Protein AF-0000000074841291 (afdb_homodimer)

Structure (mmCIF, N/CA/C/O backbone):
data_AF-0000000074841291-model_v1
#
loop_
_entity.id
_entity.type
_entity.pdbx_description
1 polymer 'D-beta-hydroxybutyrate dehydrogenase, mitochondrial isoform X2'
#
loop_
_atom_site.group_PDB
_atom_site.id
_atom_site.type_symbol
_atom_site.label_atom_id
_atom_site.label_alt_id
_atom_site.label_comp_id
_atom_site.label_asym_id
_atom_site.label_entity_id
_atom_site.label_seq_id
_atom_site.pdbx_PDB_ins_code
_atom_site.Cartn_x
_atom_site.Cartn_y
_atom_site.Cartn_z
_atom_site.occupancy
_atom_site.B_iso_or_equiv
_atom_site.auth_seq_id
_atom_site.auth_comp_id
_atom_site.auth_asym_id
_atom_site.auth_atom_id
_atom_site.pdbx_PDB_model_num
ATOM 1 N N . MET A 1 1 ? -28.484 15.32 7.348 1 47.12 1 MET A N 1
ATOM 2 C CA . MET A 1 1 ? -27.469 14.539 6.652 1 47.12 1 MET A CA 1
ATOM 3 C C . MET A 1 1 ? -27.578 14.719 5.145 1 47.12 1 MET A C 1
ATOM 5 O O . MET A 1 1 ? -28.672 14.57 4.574 1 47.12 1 MET A O 1
ATOM 9 N N . HIS A 1 2 ? -26.812 15.438 4.5 1 58.62 2 HIS A N 1
ATOM 10 C CA . HIS A 1 2 ? -26.812 15.594 3.049 1 58.62 2 HIS A CA 1
ATOM 11 C C . HIS A 1 2 ? -25.984 14.492 2.385 1 58.62 2 HIS A C 1
ATOM 13 O O . HIS A 1 2 ? -24.922 14.125 2.883 1 58.62 2 HIS A O 1
ATOM 19 N N . VAL A 1 3 ? -26.609 13.656 1.536 1 57.28 3 VAL A N 1
ATOM 20 C CA . VAL A 1 3 ? -25.922 12.617 0.767 1 57.28 3 VAL A CA 1
ATOM 21 C C . VAL A 1 3 ? -25.469 13.188 -0.575 1 57.28 3 VAL A C 1
ATOM 23 O O . VAL A 1 3 ? -26.266 13.773 -1.31 1 57.28 3 VAL A O 1
ATOM 26 N N . VAL A 1 4 ? -24.219 13.305 -0.75 1 59.25 4 VAL A N 1
ATOM 27 C CA . VAL A 1 4 ? -23.719 13.773 -2.037 1 59.25 4 VAL A CA 1
ATOM 28 C C . VAL A 1 4 ? -23.062 12.617 -2.787 1 59.25 4 VAL A C 1
ATOM 30 O O . VAL A 1 4 ? -22.25 11.883 -2.219 1 59.25 4 VAL A O 1
ATOM 33 N N . SER A 1 5 ? -23.625 12.32 -3.9 1 61.56 5 SER A N 1
ATOM 34 C CA . SER A 1 5 ? -22.984 11.344 -4.77 1 61.56 5 SER A CA 1
ATOM 35 C C . SER A 1 5 ? -21.609 11.836 -5.227 1 61.56 5 SER A C 1
ATOM 37 O O . SER A 1 5 ? -21.469 12.992 -5.629 1 61.56 5 SER A O 1
ATOM 39 N N . LEU A 1 6 ? -20.625 11.102 -4.879 1 70.06 6 LEU A N 1
ATOM 40 C CA . LEU A 1 6 ? -19.281 11.539 -5.238 1 70.06 6 LEU A CA 1
ATOM 41 C C . LEU A 1 6 ? -18.516 10.414 -5.93 1 70.06 6 LEU A C 1
ATOM 43 O O . LEU A 1 6 ? -18.484 9.281 -5.438 1 70.06 6 LEU A O 1
ATOM 47 N N . ASP A 1 7 ? -18.281 10.719 -7.246 1 72.44 7 ASP A N 1
ATOM 48 C CA . ASP A 1 7 ? -17.234 9.914 -7.883 1 72.44 7 ASP A CA 1
ATOM 49 C C . ASP A 1 7 ? -15.859 10.516 -7.633 1 72.44 7 ASP A C 1
ATOM 51 O O . ASP A 1 7 ? -15.477 11.508 -8.258 1 72.44 7 ASP A O 1
ATOM 55 N N . VAL A 1 8 ? -15.156 9.859 -6.781 1 72.94 8 VAL A N 1
ATOM 56 C CA . VAL A 1 8 ? -13.898 10.406 -6.285 1 72.94 8 VAL A CA 1
ATOM 57 C C . VAL A 1 8 ? -12.883 10.477 -7.43 1 72.94 8 VAL A C 1
ATOM 59 O O . VAL A 1 8 ? -11.852 11.141 -7.309 1 72.94 8 VAL A O 1
ATOM 62 N N . THR A 1 9 ? -13.188 9.828 -8.555 1 73.12 9 THR A N 1
ATOM 63 C CA . THR A 1 9 ? -12.25 9.805 -9.672 1 73.12 9 THR A CA 1
ATOM 64 C C . THR A 1 9 ? -12.609 10.867 -10.703 1 73.12 9 THR A C 1
ATOM 66 O O . THR A 1 9 ? -11.875 11.078 -11.672 1 73.12 9 THR A O 1
ATOM 69 N N . ASP A 1 10 ? -13.734 11.5 -10.43 1 76.06 10 ASP A N 1
ATOM 70 C CA . ASP A 1 10 ? -14.219 12.523 -11.352 1 76.06 10 ASP A CA 1
ATOM 71 C C . ASP A 1 10 ? -14.016 13.922 -10.773 1 76.06 10 ASP A C 1
ATOM 73 O O . ASP A 1 10 ? -14.656 14.281 -9.773 1 76.06 10 ASP A O 1
ATOM 77 N N . GLU A 1 11 ? -13.219 14.609 -11.43 1 78.69 11 GLU A N 1
ATOM 78 C CA . GLU A 1 11 ? -12.859 15.93 -10.93 1 78.69 11 GLU A CA 1
ATOM 79 C C . GLU A 1 11 ? -14.086 16.828 -10.766 1 78.69 11 GLU A C 1
ATOM 81 O O . GLU A 1 11 ? -14.195 17.578 -9.789 1 78.69 11 GLU A O 1
ATOM 86 N N . ASP A 1 12 ? -14.914 16.75 -11.797 1 78 12 ASP A N 1
ATOM 87 C CA . ASP A 1 12 ? -16.109 17.578 -11.734 1 78 12 ASP A CA 1
ATOM 88 C C . ASP A 1 12 ? -16.984 17.172 -10.547 1 78 12 ASP A C 1
ATOM 90 O O . ASP A 1 12 ? -17.547 18.047 -9.867 1 78 12 ASP A O 1
ATOM 94 N N . SER A 1 13 ? -17.078 15.906 -10.375 1 80.12 13 SER A N 1
ATOM 95 C CA . SER A 1 13 ? -17.844 15.398 -9.234 1 80.12 13 SER A CA 1
ATOM 96 C C . SER A 1 13 ? -17.25 15.867 -7.914 1 80.12 13 SER A C 1
ATOM 98 O O . SER A 1 13 ? -17.969 16.297 -7.012 1 80.12 13 SER A O 1
ATOM 100 N N . VAL A 1 14 ? -16.016 15.945 -7.836 1 79.06 14 VAL A N 1
ATOM 101 C CA . VAL A 1 14 ? -15.312 16.359 -6.629 1 79.06 14 VAL A CA 1
ATOM 102 C C . VAL A 1 14 ? -15.508 17.859 -6.414 1 79.06 14 VAL A C 1
ATOM 104 O O . VAL A 1 14 ? -15.758 18.312 -5.293 1 79.06 14 VAL A O 1
ATOM 107 N N . PHE A 1 15 ? -15.398 18.562 -7.469 1 78.19 15 PHE A N 1
ATOM 108 C CA . PHE A 1 15 ? -15.578 20.016 -7.398 1 78.19 15 PHE A CA 1
ATOM 109 C C . PHE A 1 15 ? -16.969 20.359 -6.867 1 78.19 15 PHE A C 1
ATOM 111 O O . PHE A 1 15 ? -17.094 21.219 -5.996 1 78.19 15 PHE A O 1
ATOM 118 N N . GLN A 1 16 ? -17.922 19.734 -7.426 1 78.56 16 GLN A N 1
ATOM 119 C CA . GLN A 1 16 ? -19.297 20 -7.004 1 78.56 16 GLN A CA 1
ATOM 120 C C . GLN A 1 16 ? -19.5 19.641 -5.535 1 78.56 16 GLN A C 1
ATOM 122 O O . GLN A 1 16 ? -20.172 20.375 -4.805 1 78.56 16 GLN A O 1
ATOM 127 N N . CYS A 1 17 ? -18.922 18.547 -5.203 1 78.69 17 CYS A N 1
ATOM 128 C CA . CYS A 1 17 ? -19.016 18.141 -3.809 1 78.69 17 CYS A CA 1
ATOM 129 C C . CYS A 1 17 ? -18.344 19.156 -2.896 1 78.69 17 CYS A C 1
ATOM 131 O O . CYS A 1 17 ? -18.906 19.547 -1.871 1 78.69 17 CYS A O 1
ATOM 133 N N . MET A 1 18 ? -17.25 19.703 -3.303 1 81 18 MET A N 1
ATOM 134 C CA . MET A 1 18 ? -16.5 20.656 -2.484 1 81 18 MET A CA 1
ATOM 135 C C . MET A 1 18 ? -17.25 21.984 -2.389 1 81 18 MET A C 1
ATOM 137 O O . MET A 1 18 ? -17.188 22.656 -1.359 1 81 18 MET A O 1
ATOM 141 N N . ALA A 1 19 ? -17.891 22.328 -3.463 1 80.5 19 ALA A N 1
ATOM 142 C CA . ALA A 1 19 ? -18.688 23.547 -3.441 1 80.5 19 ALA A CA 1
ATOM 143 C C . ALA A 1 19 ? -19.797 23.469 -2.383 1 80.5 19 ALA A C 1
ATOM 145 O O . ALA A 1 19 ? -20.031 24.438 -1.659 1 80.5 19 ALA A O 1
ATOM 146 N N . LYS A 1 20 ? -20.344 22.359 -2.346 1 78 20 LYS A N 1
ATOM 147 C CA . LYS A 1 20 ? -21.391 22.156 -1.354 1 78 20 LYS A CA 1
ATOM 148 C C . LYS A 1 20 ? -20.812 22.156 0.062 1 78 20 LYS A C 1
ATOM 150 O O . LYS A 1 20 ? -21.422 22.703 0.98 1 78 20 LYS A O 1
ATOM 155 N N . VAL A 1 21 ? -19.734 21.531 0.223 1 79.38 21 VAL A N 1
ATOM 156 C CA . VAL A 1 21 ? -19.078 21.484 1.523 1 79.38 21 VAL A CA 1
ATOM 157 C C . VAL A 1 21 ? -18.734 22.906 1.975 1 79.38 21 VAL A C 1
ATOM 159 O O . VAL A 1 21 ? -18.953 23.266 3.135 1 79.38 21 VAL A O 1
ATOM 162 N N . LYS A 1 22 ? -18.234 23.656 1.058 1 79.75 22 LYS A N 1
ATOM 163 C CA . LYS A 1 22 ? -17.875 25.047 1.365 1 79.75 22 LYS A CA 1
ATOM 164 C C . LYS A 1 22 ? -19.109 25.844 1.793 1 79.75 22 LYS A C 1
ATOM 166 O O . LYS A 1 22 ? -19.031 26.672 2.703 1 79.75 22 LYS A O 1
ATOM 171 N N . GLU A 1 23 ? -20.125 25.547 1.099 1 78.44 23 GLU A N 1
ATOM 172 C CA . GLU A 1 23 ? -21.375 26.234 1.398 1 78.44 23 GLU A CA 1
ATOM 173 C C . GLU A 1 23 ? -21.891 25.875 2.787 1 78.44 23 GLU A C 1
ATOM 175 O O . GLU A 1 23 ? -22.344 26.75 3.537 1 78.44 23 GLU A O 1
ATOM 180 N N . PHE A 1 24 ? -21.766 24.609 3.016 1 76.62 24 PHE A N 1
ATOM 181 C CA . PHE A 1 24 ? -22.312 24.125 4.277 1 76.62 24 PHE A CA 1
ATOM 182 C C . PHE A 1 24 ? -21.375 24.469 5.438 1 76.62 24 PHE A C 1
ATOM 184 O O . PHE A 1 24 ? -21.844 24.734 6.551 1 76.62 24 PHE A O 1
ATOM 191 N N . CYS A 1 25 ? -20.109 24.297 5.258 1 74.75 25 CYS A N 1
ATOM 192 C CA . CYS A 1 25 ? -19.125 24.469 6.328 1 74.75 25 CYS A CA 1
ATOM 193 C C . CYS A 1 25 ? -18.953 25.938 6.688 1 74.75 25 CYS A C 1
ATOM 195 O O . CYS A 1 25 ? -18.609 26.266 7.824 1 74.75 25 CYS A O 1
ATOM 197 N N . GLN A 1 26 ? -19.547 26.875 5.906 1 65.75 26 GLN A N 1
ATOM 198 C CA . GLN A 1 26 ? -19.391 28.297 6.211 1 65.75 26 GLN A CA 1
ATOM 199 C C . GLN A 1 26 ? -18.203 28.547 7.145 1 65.75 26 GLN A C 1
ATOM 201 O O . GLN A 1 26 ? -17.125 27.984 6.938 1 65.75 26 GLN A O 1
ATOM 206 N N . ASN A 1 27 ? -18.328 29.188 8.352 1 70.38 27 ASN A N 1
ATOM 207 C CA . ASN A 1 27 ? -17.281 29.562 9.297 1 70.38 27 ASN A CA 1
ATOM 208 C C . ASN A 1 27 ? -16.984 28.453 10.289 1 70.38 27 ASN A C 1
ATOM 210 O O . ASN A 1 27 ? -16.031 28.547 11.062 1 70.38 27 ASN A O 1
ATOM 214 N N . LYS A 1 28 ? -17.688 27.344 10.281 1 79.88 28 LYS A N 1
ATOM 215 C CA . LYS A 1 28 ? -17.562 26.391 11.375 1 79.88 28 LYS A CA 1
ATOM 216 C C . LYS A 1 28 ? -16.625 25.234 10.992 1 79.88 28 LYS A C 1
ATOM 218 O O . LYS A 1 28 ? -16.141 24.5 11.859 1 79.88 28 LYS A O 1
ATOM 223 N N . GLY A 1 29 ? -16.328 25.094 9.758 1 86.5 29 GLY A N 1
ATOM 224 C CA . GLY A 1 29 ? -15.438 24.031 9.328 1 86.5 29 GLY A CA 1
ATOM 225 C C . GLY A 1 29 ? -16.141 22.703 9.125 1 86.5 29 GLY A C 1
ATOM 226 O O . GLY A 1 29 ? -17.359 22.641 9.109 1 86.5 29 GLY A O 1
ATOM 227 N N . LEU A 1 30 ? -15.445 21.609 8.844 1 86.62 30 LEU A N 1
ATOM 228 C CA . LEU A 1 30 ? -15.93 20.25 8.602 1 86.62 30 LEU A CA 1
ATOM 229 C C . LEU A 1 30 ? -15.555 19.312 9.75 1 86.62 30 LEU A C 1
ATOM 231 O O . LEU A 1 30 ? -14.375 19.172 10.07 1 86.62 30 LEU A O 1
ATOM 235 N N . TRP A 1 31 ? -16.547 18.734 10.328 1 86.62 31 TRP A N 1
ATOM 236 C CA . TRP A 1 31 ? -16.344 17.922 11.523 1 86.62 31 TRP A CA 1
ATOM 237 C C . TRP A 1 31 ? -15.688 16.594 11.172 1 86.62 31 TRP A C 1
ATOM 239 O O . TRP A 1 31 ? -14.789 16.125 11.883 1 86.62 31 TRP A O 1
ATOM 249 N N . ALA A 1 32 ? -16.234 16.031 10.078 1 88.69 32 ALA A N 1
ATOM 250 C CA . ALA A 1 32 ? -15.703 14.703 9.758 1 88.69 32 ALA A CA 1
ATOM 251 C C . ALA A 1 32 ? -15.781 14.422 8.258 1 88.69 32 ALA A C 1
ATOM 253 O O . ALA A 1 32 ? -16.719 14.859 7.59 1 88.69 32 ALA A O 1
ATOM 254 N N . ILE A 1 33 ? -14.812 13.758 7.832 1 87.5 33 ILE A N 1
ATOM 255 C CA . ILE A 1 33 ? -14.812 13.164 6.504 1 87.5 33 ILE A CA 1
ATOM 256 C C . ILE A 1 33 ? -14.648 11.648 6.621 1 87.5 33 ILE A C 1
ATOM 258 O O . ILE A 1 33 ? -13.797 11.164 7.371 1 87.5 33 ILE A O 1
ATOM 262 N N . ILE A 1 34 ? -15.562 10.906 5.961 1 86.62 34 ILE A N 1
ATOM 263 C CA . ILE A 1 34 ? -15.484 9.453 5.949 1 86.62 34 ILE A CA 1
ATOM 264 C C . ILE A 1 34 ? -15.18 8.961 4.535 1 86.62 34 ILE A C 1
ATOM 266 O O . ILE A 1 34 ? -16 9.125 3.625 1 86.62 34 ILE A O 1
ATOM 270 N N . ASN A 1 35 ? -14.008 8.516 4.383 1 87.31 35 ASN A N 1
ATOM 271 C CA . ASN A 1 35 ? -13.633 7.855 3.137 1 87.31 35 ASN A CA 1
ATOM 272 C C . ASN A 1 35 ? -14.047 6.383 3.137 1 87.31 35 ASN A C 1
ATOM 274 O O . ASN A 1 35 ? -13.328 5.531 3.664 1 87.31 35 ASN A O 1
ATOM 278 N N . ASN A 1 36 ? -15.102 6.055 2.414 1 79.38 36 ASN A N 1
ATOM 279 C CA . ASN A 1 36 ? -15.648 4.703 2.451 1 79.38 36 ASN A CA 1
ATOM 280 C C . ASN A 1 36 ? -15.703 4.082 1.059 1 79.38 36 ASN A C 1
ATOM 282 O O . ASN A 1 36 ? -15.906 2.875 0.92 1 79.38 36 ASN A O 1
ATOM 286 N N . ALA A 1 37 ? -15.477 4.875 0.043 1 69.94 37 ALA A N 1
ATOM 287 C CA . ALA A 1 37 ? -15.555 4.344 -1.314 1 69.94 37 ALA A CA 1
ATOM 288 C C . ALA A 1 37 ? -14.445 3.334 -1.573 1 69.94 37 ALA A C 1
ATOM 290 O O . ALA A 1 37 ? -13.312 3.52 -1.116 1 69.94 37 ALA A O 1
ATOM 291 N N . GLY A 1 38 ? -14.82 2.199 -2.07 1 76.5 38 GLY A N 1
ATOM 292 C CA . GLY A 1 38 ? -13.844 1.184 -2.412 1 76.5 38 GLY A CA 1
ATOM 293 C C . GLY A 1 38 ? -14.375 0.14 -3.377 1 76.5 38 GLY A C 1
ATOM 294 O O . GLY A 1 38 ? -15.578 -0.13 -3.406 1 76.5 38 GLY A O 1
ATOM 295 N N . ILE A 1 39 ? -13.586 -0.273 -4.215 1 79.56 39 ILE A N 1
ATOM 296 C CA . ILE A 1 39 ? -13.922 -1.367 -5.121 1 79.56 39 ILE A CA 1
ATOM 297 C C . ILE A 1 39 ? -12.945 -2.525 -4.914 1 79.56 39 ILE A C 1
ATOM 299 O O . ILE A 1 39 ? -11.805 -2.316 -4.496 1 79.56 39 ILE A O 1
ATOM 303 N N . ALA A 1 40 ? -13.5 -3.674 -5.102 1 79.19 40 ALA A N 1
ATOM 304 C CA . ALA A 1 40 ? -12.688 -4.879 -4.977 1 79.19 40 ALA A CA 1
ATOM 305 C C . ALA A 1 40 ? -12.484 -5.547 -6.332 1 79.19 40 ALA A C 1
ATOM 307 O O . ALA A 1 40 ? -13.273 -5.336 -7.258 1 79.19 40 ALA A O 1
ATOM 308 N N . SER A 1 41 ? -11.398 -6.156 -6.512 1 81.75 41 SER A N 1
ATOM 309 C CA . SER A 1 41 ? -11.086 -7.008 -7.652 1 81.75 41 SER A CA 1
ATOM 310 C C . SER A 1 41 ? -10.469 -8.328 -7.207 1 81.75 41 SER A C 1
ATOM 312 O O . SER A 1 41 ? -9.75 -8.375 -6.199 1 81.75 41 SER A O 1
ATOM 314 N N . PHE A 1 42 ? -10.828 -9.328 -8.023 1 82.81 42 PHE A N 1
ATOM 315 C CA . PHE A 1 42 ? -10.383 -10.664 -7.652 1 82.81 42 PHE A CA 1
ATOM 316 C C . PHE A 1 42 ? -9.586 -11.305 -8.781 1 82.81 42 PHE A C 1
ATOM 318 O O . PHE A 1 42 ? -9.812 -11 -9.961 1 82.81 42 PHE A O 1
ATOM 325 N N . GLY A 1 43 ? -8.695 -12.195 -8.367 1 86.44 43 GLY A N 1
ATOM 326 C CA . GLY A 1 43 ? -7.855 -12.938 -9.289 1 86.44 43 GLY A CA 1
ATOM 327 C C . GLY A 1 43 ? -6.391 -12.945 -8.891 1 86.44 43 GLY A C 1
ATOM 328 O O . GLY A 1 43 ? -5.898 -11.977 -8.305 1 86.44 43 GLY A O 1
ATOM 329 N N . ASP A 1 44 ? -5.797 -14 -9.297 1 91.62 44 ASP A N 1
ATOM 330 C CA . ASP A 1 44 ? -4.355 -14.062 -9.078 1 91.62 44 ASP A CA 1
ATOM 331 C C . ASP A 1 44 ? -3.637 -12.953 -9.844 1 91.62 44 ASP A C 1
ATOM 333 O O . ASP A 1 44 ? -4.195 -12.375 -10.781 1 91.62 44 ASP A O 1
ATOM 337 N N . ILE A 1 45 ? -2.477 -12.695 -9.43 1 93.5 45 ILE A N 1
ATOM 338 C CA . ILE A 1 45 ? -1.688 -11.594 -9.961 1 93.5 45 ILE A CA 1
ATOM 339 C C . ILE A 1 45 ? -1.491 -11.773 -11.461 1 93.5 45 ILE A C 1
ATOM 341 O O . ILE A 1 45 ? -1.604 -10.812 -12.227 1 93.5 45 ILE A O 1
ATOM 345 N N . GLU A 1 46 ? -1.266 -12.961 -11.914 1 91.75 46 GLU A N 1
ATOM 346 C CA . GLU A 1 46 ? -1.014 -13.195 -13.336 1 91.75 46 GLU A CA 1
ATOM 347 C C . GLU A 1 46 ? -2.281 -13 -14.156 1 91.75 46 GLU A C 1
ATOM 349 O O . GLU A 1 46 ? -2.213 -12.766 -15.367 1 91.75 46 GLU A O 1
ATOM 354 N N . PHE A 1 47 ? -3.416 -13.102 -13.508 1 90.62 47 PHE A N 1
ATOM 355 C CA . PHE A 1 47 ? -4.688 -12.969 -14.211 1 90.62 47 PHE A CA 1
ATOM 356 C C . PHE A 1 47 ? -5.172 -11.523 -14.172 1 90.62 47 PHE A C 1
ATOM 358 O O . PHE A 1 47 ? -5.926 -11.094 -15.047 1 90.62 47 PHE A O 1
ATOM 365 N N . THR A 1 48 ? -4.84 -10.773 -13.211 1 91.06 48 THR A N 1
ATOM 366 C CA . THR A 1 48 ? -5.332 -9.422 -12.992 1 91.06 48 THR A CA 1
ATOM 367 C C . THR A 1 48 ? -4.648 -8.438 -13.945 1 91.06 48 THR A C 1
ATOM 369 O O . THR A 1 48 ? -3.42 -8.398 -14.023 1 91.06 48 THR A O 1
ATOM 372 N N . SER A 1 49 ? -5.41 -7.691 -14.688 1 91.06 49 SER A N 1
ATOM 373 C CA . SER A 1 49 ? -4.848 -6.742 -15.641 1 91.06 49 SER A CA 1
ATOM 374 C C . SER A 1 49 ? -4.258 -5.527 -14.93 1 91.06 49 SER A C 1
ATOM 376 O O . SER A 1 49 ? -4.668 -5.191 -13.82 1 91.06 49 SER A O 1
ATOM 378 N N . MET A 1 50 ? -3.336 -4.875 -15.609 1 92.38 50 MET A N 1
ATOM 379 C CA . MET A 1 50 ? -2.756 -3.66 -15.047 1 92.38 50 MET A CA 1
ATOM 380 C C . MET A 1 50 ? -3.809 -2.566 -14.914 1 92.38 50 MET A C 1
ATOM 382 O O . MET A 1 50 ? -3.758 -1.762 -13.977 1 92.38 50 MET A O 1
ATOM 386 N N . GLU A 1 51 ? -4.695 -2.545 -15.852 1 92 51 GLU A N 1
ATOM 387 C CA . GLU A 1 51 ? -5.785 -1.576 -15.797 1 92 51 GLU A CA 1
ATOM 388 C C . GLU A 1 51 ? -6.598 -1.729 -14.516 1 92 51 GLU A C 1
ATOM 390 O O . GLU A 1 51 ? -7.004 -0.736 -13.906 1 92 51 GLU A O 1
ATOM 395 N N . LYS A 1 52 ? -6.809 -2.91 -14.141 1 91.62 52 LYS A N 1
ATOM 396 C CA . LYS A 1 52 ? -7.559 -3.162 -12.914 1 91.62 52 LYS A CA 1
ATOM 397 C C . LYS A 1 52 ? -6.797 -2.664 -11.688 1 91.62 52 LYS A C 1
ATOM 399 O O . LYS A 1 52 ? -7.383 -2.059 -10.789 1 91.62 52 LYS A O 1
ATOM 404 N N . TYR A 1 53 ? -5.527 -2.945 -11.633 1 94.81 53 TYR A N 1
ATOM 405 C CA . TYR A 1 53 ? -4.707 -2.42 -10.547 1 94.81 53 TYR A CA 1
ATOM 406 C C . TYR A 1 53 ? -4.828 -0.903 -10.461 1 94.81 53 TYR A C 1
ATOM 408 O O . TYR A 1 53 ? -5.023 -0.352 -9.375 1 94.81 53 TYR A O 1
ATOM 416 N N . ARG A 1 54 ? -4.715 -0.283 -11.625 1 94.5 54 ARG A N 1
ATOM 417 C CA . ARG A 1 54 ? -4.793 1.174 -11.672 1 94.5 54 ARG A CA 1
ATOM 418 C C . ARG A 1 54 ? -6.164 1.663 -11.227 1 94.5 54 ARG A C 1
ATOM 420 O O . ARG A 1 54 ? -6.27 2.635 -10.477 1 94.5 54 ARG A O 1
ATOM 427 N N . GLN A 1 55 ? -7.133 0.994 -11.664 1 91.81 55 GLN A N 1
ATOM 428 C CA . GLN A 1 55 ? -8.492 1.384 -11.32 1 91.81 55 GLN A CA 1
ATOM 429 C C . GLN A 1 55 ? -8.727 1.29 -9.812 1 91.81 55 GLN A C 1
ATOM 431 O O . GLN A 1 55 ? -9.281 2.209 -9.203 1 91.81 55 GLN A O 1
ATOM 436 N N . VAL A 1 56 ? -8.367 0.182 -9.234 1 92.62 56 VAL A N 1
ATOM 437 C CA . VAL A 1 56 ? -8.57 -0.039 -7.809 1 92.62 56 VAL A CA 1
ATOM 438 C C . VAL A 1 56 ? -7.777 0.995 -7.008 1 92.62 56 VAL A C 1
ATOM 440 O O . VAL A 1 56 ? -8.297 1.585 -6.059 1 92.62 56 VAL A O 1
ATOM 443 N N . LEU A 1 57 ? -6.562 1.255 -7.414 1 95.5 57 LEU A N 1
ATOM 444 C CA . LEU A 1 57 ? -5.738 2.246 -6.734 1 95.5 57 LEU A CA 1
ATOM 445 C C . LEU A 1 57 ? -6.34 3.641 -6.867 1 95.5 57 LEU A C 1
ATOM 447 O O . LEU A 1 57 ? -6.309 4.43 -5.918 1 95.5 57 LEU A O 1
ATOM 451 N N . GLU A 1 58 ? -6.82 3.91 -8.047 1 93.94 58 GLU A N 1
ATOM 452 C CA . GLU A 1 58 ? -7.395 5.23 -8.305 1 93.94 58 GLU A CA 1
ATOM 453 C C . GLU A 1 58 ? -8.594 5.492 -7.402 1 93.94 58 GLU A C 1
ATOM 455 O O . GLU A 1 58 ? -8.734 6.582 -6.84 1 93.94 58 GLU A O 1
ATOM 460 N N . VAL A 1 59 ? -9.422 4.566 -7.242 1 90.06 59 VAL A N 1
ATOM 461 C CA . VAL A 1 59 ? -10.664 4.723 -6.484 1 90.06 59 VAL A CA 1
ATOM 462 C C . VAL A 1 59 ? -10.367 4.613 -4.988 1 90.06 59 VAL A C 1
ATOM 464 O O . VAL A 1 59 ? -10.656 5.535 -4.223 1 90.06 59 VAL A O 1
ATOM 467 N N . ASN A 1 60 ? -9.742 3.512 -4.562 1 91 60 ASN A N 1
ATOM 468 C CA . ASN A 1 60 ? -9.617 3.176 -3.146 1 91 60 ASN A CA 1
ATOM 469 C C . ASN A 1 60 ? -8.602 4.062 -2.445 1 91 60 ASN A C 1
ATOM 471 O O . ASN A 1 60 ? -8.742 4.367 -1.259 1 91 60 ASN A O 1
ATOM 475 N N . LEU A 1 61 ? -7.543 4.414 -3.176 1 94.81 61 LEU A N 1
ATOM 476 C CA . LEU A 1 61 ? -6.441 5.125 -2.533 1 94.81 61 LEU A CA 1
ATOM 477 C C . LEU A 1 61 ? -6.387 6.574 -2.996 1 94.81 61 LEU A C 1
ATOM 479 O O . LEU A 1 61 ? -6.562 7.496 -2.193 1 94.81 61 LEU A O 1
ATOM 483 N N . LEU A 1 62 ? -6.211 6.789 -4.285 1 95.19 62 LEU A N 1
ATOM 484 C CA . LEU A 1 62 ? -5.977 8.141 -4.789 1 95.19 62 LEU A CA 1
ATOM 485 C C . LEU A 1 62 ? -7.223 9 -4.637 1 95.19 62 LEU A C 1
ATOM 487 O O . LEU A 1 62 ? -7.125 10.203 -4.363 1 95.19 62 LEU A O 1
ATOM 491 N N . GLY A 1 63 ? -8.375 8.422 -4.875 1 90.75 63 GLY A N 1
ATOM 492 C CA . GLY A 1 63 ? -9.617 9.133 -4.598 1 90.75 63 GLY A CA 1
ATOM 493 C C . GLY A 1 63 ? -9.727 9.594 -3.158 1 90.75 63 GLY A C 1
ATOM 494 O O . GLY A 1 63 ? -10.117 10.734 -2.893 1 90.75 63 GLY A O 1
ATOM 495 N N . SER A 1 64 ? -9.391 8.734 -2.23 1 91.06 64 SER A N 1
ATOM 496 C CA . SER A 1 64 ? -9.422 9.055 -0.809 1 91.06 64 SER A CA 1
ATOM 497 C C . SER A 1 64 ? -8.43 10.164 -0.469 1 91.06 64 SER A C 1
ATOM 499 O O . SER A 1 64 ? -8.75 11.078 0.296 1 91.06 64 SER A O 1
ATOM 501 N N . ILE A 1 65 ? -7.215 10.07 -1.01 1 94.12 65 ILE A N 1
ATOM 502 C CA . ILE A 1 65 ? -6.195 11.086 -0.767 1 94.12 65 ILE A CA 1
ATOM 503 C C . ILE A 1 65 ? -6.672 12.438 -1.29 1 94.12 65 ILE A C 1
ATOM 505 O O . ILE A 1 65 ? -6.578 13.453 -0.59 1 94.12 65 ILE A O 1
ATOM 509 N N . GLN A 1 66 ? -7.172 12.414 -2.477 1 91.38 66 GLN A N 1
ATOM 510 C CA . GLN A 1 66 ? -7.617 13.648 -3.113 1 91.38 66 GLN A CA 1
ATOM 511 C C . GLN A 1 66 ? -8.734 14.312 -2.312 1 91.38 66 GLN A C 1
ATOM 513 O O . GLN A 1 66 ? -8.688 15.516 -2.043 1 91.38 66 GLN A O 1
ATOM 518 N N . LEU A 1 67 ? -9.703 13.555 -1.966 1 89.19 67 LEU A N 1
ATOM 519 C CA . LEU A 1 67 ? -10.82 14.094 -1.193 1 89.19 67 LEU A CA 1
ATOM 520 C C . LEU A 1 67 ? -10.344 14.617 0.157 1 89.19 67 LEU A C 1
ATOM 522 O O . LEU A 1 67 ? -10.773 15.68 0.603 1 89.19 67 LEU A O 1
ATOM 526 N N . THR A 1 68 ? -9.531 13.875 0.787 1 92.12 68 THR A N 1
ATOM 527 C CA . THR A 1 68 ? -8.992 14.289 2.076 1 92.12 68 THR A CA 1
ATOM 528 C C . THR A 1 68 ? -8.258 15.617 1.948 1 92.12 68 THR A C 1
ATOM 530 O O . THR A 1 68 ? -8.477 16.547 2.738 1 92.12 68 THR A O 1
ATOM 533 N N . LYS A 1 69 ? -7.395 15.703 0.962 1 91.38 69 LYS A N 1
ATOM 534 C CA . LYS A 1 69 ? -6.621 16.922 0.738 1 91.38 69 LYS A CA 1
ATOM 535 C C . LYS A 1 69 ? -7.539 18.125 0.548 1 91.38 69 LYS A C 1
ATOM 537 O O . LYS A 1 69 ? -7.277 19.203 1.086 1 91.38 69 LYS A O 1
ATOM 542 N N . LEU A 1 70 ? -8.562 17.969 -0.185 1 87.19 70 LEU A N 1
ATOM 543 C CA . LEU A 1 70 ? -9.492 19.047 -0.484 1 87.19 70 LEU A CA 1
ATOM 544 C C . LEU A 1 70 ? -10.258 19.469 0.768 1 87.19 70 LEU A C 1
ATOM 546 O O . LEU A 1 70 ? -10.602 20.641 0.923 1 87.19 70 LEU A O 1
ATOM 550 N N . CYS A 1 71 ? -10.477 18.562 1.675 1 89.31 71 CYS A N 1
ATOM 551 C CA . CYS A 1 71 ? -11.336 18.828 2.83 1 89.31 71 CYS A CA 1
ATOM 552 C C . CYS A 1 71 ? -10.5 19.25 4.035 1 89.31 71 CYS A C 1
ATOM 554 O O . CYS A 1 71 ? -11.031 19.828 4.984 1 89.31 71 CYS A O 1
ATOM 556 N N . LEU A 1 72 ? -9.219 19 4.051 1 91.69 72 LEU A N 1
ATOM 557 C CA . LEU A 1 72 ? -8.375 19.141 5.23 1 91.69 72 LEU A CA 1
ATOM 558 C C . LEU A 1 72 ? -8.398 20.562 5.75 1 91.69 72 LEU A C 1
ATOM 560 O O . LEU A 1 72 ? -8.453 20.797 6.961 1 91.69 72 LEU A O 1
ATOM 564 N N . PRO A 1 73 ? -8.359 21.609 4.848 1 88.69 73 PRO A N 1
ATOM 565 C CA . PRO A 1 73 ? -8.414 22.969 5.379 1 88.69 73 PRO A CA 1
ATOM 566 C C . PRO A 1 73 ? -9.664 23.219 6.223 1 88.69 73 PRO A C 1
ATOM 568 O O . PRO A 1 73 ? -9.602 23.938 7.223 1 88.69 73 PRO A O 1
ATOM 571 N N . TYR A 1 74 ? -10.727 22.594 5.875 1 87.19 74 TYR A N 1
ATOM 572 C CA . TYR A 1 74 ? -11.977 22.766 6.613 1 87.19 74 TYR A CA 1
ATOM 573 C C . TYR A 1 74 ? -11.992 21.875 7.855 1 87.19 74 TYR A C 1
ATOM 575 O O . TYR A 1 74 ? -12.578 22.25 8.875 1 87.19 74 TYR A O 1
ATOM 583 N N . VAL A 1 75 ? -11.398 20.781 7.762 1 90.06 75 VAL A N 1
ATOM 584 C CA . VAL A 1 75 ? -11.336 19.859 8.891 1 90.06 75 VAL A CA 1
ATOM 585 C C . VAL A 1 75 ? -10.445 20.453 9.984 1 90.06 75 VAL A C 1
ATOM 587 O O . VAL A 1 75 ? -10.758 20.344 11.172 1 90.06 75 VAL A O 1
ATOM 590 N N . ARG A 1 76 ? -9.336 21.078 9.562 1 89.94 76 ARG A N 1
ATOM 591 C CA . ARG A 1 76 ? -8.438 21.703 10.523 1 89.94 76 ARG A CA 1
ATOM 592 C C . ARG A 1 76 ? -9.133 22.812 11.297 1 89.94 76 ARG A C 1
ATOM 594 O O . ARG A 1 76 ? -8.938 22.969 12.5 1 89.94 76 ARG A O 1
ATOM 601 N N . LYS A 1 77 ? -9.953 23.547 10.594 1 87.5 77 LYS A N 1
ATOM 602 C CA . LYS A 1 77 ? -10.672 24.641 11.227 1 87.5 77 LYS A CA 1
ATOM 603 C C . LYS A 1 77 ? -11.586 24.141 12.344 1 87.5 77 LYS A C 1
ATOM 605 O O . LYS A 1 77 ? -11.711 24.797 13.383 1 87.5 77 LYS A O 1
ATOM 610 N N . ALA A 1 78 ? -12.125 23.031 12.141 1 88.56 78 ALA A N 1
ATOM 611 C CA . ALA A 1 78 ? -13.07 22.469 13.102 1 88.56 78 ALA A CA 1
ATOM 612 C C . ALA A 1 78 ? -12.375 21.531 14.086 1 88.56 78 ALA A C 1
ATOM 614 O O . ALA A 1 78 ? -13 21 15 1 88.56 78 ALA A O 1
ATOM 615 N N . LYS A 1 79 ? -11.07 21.359 13.883 1 91.38 79 LYS A N 1
ATOM 616 C CA . LYS A 1 79 ? -10.375 20.312 14.641 1 91.38 79 LYS A CA 1
ATOM 617 C C . LYS A 1 79 ? -11.156 19 14.609 1 91.38 79 LYS A C 1
ATOM 619 O O . LYS A 1 79 ? -11.398 18.391 15.656 1 91.38 79 LYS A O 1
ATOM 624 N N . GLY A 1 80 ? -11.531 18.688 13.398 1 91.44 80 GLY A N 1
ATOM 625 C CA . GLY A 1 80 ? -12.391 17.531 13.172 1 91.44 80 GLY A CA 1
ATOM 626 C C . GLY A 1 80 ? -11.633 16.234 13.047 1 91.44 80 GLY A C 1
ATOM 627 O O . GLY A 1 80 ? -10.68 15.984 13.797 1 91.44 80 GLY A O 1
ATOM 628 N N . ARG A 1 81 ? -12.203 15.352 12.125 1 91.19 81 ARG A N 1
ATOM 629 C CA . ARG A 1 81 ? -11.57 14.039 12.031 1 91.19 81 ARG A CA 1
ATOM 630 C C . ARG A 1 81 ? -11.703 13.469 10.625 1 91.19 81 ARG A C 1
ATOM 632 O O . ARG A 1 81 ? -12.633 13.82 9.891 1 91.19 81 ARG A O 1
ATOM 639 N N . VAL A 1 82 ? -10.781 12.758 10.305 1 91.31 82 VAL A N 1
ATOM 640 C CA . VAL A 1 82 ? -10.758 11.992 9.062 1 91.31 82 VAL A CA 1
ATOM 641 C C . VAL A 1 82 ? -10.867 10.5 9.375 1 91.31 82 VAL A C 1
ATOM 643 O O . VAL A 1 82 ? -10.078 9.961 10.156 1 91.31 82 VAL A O 1
ATOM 646 N N . ILE A 1 83 ? -11.891 9.844 8.82 1 88.94 83 ILE A N 1
ATOM 647 C CA . ILE A 1 83 ? -12.109 8.414 9.016 1 88.94 83 ILE A CA 1
ATOM 648 C C . ILE A 1 83 ? -11.875 7.672 7.707 1 88.94 83 ILE A C 1
ATOM 650 O O . ILE A 1 83 ? -12.516 7.965 6.695 1 88.94 83 ILE A O 1
ATOM 654 N N . ASN A 1 84 ? -10.914 6.805 7.703 1 89.75 84 ASN A N 1
ATOM 655 C CA . ASN A 1 84 ? -10.586 5.984 6.539 1 89.75 84 ASN A CA 1
ATOM 656 C C . ASN A 1 84 ? -10.969 4.523 6.762 1 89.75 84 ASN A C 1
ATOM 658 O O . ASN A 1 84 ? -10.719 3.965 7.828 1 89.75 84 ASN A O 1
ATOM 662 N N . MET A 1 85 ? -11.516 3.979 5.703 1 85.44 85 MET A N 1
ATOM 663 C CA . MET A 1 85 ? -11.867 2.562 5.746 1 85.44 85 MET A CA 1
ATOM 664 C C . MET A 1 85 ? -10.789 1.711 5.078 1 85.44 85 MET A C 1
ATOM 666 O O . MET A 1 85 ? -10.406 1.975 3.938 1 85.44 85 MET A O 1
ATOM 670 N N . SER A 1 86 ? -10.195 0.862 5.746 1 85 86 SER A N 1
ATOM 671 C CA . SER A 1 86 ? -9.266 -0.122 5.203 1 85 86 SER A CA 1
ATOM 672 C C . SER A 1 86 ? -9.836 -1.532 5.293 1 85 86 SER A C 1
ATOM 674 O O . SER A 1 86 ? -10.844 -1.839 4.656 1 85 86 SER A O 1
ATOM 676 N N . GLY A 1 87 ? -9.438 -2.393 6.152 1 75.19 87 GLY A N 1
ATOM 677 C CA . GLY A 1 87 ? -9.891 -3.754 6.391 1 75.19 87 GLY A CA 1
ATOM 678 C C . GLY A 1 87 ? -8.781 -4.68 6.848 1 75.19 87 GLY A C 1
ATOM 679 O O . GLY A 1 87 ? -7.629 -4.262 6.969 1 75.19 87 GLY A O 1
ATOM 680 N N . ALA A 1 88 ? -9.203 -5.891 7.078 1 73.94 88 ALA A N 1
ATOM 681 C CA . ALA A 1 88 ? -8.203 -6.906 7.398 1 73.94 88 ALA A CA 1
ATOM 682 C C . ALA A 1 88 ? -7.199 -7.066 6.262 1 73.94 88 ALA A C 1
ATOM 684 O O . ALA A 1 88 ? -6.027 -7.375 6.496 1 73.94 88 ALA A O 1
ATOM 685 N N . SER A 1 89 ? -7.66 -6.727 5.117 1 76.38 89 SER A N 1
ATOM 686 C CA . SER A 1 89 ? -6.836 -6.828 3.914 1 76.38 89 SER A CA 1
ATOM 687 C C . SER A 1 89 ? -5.754 -5.758 3.896 1 76.38 89 SER A C 1
ATOM 689 O O . SER A 1 89 ? -4.812 -5.832 3.104 1 76.38 89 SER A O 1
ATOM 691 N N . GLY A 1 90 ? -5.852 -4.832 4.738 1 83.31 90 GLY A N 1
ATOM 692 C CA . GLY A 1 90 ? -4.809 -3.824 4.867 1 83.31 90 GLY A CA 1
ATOM 693 C C . GLY A 1 90 ? -3.635 -4.285 5.707 1 83.31 90 GLY A C 1
ATOM 694 O O . GLY A 1 90 ? -2.578 -3.648 5.707 1 83.31 90 GLY A O 1
ATOM 695 N N . LEU A 1 91 ? -3.842 -5.387 6.336 1 79.5 91 LEU A N 1
ATOM 696 C CA . LEU A 1 91 ? -2.801 -5.891 7.227 1 79.5 91 LEU A CA 1
ATOM 697 C C . LEU A 1 91 ? -2.414 -7.316 6.852 1 79.5 91 LEU A C 1
ATOM 699 O O . LEU A 1 91 ? -1.41 -7.84 7.34 1 79.5 91 LEU A O 1
ATOM 703 N N . LEU A 1 92 ? -3.234 -7.852 5.949 1 82.44 92 LEU A N 1
ATOM 704 C CA . LEU A 1 92 ? -3.006 -9.219 5.488 1 82.44 92 LEU A CA 1
ATOM 705 C C . LEU A 1 92 ? -3.342 -9.352 4.008 1 82.44 92 LEU A C 1
ATOM 707 O O . LEU A 1 92 ? -4.504 -9.242 3.615 1 82.44 92 LEU A O 1
ATOM 711 N N . SER A 1 93 ? -2.371 -9.664 3.287 1 87.69 93 SER A N 1
ATOM 712 C CA . SER A 1 93 ? -2.596 -9.828 1.854 1 87.69 93 SER A CA 1
ATOM 713 C C . SER A 1 93 ? -3.018 -11.258 1.523 1 87.69 93 SER A C 1
ATOM 715 O O . SER A 1 93 ? -2.354 -12.219 1.923 1 87.69 93 SER A O 1
ATOM 717 N N . ALA A 1 94 ? -4.105 -11.383 0.821 1 84.31 94 ALA A N 1
ATOM 718 C CA . ALA A 1 94 ? -4.652 -12.688 0.457 1 84.31 94 ALA A CA 1
ATOM 719 C C . ALA A 1 94 ? -4.398 -13 -1.016 1 84.31 94 ALA A C 1
ATOM 721 O O . ALA A 1 94 ? -4.496 -12.109 -1.868 1 84.31 94 ALA A O 1
ATOM 722 N N . PRO A 1 95 ? -4.078 -14.297 -1.256 1 88.31 95 PRO A N 1
ATOM 723 C CA . PRO A 1 95 ? -4.004 -14.68 -2.668 1 88.31 95 PRO A CA 1
ATOM 724 C C . PRO A 1 95 ? -5.332 -14.5 -3.4 1 88.31 95 PRO A C 1
ATOM 726 O O . PRO A 1 95 ? -6.398 -14.742 -2.826 1 88.31 95 PRO A O 1
ATOM 729 N N . GLY A 1 96 ? -5.227 -14.07 -4.621 1 88.06 96 GLY A N 1
ATOM 730 C CA . GLY A 1 96 ? -6.426 -13.875 -5.422 1 88.06 96 GLY A CA 1
ATOM 731 C C . GLY A 1 96 ? -7.09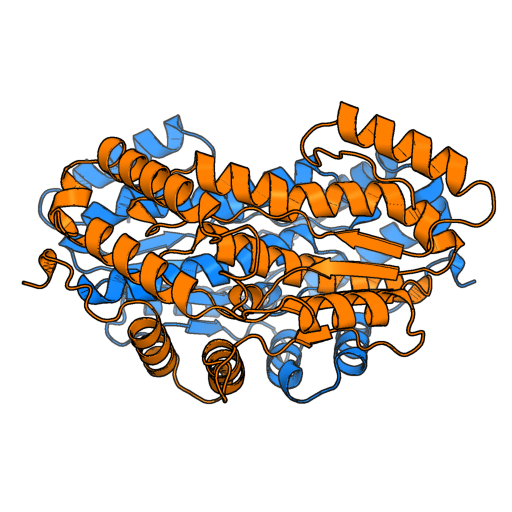8 -12.539 -5.172 1 88.06 96 GLY A C 1
ATOM 732 O O . GLY A 1 96 ? -8.141 -12.242 -5.754 1 88.06 96 GLY A O 1
ATOM 733 N N . GLN A 1 97 ? -6.535 -11.742 -4.324 1 88.38 97 GLN A N 1
ATOM 734 C CA . GLN A 1 97 ? -7.086 -10.43 -4 1 88.38 97 GLN A CA 1
ATOM 735 C C . GLN A 1 97 ? -5.992 -9.375 -3.936 1 88.38 97 GLN A C 1
ATOM 737 O O . GLN A 1 97 ? -6.047 -8.469 -3.102 1 88.38 97 GLN A O 1
ATOM 742 N N . SER A 1 98 ? -5.035 -9.531 -4.754 1 92.81 98 SER A N 1
ATOM 743 C CA . SER A 1 98 ? -3.836 -8.711 -4.641 1 92.81 98 SER A CA 1
ATOM 744 C C . SER A 1 98 ? -4.156 -7.234 -4.852 1 92.81 98 SER A C 1
ATOM 746 O O . SER A 1 98 ? -3.686 -6.379 -4.102 1 92.81 98 SER A O 1
ATOM 748 N N . ALA A 1 99 ? -4.977 -6.918 -5.887 1 93.44 99 ALA A N 1
ATOM 749 C CA . ALA A 1 99 ? -5.273 -5.52 -6.191 1 93.44 99 ALA A CA 1
ATOM 750 C C . ALA A 1 99 ? -5.961 -4.84 -5.012 1 93.44 99 ALA A C 1
ATOM 752 O O . ALA A 1 99 ? -5.617 -3.711 -4.648 1 93.44 99 ALA A O 1
ATOM 753 N N . PHE A 1 100 ? -6.836 -5.527 -4.477 1 90.25 100 PHE A N 1
ATOM 754 C CA . PHE A 1 100 ? -7.57 -4.988 -3.34 1 90.25 100 PHE A CA 1
ATOM 755 C C . PHE A 1 100 ? -6.664 -4.848 -2.125 1 90.25 100 PHE A C 1
ATOM 757 O O . PHE A 1 100 ? -6.629 -3.795 -1.485 1 90.25 100 PHE A O 1
ATOM 764 N N . CYS A 1 101 ? -5.961 -5.891 -1.795 1 92.06 101 CYS A N 1
ATOM 765 C CA . CYS A 1 101 ? -5.062 -5.867 -0.647 1 92.06 101 CYS A CA 1
ATOM 766 C C . CYS A 1 101 ? -4.027 -4.754 -0.787 1 92.06 101 CYS A C 1
ATOM 768 O O . CYS A 1 101 ? -3.744 -4.043 0.177 1 92.06 101 CYS A O 1
ATOM 770 N N . ILE A 1 102 ? -3.502 -4.625 -1.941 1 95.44 102 ILE A N 1
ATOM 771 C CA . ILE A 1 102 ? -2.533 -3.578 -2.238 1 95.44 102 ILE A CA 1
ATOM 772 C C . ILE A 1 102 ? -3.127 -2.213 -1.898 1 95.44 102 ILE A C 1
ATOM 774 O O . ILE A 1 102 ? -2.486 -1.4 -1.228 1 95.44 102 ILE A O 1
ATOM 778 N N . SER A 1 103 ? -4.32 -1.958 -2.307 1 94.69 103 SER A N 1
ATOM 779 C CA . SER A 1 103 ? -4.973 -0.678 -2.045 1 94.69 103 SER A CA 1
ATOM 780 C C . SER A 1 103 ? -5.203 -0.469 -0.551 1 94.69 103 SER A C 1
ATOM 782 O O . SER A 1 103 ? -5.043 0.643 -0.043 1 94.69 103 SER A O 1
ATOM 784 N N . CYS A 1 104 ? -5.566 -1.521 0.11 1 91.81 104 CYS A N 1
ATOM 785 C CA . CYS A 1 104 ? -5.832 -1.422 1.54 1 91.81 104 CYS A CA 1
ATOM 786 C C . CYS A 1 104 ? -4.547 -1.159 2.316 1 91.81 104 CYS A C 1
ATOM 788 O O . CYS A 1 104 ? -4.535 -0.358 3.254 1 91.81 104 CYS A O 1
ATOM 790 N N . PHE A 1 105 ? -3.498 -1.84 1.949 1 93.38 105 PHE A N 1
ATOM 791 C CA . PHE A 1 105 ? -2.199 -1.571 2.555 1 93.38 105 PHE A CA 1
ATOM 792 C C . PHE A 1 105 ? -1.795 -0.116 2.346 1 93.38 105 PHE A C 1
ATOM 794 O O . PHE A 1 105 ? -1.282 0.529 3.262 1 93.38 105 PHE A O 1
ATOM 801 N N . ALA A 1 106 ? -2.018 0.305 1.177 1 95.56 106 ALA A N 1
ATOM 802 C CA . ALA A 1 106 ? -1.688 1.686 0.832 1 95.56 106 ALA A CA 1
ATOM 803 C C . ALA A 1 106 ? -2.49 2.67 1.679 1 95.56 106 ALA A C 1
ATOM 805 O O . ALA A 1 106 ? -1.96 3.688 2.129 1 95.56 106 ALA A O 1
ATOM 806 N N . VAL A 1 107 ? -3.73 2.402 1.915 1 93.94 107 VAL A N 1
ATOM 807 C CA . VAL A 1 107 ? -4.594 3.252 2.729 1 93.94 107 VAL A CA 1
ATOM 808 C C . VAL A 1 107 ? -4.078 3.289 4.164 1 93.94 107 VAL A C 1
ATOM 810 O O . VAL A 1 107 ? -4.137 4.328 4.828 1 93.94 107 VAL A O 1
ATOM 813 N N . GLU A 1 108 ? -3.621 2.143 4.637 1 91.88 108 GLU A N 1
ATOM 814 C CA . GLU A 1 108 ? -3.033 2.104 5.973 1 91.88 108 GLU A CA 1
ATOM 815 C C . GLU A 1 108 ? -1.857 3.072 6.086 1 91.88 108 GLU A C 1
ATOM 817 O O . GLU A 1 108 ? -1.772 3.844 7.043 1 91.88 108 GLU A O 1
ATOM 822 N N . ALA A 1 109 ? -0.968 3.014 5.133 1 94 109 ALA A N 1
ATOM 823 C CA . ALA A 1 109 ? 0.197 3.896 5.129 1 94 109 ALA A CA 1
ATOM 824 C C . ALA A 1 109 ? -0.226 5.359 5.074 1 94 109 ALA A C 1
ATOM 826 O O . ALA A 1 109 ? 0.318 6.199 5.801 1 94 109 ALA A O 1
ATOM 827 N N . PHE A 1 110 ? -1.182 5.641 4.219 1 95.5 110 PHE A N 1
ATOM 828 C CA . PHE A 1 110 ? -1.738 6.984 4.09 1 95.5 110 PHE A CA 1
ATOM 829 C C . PHE A 1 110 ? -2.307 7.469 5.418 1 95.5 110 PHE A C 1
ATOM 831 O O . PHE A 1 110 ? -2.008 8.578 5.859 1 95.5 110 PHE A O 1
ATOM 838 N N . SER A 1 111 ? -3.07 6.656 6.039 1 93.31 111 SER A N 1
ATOM 839 C CA . SER A 1 111 ? -3.736 6.996 7.293 1 93.31 111 SER A CA 1
ATOM 840 C C . SER A 1 111 ? -2.725 7.246 8.406 1 93.31 111 SER A C 1
ATOM 842 O O . SER A 1 111 ? -2.857 8.203 9.172 1 93.31 111 SER A O 1
ATOM 844 N N . ASP A 1 112 ? -1.748 6.379 8.492 1 91.5 112 ASP A N 1
ATOM 845 C CA . ASP A 1 112 ? -0.729 6.504 9.531 1 91.5 112 ASP A CA 1
ATOM 846 C C . ASP A 1 112 ? 0.054 7.805 9.375 1 91.5 112 ASP A C 1
ATOM 848 O O . ASP A 1 112 ? 0.271 8.523 10.352 1 91.5 112 ASP A O 1
ATOM 852 N N . ALA A 1 113 ? 0.476 8.094 8.195 1 92.88 113 ALA A N 1
ATOM 853 C CA . ALA A 1 113 ? 1.22 9.328 7.941 1 92.88 113 ALA A CA 1
ATOM 854 C C . ALA A 1 113 ? 0.367 10.555 8.242 1 92.88 113 ALA A C 1
ATOM 856 O O . ALA A 1 113 ? 0.831 11.492 8.898 1 92.88 113 ALA A O 1
ATOM 857 N N . LEU A 1 114 ? -0.852 10.523 7.777 1 94.44 114 LEU A N 1
ATOM 858 C CA . LEU A 1 114 ? -1.759 11.648 7.988 1 94.44 114 LEU A CA 1
ATOM 859 C C . LEU A 1 114 ? -2.006 11.875 9.477 1 94.44 114 LEU A C 1
ATOM 861 O O . LEU A 1 114 ? -2.09 13.023 9.922 1 94.44 114 LEU A O 1
ATOM 865 N N . ARG A 1 115 ? -2.182 10.812 10.172 1 92.31 115 ARG A N 1
ATOM 866 C CA . ARG A 1 115 ? -2.459 10.906 11.602 1 92.31 115 ARG A CA 1
ATOM 867 C C . ARG A 1 115 ? -1.365 11.688 12.32 1 92.31 115 ARG A C 1
ATOM 869 O O . ARG A 1 115 ? -1.655 12.578 13.125 1 92.31 115 ARG A O 1
ATOM 876 N N . ILE A 1 116 ? -0.166 11.414 12.016 1 89.56 116 ILE A N 1
ATOM 877 C CA . ILE A 1 116 ? 0.964 12.078 12.648 1 89.56 116 ILE A CA 1
ATOM 878 C C . ILE A 1 116 ? 1.038 13.531 12.18 1 89.56 116 ILE A C 1
ATOM 880 O O . ILE A 1 116 ? 1.24 14.445 12.984 1 89.56 116 ILE A O 1
ATOM 884 N N . GLU A 1 117 ? 0.833 13.781 10.945 1 91.25 117 GLU A N 1
ATOM 885 C CA . GLU A 1 117 ? 0.938 15.117 10.359 1 91.25 117 GLU A CA 1
ATOM 886 C C . GLU A 1 117 ? -0.153 16.047 10.891 1 91.25 117 GLU A C 1
ATOM 888 O O . GLU A 1 117 ? 0.044 17.25 10.984 1 91.25 117 GLU A O 1
ATOM 893 N N . MET A 1 118 ? -1.278 15.461 11.312 1 92.44 118 MET A N 1
ATOM 894 C CA . MET A 1 118 ? -2.434 16.266 11.688 1 92.44 118 MET A CA 1
ATOM 895 C C . MET A 1 118 ? -2.482 16.484 13.195 1 92.44 118 MET A C 1
ATOM 897 O O . MET A 1 118 ? -3.287 17.281 13.688 1 92.44 118 MET A O 1
ATOM 901 N N . GLN A 1 119 ? -1.618 15.859 13.891 1 88.81 119 GLN A N 1
ATOM 902 C CA . GLN A 1 119 ? -1.601 15.961 15.344 1 88.81 119 GLN A CA 1
ATOM 903 C C . GLN A 1 119 ? -1.477 17.406 15.797 1 88.81 119 GLN A C 1
ATOM 905 O O . GLN A 1 119 ? -2.24 17.875 16.641 1 88.81 119 GLN A O 1
ATOM 910 N N . PRO A 1 120 ? -0.585 18.156 15.172 1 86.81 120 PRO A N 1
ATOM 911 C CA . PRO A 1 120 ? -0.436 19.547 15.625 1 86.81 120 PRO A CA 1
ATOM 912 C C . PRO A 1 120 ? -1.696 20.375 15.406 1 86.81 120 PRO A C 1
ATOM 914 O O . PRO A 1 120 ? -1.881 21.406 16.047 1 86.81 120 PRO A O 1
ATOM 917 N N . PHE A 1 121 ? -2.578 19.938 14.578 1 90.88 121 PHE A N 1
ATOM 918 C CA . PHE A 1 121 ? -3.773 20.703 14.234 1 90.88 121 PHE A CA 1
ATOM 919 C C . PHE A 1 121 ? -4.965 20.25 15.062 1 90.88 121 PHE A C 1
ATOM 921 O O . PHE A 1 121 ? -6.062 20.797 14.938 1 90.88 121 PHE A O 1
ATOM 928 N N . GLY A 1 122 ? -4.742 19.156 15.828 1 90.5 122 GLY A N 1
ATOM 929 C CA . GLY A 1 122 ? -5.828 18.641 16.641 1 90.5 122 GLY A CA 1
ATOM 930 C C . GLY A 1 122 ? -6.824 17.812 15.836 1 90.5 122 GLY A C 1
ATOM 931 O O . GLY A 1 122 ? -7.961 17.609 16.266 1 90.5 122 GLY A O 1
ATOM 932 N N . VAL A 1 123 ? -6.465 17.5 14.641 1 91.31 123 VAL A N 1
ATOM 933 C CA . VAL A 1 123 ? -7.316 16.688 13.781 1 91.31 123 VAL A CA 1
ATOM 934 C C . VAL A 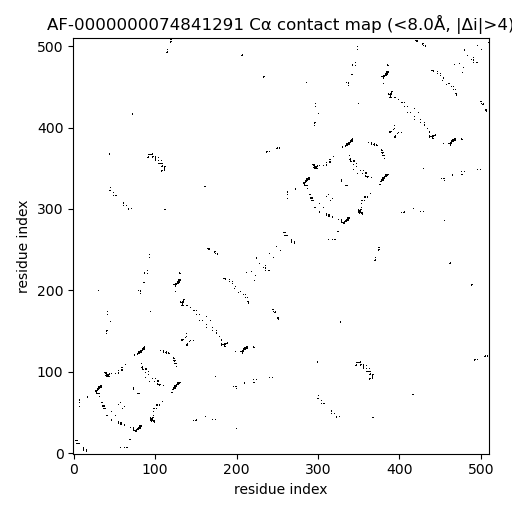1 123 ? -7.098 15.211 14.078 1 91.31 123 VAL A C 1
ATOM 936 O O . VAL A 1 123 ? -5.957 14.75 14.156 1 91.31 123 VAL A O 1
ATOM 939 N N . LYS A 1 124 ? -8.172 14.477 14.266 1 91.25 124 LYS A N 1
ATOM 940 C CA . LYS A 1 124 ? -8.094 13.039 14.5 1 91.25 124 LYS A CA 1
ATOM 941 C C . LYS A 1 124 ? -8.156 12.266 13.18 1 91.25 124 LYS A C 1
ATOM 943 O O . LYS A 1 124 ? -8.922 12.625 12.281 1 91.25 124 LYS A O 1
ATOM 948 N N . VAL A 1 125 ? -7.324 11.289 13.078 1 92.25 125 VAL A N 1
ATOM 949 C CA . VAL A 1 125 ? -7.363 10.375 11.938 1 92.25 125 VAL A CA 1
ATOM 950 C C . VAL A 1 125 ? -7.621 8.953 12.43 1 92.25 125 VAL A C 1
ATOM 952 O O . VAL A 1 125 ? -6.82 8.391 13.188 1 92.25 125 VAL A O 1
ATOM 955 N N . ILE A 1 126 ? -8.711 8.422 11.984 1 88.12 126 ILE A N 1
ATOM 956 C CA . ILE A 1 126 ? -9.164 7.129 12.484 1 88.12 126 ILE A CA 1
ATOM 957 C C . ILE A 1 126 ? -9.25 6.137 11.32 1 88.12 126 ILE A C 1
ATOM 959 O O . ILE A 1 126 ? -9.75 6.469 10.242 1 88.12 126 ILE A O 1
ATOM 963 N N . THR A 1 127 ? -8.672 5.031 11.531 1 88.25 127 THR A N 1
ATOM 964 C CA . THR A 1 127 ? -8.781 3.951 10.562 1 88.25 127 THR A CA 1
ATOM 965 C C . THR A 1 127 ? -9.711 2.855 11.07 1 88.25 127 THR A C 1
ATOM 967 O O . THR A 1 127 ? -9.539 2.348 12.18 1 88.25 127 THR A O 1
ATOM 970 N N . ILE A 1 128 ? -10.695 2.568 10.281 1 82.31 128 ILE A N 1
ATOM 971 C CA . ILE A 1 128 ? -11.594 1.467 10.594 1 82.31 128 ILE A CA 1
ATOM 972 C C . ILE A 1 128 ? -11.25 0.255 9.734 1 82.31 128 ILE A C 1
ATOM 974 O O . ILE A 1 128 ? -11.141 0.367 8.508 1 82.31 128 ILE A O 1
ATOM 978 N N . ARG A 1 129 ? -11.07 -0.839 10.336 1 82.06 129 ARG A N 1
ATOM 979 C CA . ARG A 1 129 ? -10.711 -2.086 9.664 1 82.06 129 ARG A CA 1
ATOM 980 C C . ARG A 1 129 ? -11.812 -3.129 9.836 1 82.06 129 ARG A C 1
ATOM 982 O O . ARG A 1 129 ? -11.773 -3.936 10.766 1 82.06 129 ARG A O 1
ATOM 989 N N . PRO A 1 130 ? -12.656 -3.018 8.891 1 72.38 130 PRO A N 1
ATOM 990 C CA . PRO A 1 130 ? -13.672 -4.07 8.977 1 72.38 130 PRO A CA 1
ATOM 991 C C . PRO A 1 130 ? -13.125 -5.453 8.633 1 72.38 130 PRO A C 1
ATOM 993 O O . PRO A 1 130 ? -12.281 -5.582 7.742 1 72.38 130 PRO A O 1
ATOM 996 N N . GLY A 1 131 ? -13.344 -6.438 9.406 1 62.41 131 GLY A N 1
ATOM 997 C CA . GLY A 1 131 ? -12.977 -7.809 9.094 1 62.41 131 GLY A CA 1
ATOM 998 C C . GLY A 1 131 ? -13.711 -8.359 7.883 1 62.41 131 GLY A C 1
ATOM 999 O O . GLY A 1 131 ? -13.797 -7.688 6.852 1 62.41 131 GLY A O 1
ATOM 1000 N N . ASN A 1 132 ? -14.102 -9.641 7.938 1 56.22 132 ASN A N 1
ATOM 1001 C CA . ASN A 1 132 ? -14.734 -10.352 6.828 1 56.22 132 ASN A CA 1
ATOM 1002 C C . ASN A 1 132 ? -16.156 -9.859 6.59 1 56.22 132 ASN A C 1
ATOM 1004 O O . ASN A 1 132 ? -17.125 -10.508 7 1 56.22 132 ASN A O 1
ATOM 1008 N N . TYR A 1 133 ? -16.234 -8.719 6.098 1 54.53 133 TYR A N 1
ATOM 1009 C CA . TYR A 1 133 ? -17.547 -8.195 5.77 1 54.53 133 TYR A CA 1
ATOM 1010 C C . TYR A 1 133 ? -17.766 -8.164 4.258 1 54.53 133 TYR A C 1
ATOM 1012 O O . TYR A 1 133 ? -18.547 -7.363 3.756 1 54.53 133 TYR A O 1
ATOM 1020 N N . LEU A 1 134 ? -16.875 -8.922 3.623 1 52.47 134 LEU A N 1
ATOM 1021 C CA . LEU A 1 134 ? -16.922 -8.922 2.166 1 52.47 134 LEU A CA 1
ATOM 1022 C C . LEU A 1 134 ? -18.344 -9.164 1.67 1 52.47 134 LEU A C 1
ATOM 1024 O O . LEU A 1 134 ? -18.781 -8.562 0.689 1 52.47 134 LEU A O 1
ATOM 1028 N N . GLY A 1 135 ? -18.969 -10.023 2.311 1 47.75 135 GLY A N 1
ATOM 1029 C CA . GLY A 1 135 ? -20.328 -10.336 1.896 1 47.75 135 GLY A CA 1
ATOM 1030 C C . GLY A 1 135 ? -21.328 -9.281 2.311 1 47.75 135 GLY A C 1
ATOM 1031 O O . GLY A 1 135 ? -22.297 -9.016 1.592 1 47.75 135 GLY A O 1
ATOM 1032 N N . ALA A 1 136 ? -21.016 -8.891 3.406 1 47.22 136 ALA A N 1
ATOM 1033 C CA . ALA A 1 136 ? -22 -7.938 3.91 1 47.22 136 ALA A CA 1
ATOM 1034 C C . ALA A 1 136 ? -21.828 -6.566 3.268 1 47.22 136 ALA A C 1
ATOM 1036 O O . ALA A 1 136 ? -22.766 -5.762 3.227 1 47.22 136 ALA A O 1
ATOM 1037 N N . THR A 1 137 ? -20.609 -6.457 2.777 1 52.03 137 THR A N 1
ATOM 1038 C CA . THR A 1 137 ? -20.422 -5.219 2.027 1 52.03 137 THR A CA 1
ATOM 1039 C C . THR A 1 137 ? -20.812 -5.41 0.563 1 52.03 137 THR A C 1
ATOM 1041 O O . THR A 1 137 ? -20.906 -6.543 0.082 1 52.03 137 THR A O 1
ATOM 1044 N N . GLY A 1 138 ? -21.516 -4.449 -0.022 1 51.66 138 GLY A N 1
ATOM 1045 C CA . GLY A 1 138 ? -21.906 -4.48 -1.419 1 51.66 138 GLY A CA 1
ATOM 1046 C C . GLY A 1 138 ? -20.828 -4.984 -2.346 1 51.66 138 GLY A C 1
ATOM 1047 O O . GLY A 1 138 ? -21.031 -5.082 -3.557 1 51.66 138 GLY A O 1
ATOM 1048 N N . ILE A 1 139 ? -19.688 -5.445 -1.74 1 50.53 139 ILE A N 1
ATOM 1049 C CA . ILE A 1 139 ? -18.609 -5.871 -2.615 1 50.53 139 ILE A CA 1
ATOM 1050 C C . ILE A 1 139 ? -18.859 -7.293 -3.105 1 50.53 139 ILE A C 1
ATOM 1052 O O . ILE A 1 139 ? -18.609 -7.609 -4.273 1 50.53 139 ILE A O 1
ATOM 1056 N N . LEU A 1 140 ? -19.422 -8.242 -2.168 1 53.22 140 LEU A N 1
ATOM 1057 C CA . LEU A 1 140 ? -19.781 -9.602 -2.568 1 53.22 140 LEU A CA 1
ATOM 1058 C C . LEU A 1 140 ? -21.25 -9.883 -2.287 1 53.22 140 LEU A C 1
ATOM 1060 O O . LEU A 1 140 ? -21.609 -11.008 -1.925 1 53.22 140 LEU A O 1
ATOM 1064 N N . ASN A 1 141 ? -22.016 -8.93 -2.365 1 52 141 ASN A N 1
ATOM 1065 C CA . ASN A 1 141 ? -23.438 -9.234 -2.203 1 52 141 ASN A CA 1
ATOM 1066 C C . ASN A 1 141 ? -23.984 -9.984 -3.414 1 52 141 ASN A C 1
ATOM 1068 O O . ASN A 1 141 ? -23.266 -10.195 -4.398 1 52 141 ASN A O 1
ATOM 1072 N N . LYS A 1 142 ? -25.234 -10.609 -3.211 1 53.22 142 LYS A N 1
ATOM 1073 C CA . LYS A 1 142 ? -25.875 -11.398 -4.262 1 53.22 142 LYS A CA 1
ATOM 1074 C C . LYS A 1 142 ? -25.734 -10.719 -5.621 1 53.22 142 LYS A C 1
ATOM 1076 O O . LYS A 1 142 ? -25.484 -11.391 -6.629 1 53.22 142 LYS A O 1
ATOM 1081 N N . SER A 1 143 ? -26 -9.438 -5.668 1 54.31 143 SER A N 1
ATOM 1082 C CA . SER A 1 143 ? -25.844 -8.688 -6.91 1 54.31 143 SER A CA 1
ATOM 1083 C C . SER A 1 143 ? -24.375 -8.633 -7.348 1 54.31 143 SER A C 1
ATOM 1085 O O . SER A 1 143 ? -24.078 -8.578 -8.539 1 54.31 143 SER A O 1
ATOM 1087 N N . ALA A 1 144 ? -23.562 -8.773 -6.312 1 58.97 144 ALA A N 1
ATOM 1088 C CA . ALA A 1 144 ? -22.125 -8.711 -6.598 1 58.97 144 ALA A CA 1
ATOM 1089 C C . ALA A 1 144 ? -21.625 -10.031 -7.16 1 58.97 144 ALA A C 1
ATOM 1091 O O . ALA A 1 144 ? -20.641 -10.062 -7.906 1 58.97 144 ALA A O 1
ATOM 1092 N N . CYS A 1 145 ? -22.359 -11.055 -6.902 1 62.62 145 CYS A N 1
ATOM 1093 C CA . CYS A 1 145 ? -21.969 -12.375 -7.395 1 62.62 145 CYS A CA 1
ATOM 1094 C C . CYS A 1 145 ? -21.984 -12.414 -8.914 1 62.62 145 CYS A C 1
ATOM 1096 O O . CYS A 1 145 ? -21.094 -13.008 -9.531 1 62.62 145 CYS A O 1
ATOM 1098 N N . GLY A 1 146 ? -23.062 -11.805 -9.508 1 65.88 146 GLY A N 1
ATOM 1099 C CA . GLY A 1 146 ? -23.078 -11.734 -10.961 1 65.88 146 GLY A CA 1
ATOM 1100 C C . GLY A 1 146 ? -21.906 -10.969 -11.531 1 65.88 146 GLY A C 1
ATOM 1101 O O . GLY A 1 146 ? -21.312 -11.383 -12.531 1 65.88 146 GLY A O 1
ATOM 1102 N N . LYS A 1 147 ? -21.594 -9.969 -10.852 1 74.38 147 LYS A N 1
ATOM 1103 C CA . LYS A 1 147 ? -20.484 -9.141 -11.312 1 74.38 147 LYS A CA 1
ATOM 1104 C C . LYS A 1 147 ? -19.156 -9.867 -11.164 1 74.38 147 LYS A C 1
ATOM 1106 O O . LYS A 1 147 ? -18.281 -9.75 -12.023 1 74.38 147 LYS A O 1
ATOM 1111 N N . VAL A 1 148 ? -19.078 -10.633 -10.172 1 76.94 148 VAL A N 1
ATOM 1112 C CA . VAL A 1 148 ? -17.844 -11.383 -9.922 1 76.94 148 VAL A CA 1
ATOM 1113 C C . VAL A 1 148 ? -17.672 -12.445 -11.008 1 76.94 148 VAL A C 1
ATOM 1115 O O . VAL A 1 148 ? -16.562 -12.625 -11.531 1 76.94 148 VAL A O 1
ATOM 1118 N N . LYS A 1 149 ? -18.766 -13.102 -11.344 1 80.06 149 LYS A N 1
ATOM 1119 C CA . LYS A 1 149 ? -18.703 -14.109 -12.398 1 80.06 149 LYS A CA 1
ATOM 1120 C C . LYS A 1 149 ? -18.281 -13.492 -13.727 1 80.06 149 LYS A C 1
ATOM 1122 O O . LYS A 1 149 ? -17.469 -14.055 -14.445 1 80.06 149 LYS A O 1
ATOM 1127 N N . THR A 1 150 ? -18.891 -12.32 -13.961 1 81.88 150 THR A N 1
ATOM 1128 C CA . THR A 1 150 ? -18.547 -11.617 -15.195 1 81.88 150 THR A CA 1
ATOM 1129 C C . THR A 1 150 ? -17.078 -11.227 -15.211 1 81.88 150 THR A C 1
ATOM 1131 O O . THR A 1 150 ? -16.406 -11.312 -16.25 1 81.88 150 THR A O 1
ATOM 1134 N N . GLU A 1 151 ? -16.562 -10.867 -14.125 1 81.25 151 GLU A N 1
ATOM 1135 C CA . GLU A 1 151 ? -15.148 -10.492 -14.008 1 81.25 151 GLU A CA 1
ATOM 1136 C C . GLU A 1 151 ? -14.234 -11.695 -14.25 1 81.25 151 GLU A C 1
ATOM 1138 O O . GLU A 1 151 ? -13.227 -11.578 -14.938 1 81.25 151 GLU A O 1
ATOM 1143 N N . PHE A 1 152 ? -14.617 -12.75 -13.711 1 84.06 152 PHE A N 1
ATOM 1144 C CA . PHE A 1 152 ? -13.812 -13.953 -13.883 1 84.06 152 PHE A CA 1
ATOM 1145 C C . PHE A 1 152 ? -13.844 -14.422 -15.336 1 84.06 152 PHE A C 1
ATOM 1147 O O . PHE A 1 152 ? -12.836 -14.906 -15.859 1 84.06 152 PHE A O 1
ATOM 1154 N N . ASP A 1 153 ? -15 -14.242 -15.906 1 83.19 153 ASP A N 1
ATOM 1155 C CA . ASP A 1 153 ? -15.102 -14.578 -17.328 1 83.19 153 ASP A CA 1
ATOM 1156 C C . ASP A 1 153 ? -14.195 -13.688 -18.156 1 83.19 153 ASP A C 1
ATOM 1158 O O . ASP A 1 153 ? -13.539 -14.156 -19.094 1 83.19 153 ASP A O 1
ATOM 1162 N N . GLN A 1 154 ? -14.203 -12.508 -17.797 1 83.25 154 GLN A N 1
ATOM 1163 C CA . GLN A 1 154 ? -13.344 -11.555 -18.5 1 83.25 154 GLN A CA 1
ATOM 1164 C C . GLN A 1 154 ? -11.875 -11.898 -18.297 1 83.25 154 GLN A C 1
ATOM 1166 O O . GLN A 1 154 ? -11.07 -11.781 -19.219 1 83.25 154 GLN A O 1
ATOM 1171 N N . LEU A 1 155 ? -11.586 -12.273 -17.125 1 83.5 155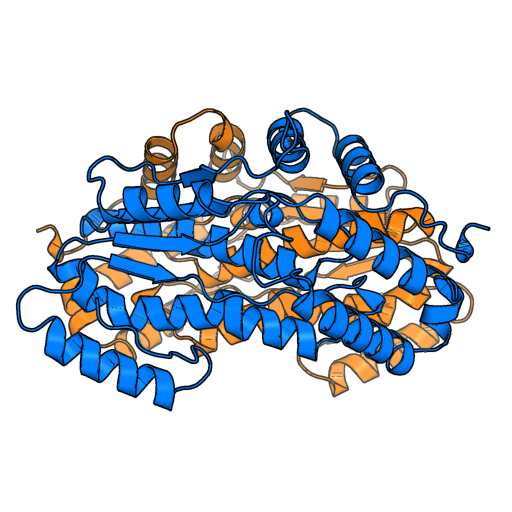 LEU A N 1
ATOM 1172 C CA . LEU A 1 155 ? -10.211 -12.672 -16.828 1 83.5 155 LEU A CA 1
ATOM 1173 C C . LEU A 1 155 ? -9.805 -13.875 -17.672 1 83.5 155 LEU A C 1
ATOM 1175 O O . LEU A 1 155 ? -8.703 -13.898 -18.234 1 83.5 155 LEU A O 1
ATOM 1179 N N . LYS A 1 156 ? -10.648 -14.836 -17.75 1 82.31 156 LYS A N 1
ATOM 1180 C CA . LYS A 1 156 ? -10.375 -16.031 -18.516 1 82.31 156 LYS A CA 1
ATOM 1181 C C . LYS A 1 156 ? -10.133 -15.703 -19.984 1 82.31 156 LYS A C 1
ATOM 1183 O O . LYS A 1 156 ? -9.211 -16.234 -20.609 1 82.31 156 LYS A O 1
ATOM 1188 N N . ASN A 1 157 ? -10.883 -14.742 -20.453 1 84 157 ASN A N 1
ATOM 1189 C CA . ASN A 1 157 ? -10.828 -14.406 -21.875 1 84 157 ASN A CA 1
ATOM 1190 C C . ASN A 1 157 ? -9.633 -13.523 -22.188 1 84 157 ASN A C 1
ATOM 1192 O O . ASN A 1 157 ? -9.133 -13.531 -23.312 1 84 157 ASN A O 1
ATOM 1196 N N . SER A 1 158 ? -9.156 -12.812 -21.203 1 82.19 158 SER A N 1
ATOM 1197 C CA . SER A 1 158 ? -8.109 -11.828 -21.469 1 82.19 158 SER A CA 1
ATOM 1198 C C . SER A 1 158 ? -6.734 -12.383 -21.109 1 82.19 158 SER A C 1
ATOM 1200 O O . SER A 1 158 ? -5.711 -11.773 -21.438 1 82.19 158 SER A O 1
ATOM 1202 N N . THR A 1 159 ? -6.719 -13.453 -20.5 1 84.31 159 THR A N 1
ATOM 1203 C CA . THR A 1 159 ? -5.457 -14.023 -20.047 1 84.31 159 THR A CA 1
ATOM 1204 C C . THR A 1 159 ? -4.812 -14.867 -21.141 1 84.31 159 THR A C 1
ATOM 1206 O O . THR A 1 159 ? -5.512 -15.547 -21.891 1 84.31 159 THR A O 1
ATOM 1209 N N . ASP A 1 160 ? -3.467 -14.742 -21.172 1 82.75 160 ASP A N 1
ATOM 1210 C CA . ASP A 1 160 ? -2.699 -15.547 -22.125 1 82.75 160 ASP A CA 1
ATOM 1211 C C . ASP A 1 160 ? -2.92 -17.031 -21.875 1 82.75 160 ASP A C 1
ATOM 1213 O O . ASP A 1 160 ? -2.979 -17.484 -20.734 1 82.75 160 ASP A O 1
ATOM 1217 N N . GLN A 1 161 ? -3.012 -17.766 -22.953 1 83.06 161 GLN A N 1
ATOM 1218 C CA . GLN A 1 161 ? -3.268 -19.203 -22.891 1 83.06 161 GLN A CA 1
ATOM 1219 C C . GLN A 1 161 ? -2.186 -19.922 -22.094 1 83.06 161 GLN A C 1
ATOM 1221 O O . GLN A 1 161 ? -2.471 -20.891 -21.375 1 83.06 161 GLN A O 1
ATOM 1226 N N . GLU A 1 162 ? -1.021 -19.438 -22.188 1 82.25 162 GLU A N 1
ATOM 1227 C CA . GLU A 1 162 ? 0.079 -20.062 -21.453 1 82.25 162 GLU A CA 1
ATOM 1228 C C . GLU A 1 162 ? -0.144 -20 -19.953 1 82.25 162 GLU A C 1
ATOM 1230 O O . GLU A 1 162 ? 0.126 -20.953 -19.234 1 82.25 162 GLU A O 1
ATOM 1235 N N . VAL A 1 163 ? -0.631 -18.953 -19.562 1 85.25 163 VAL A N 1
ATOM 1236 C CA . VAL A 1 163 ? -0.899 -18.766 -18.141 1 85.25 163 VAL A CA 1
ATOM 1237 C C . VAL A 1 163 ? -2.074 -19.641 -17.719 1 85.25 163 VAL A C 1
ATOM 1239 O O . VAL A 1 163 ? -2.018 -20.312 -16.672 1 85.25 163 VAL A O 1
ATOM 1242 N N . LEU A 1 164 ? -3.072 -19.656 -18.547 1 85.19 164 LEU A N 1
ATOM 1243 C CA . LEU A 1 164 ? -4.238 -20.484 -18.25 1 85.19 164 LEU A CA 1
ATOM 1244 C C . LEU A 1 164 ? -3.848 -21.953 -18.125 1 85.19 164 LEU A C 1
ATOM 1246 O O . LEU A 1 164 ? -4.309 -22.641 -17.219 1 85.19 164 LEU A O 1
ATOM 1250 N N . ASN A 1 165 ? -2.988 -22.359 -19 1 85.81 165 ASN A N 1
ATOM 1251 C CA . ASN A 1 165 ? -2.543 -23.75 -19 1 85.81 165 ASN A CA 1
ATOM 1252 C C . ASN A 1 165 ? -1.696 -24.062 -17.766 1 85.81 165 ASN A C 1
ATOM 1254 O O . ASN A 1 165 ? -1.788 -25.156 -17.203 1 85.81 165 ASN A O 1
ATOM 1258 N N . ALA A 1 166 ? -0.968 -23.094 -17.438 1 86 166 ALA A N 1
ATOM 1259 C CA . ALA A 1 166 ? -0.099 -23.312 -16.281 1 86 166 ALA A CA 1
ATOM 1260 C C . ALA A 1 166 ? -0.917 -23.484 -15 1 86 166 ALA A C 1
ATOM 1262 O O . ALA A 1 166 ? -0.57 -24.297 -14.141 1 86 166 ALA A O 1
ATOM 1263 N N . TYR A 1 167 ? -1.973 -22.734 -14.891 1 87.56 167 TYR A N 1
ATOM 1264 C CA . TYR A 1 167 ? -2.799 -22.781 -13.695 1 87.56 167 TYR A CA 1
ATOM 1265 C C . TYR A 1 167 ? -3.836 -23.891 -13.789 1 87.56 167 TYR A C 1
ATOM 1267 O O . TYR A 1 167 ? -4.262 -24.438 -12.766 1 87.56 167 TYR A O 1
ATOM 1275 N N . GLY A 1 168 ? -4.215 -24.203 -14.984 1 83.62 168 GLY A N 1
ATOM 1276 C CA . GLY A 1 168 ? -5.297 -25.156 -15.195 1 83.62 168 GLY A CA 1
ATOM 1277 C C . GLY A 1 168 ? -6.637 -24.484 -15.438 1 83.62 168 GLY A C 1
ATOM 1278 O O . GLY A 1 168 ? -6.926 -23.438 -14.852 1 83.62 168 GLY A O 1
ATOM 1279 N N . THR A 1 169 ? -7.457 -25.109 -16.188 1 73.19 169 THR A N 1
ATOM 1280 C CA . THR A 1 169 ? -8.719 -24.531 -16.641 1 73.19 169 THR A CA 1
ATOM 1281 C C . THR A 1 169 ? -9.703 -24.391 -15.484 1 73.19 169 THR A C 1
ATOM 1283 O O . THR A 1 169 ? -10.586 -23.531 -15.523 1 73.19 169 THR A O 1
ATOM 1286 N N . LYS A 1 170 ? -9.391 -25.156 -14.461 1 80.81 170 LYS A N 1
ATOM 1287 C CA . LYS A 1 170 ? -10.375 -25.172 -13.383 1 80.81 170 LYS A CA 1
ATOM 1288 C C . LYS A 1 170 ? -9.984 -24.188 -12.266 1 80.81 170 LYS A C 1
ATOM 1290 O O . LYS A 1 170 ? -10.75 -23.984 -11.328 1 80.81 170 LYS A O 1
ATOM 1295 N N . HIS A 1 171 ? -8.859 -23.641 -12.391 1 84.44 171 HIS A N 1
ATOM 1296 C CA . HIS A 1 171 ? -8.352 -22.797 -11.312 1 84.44 171 HIS A CA 1
ATOM 1297 C C . HIS A 1 171 ? -9.258 -21.594 -11.07 1 84.44 171 HIS A C 1
ATOM 1299 O O . HIS A 1 171 ? -9.648 -21.328 -9.93 1 84.44 171 HIS A O 1
ATOM 1305 N N . LEU A 1 172 ? -9.625 -20.953 -12.086 1 83.12 172 LEU A N 1
ATOM 1306 C CA . LEU A 1 172 ? -10.461 -19.766 -11.969 1 83.12 172 LEU A CA 1
ATOM 1307 C C . LEU A 1 172 ? -11.859 -20.141 -11.484 1 83.12 172 LEU A C 1
ATOM 1309 O O . LEU A 1 172 ? -12.469 -19.406 -10.711 1 83.12 172 LEU A O 1
ATOM 1313 N N . ASP A 1 173 ? -12.266 -21.281 -11.992 1 81.12 173 ASP A N 1
ATOM 1314 C CA . ASP A 1 173 ? -13.57 -21.75 -11.547 1 81.12 173 ASP A CA 1
ATOM 1315 C C . ASP A 1 173 ? -13.57 -22.062 -10.055 1 81.12 173 ASP A C 1
ATOM 1317 O O . ASP A 1 173 ? -14.531 -21.75 -9.352 1 81.12 173 ASP A O 1
ATOM 1321 N N . THR A 1 174 ? -12.539 -22.641 -9.648 1 81.38 174 THR A N 1
ATOM 1322 C CA . THR A 1 174 ? -12.398 -22.969 -8.234 1 81.38 174 THR A CA 1
ATOM 1323 C C . THR A 1 174 ? -12.344 -21.688 -7.391 1 81.38 174 THR A C 1
ATOM 1325 O O . THR A 1 174 ? -12.938 -21.625 -6.316 1 81.38 174 THR A O 1
ATOM 1328 N N . GLN A 1 175 ? -11.633 -20.766 -7.879 1 80.94 175 GLN A N 1
ATOM 1329 C CA . GLN A 1 175 ? -11.531 -19.5 -7.168 1 80.94 175 GLN A CA 1
ATOM 1330 C C . GLN A 1 175 ? -12.891 -18.812 -7.059 1 80.94 175 GLN A C 1
ATOM 1332 O O . GLN A 1 175 ? -13.234 -18.266 -6.012 1 80.94 175 GLN A O 1
ATOM 1337 N N . LEU A 1 176 ? -13.594 -18.844 -8.133 1 79.12 176 LEU A N 1
ATOM 1338 C CA . LEU A 1 176 ? -14.938 -18.266 -8.141 1 79.12 176 LEU A CA 1
ATOM 1339 C C . LEU A 1 176 ? -15.828 -18.969 -7.117 1 79.12 176 LEU A C 1
ATOM 1341 O O . LEU A 1 176 ? -16.594 -18.297 -6.406 1 79.12 176 LEU A O 1
ATOM 1345 N N . GLU A 1 177 ? -15.68 -20.25 -7.105 1 78.06 177 GLU A N 1
ATOM 1346 C CA . GLU A 1 177 ? -16.484 -21.016 -6.16 1 78.06 177 GLU A CA 1
ATOM 1347 C C . GLU A 1 177 ? -16.125 -20.672 -4.719 1 78.06 177 GLU A C 1
ATOM 1349 O O . GLU A 1 177 ? -17 -20.578 -3.859 1 78.06 177 GLU A O 1
ATOM 1354 N N . GLN A 1 178 ? -14.914 -20.531 -4.512 1 75.12 178 GLN A N 1
ATOM 1355 C CA . GLN A 1 178 ? -14.461 -20.188 -3.17 1 75.12 178 GLN A CA 1
ATOM 1356 C C . GLN A 1 178 ? -14.984 -18.828 -2.74 1 75.12 178 GLN A C 1
ATOM 1358 O O . GLN A 1 178 ? -15.383 -18.641 -1.588 1 75.12 178 GLN A O 1
ATOM 1363 N N . LEU A 1 179 ? -14.922 -17.969 -3.625 1 74.25 179 LEU A N 1
ATOM 1364 C CA . LEU A 1 179 ? -15.43 -16.625 -3.334 1 74.25 179 LEU A CA 1
ATOM 1365 C C . LEU A 1 179 ? -16.922 -16.672 -3.062 1 74.25 179 LEU A C 1
ATOM 1367 O O . LEU A 1 179 ? -17.422 -15.953 -2.186 1 74.25 179 LEU A O 1
ATOM 1371 N N . SER A 1 180 ? -17.594 -17.453 -3.873 1 71.81 180 SER A N 1
ATOM 1372 C CA . SER A 1 180 ? -19.031 -17.625 -3.678 1 71.81 180 SER A CA 1
ATOM 1373 C C . SER A 1 180 ? -19.328 -18.188 -2.295 1 71.81 180 SER A C 1
ATOM 1375 O O . SER A 1 180 ? -20.281 -17.75 -1.633 1 71.81 180 SER A O 1
ATOM 1377 N N . ASP A 1 181 ? -18.5 -19.094 -1.892 1 70.38 181 ASP A N 1
ATOM 1378 C CA . ASP A 1 181 ? -18.688 -19.703 -0.577 1 70.38 181 ASP A CA 1
ATOM 1379 C C . ASP A 1 181 ? -18.406 -18.703 0.537 1 70.38 181 ASP A C 1
ATOM 1381 O O . ASP A 1 181 ? -19.125 -18.672 1.543 1 70.38 181 ASP A O 1
ATOM 1385 N N . LEU A 1 182 ? -17.469 -17.922 0.313 1 65.06 182 LEU A N 1
ATOM 1386 C CA . LEU A 1 182 ? -17.125 -16.891 1.288 1 65.06 182 LEU A CA 1
ATOM 1387 C C . LEU A 1 182 ? -18.25 -15.852 1.398 1 65.06 182 LEU A C 1
ATOM 1389 O O . LEU A 1 182 ? -18.531 -15.359 2.492 1 65.06 182 LEU A O 1
ATOM 1393 N N . SER A 1 183 ? -18.781 -15.523 0.356 1 62.84 183 SER A N 1
ATOM 1394 C CA . SER A 1 183 ? -19.859 -14.539 0.342 1 62.84 183 SER A CA 1
ATOM 1395 C C . SER A 1 183 ? -21.062 -15.031 1.137 1 62.84 183 SER A C 1
ATOM 1397 O O . SER A 1 183 ? -21.828 -14.227 1.684 1 62.84 183 SER A O 1
ATOM 1399 N N . LYS A 1 184 ? -21.203 -16.328 1.137 1 62.03 184 LYS A N 1
ATOM 1400 C CA . LYS A 1 184 ? -22.312 -16.906 1.887 1 62.03 184 LYS A CA 1
ATOM 1401 C C . LYS A 1 184 ? -22.047 -16.859 3.389 1 62.03 184 LYS A C 1
ATOM 1403 O O . LYS A 1 184 ? -22.984 -16.891 4.191 1 62.03 184 LYS A O 1
ATOM 1408 N N . SER A 1 185 ? -20.75 -16.75 3.756 1 57.38 185 SER A N 1
ATOM 1409 C CA . SER A 1 185 ? -20.375 -16.812 5.168 1 57.38 185 SER A CA 1
ATOM 1410 C C . SER A 1 185 ? -20.188 -15.406 5.742 1 57.38 185 SER A C 1
ATOM 1412 O O . SER A 1 185 ? -19.781 -15.258 6.898 1 57.38 185 SER A O 1
ATOM 1414 N N . THR A 1 186 ? -20.297 -14.453 5.043 1 55.19 186 THR A N 1
ATOM 1415 C CA . THR A 1 186 ? -20.031 -13.086 5.488 1 55.19 186 THR A CA 1
ATOM 1416 C C . THR A 1 186 ? -21.078 -12.633 6.492 1 55.19 186 THR A C 1
ATOM 1418 O O . THR A 1 186 ? -22.141 -13.25 6.609 1 55.19 186 THR A O 1
ATOM 1421 N N . ALA A 1 187 ? -20.609 -11.68 7.387 1 54.78 187 ALA A N 1
ATOM 1422 C CA . ALA A 1 187 ? -21.5 -11.148 8.414 1 54.78 187 ALA A CA 1
ATOM 1423 C C . ALA A 1 187 ? -22.828 -10.68 7.809 1 54.78 187 ALA A C 1
ATOM 1425 O O . ALA A 1 187 ? -22.844 -10.141 6.699 1 54.78 187 ALA A O 1
ATOM 1426 N N . SER A 1 188 ? -23.875 -11.125 8.438 1 51.91 188 SER A N 1
ATOM 1427 C CA . SER A 1 188 ? -25.234 -10.82 8.023 1 51.91 188 SER A CA 1
ATOM 1428 C C . SER A 1 188 ? -25.578 -9.359 8.281 1 51.91 188 SER A C 1
ATOM 1430 O O . SER A 1 188 ? -26.5 -8.82 7.68 1 51.91 188 SER A O 1
ATOM 1432 N N . SER A 1 189 ? -24.75 -8.797 9.148 1 57.38 189 SER A N 1
ATOM 1433 C CA . SER A 1 189 ? -25.156 -7.438 9.508 1 57.38 189 SER A CA 1
ATOM 1434 C C . SER A 1 189 ? -23.969 -6.484 9.5 1 57.38 189 SER A C 1
ATOM 1436 O O . SER A 1 189 ? -22.844 -6.879 9.852 1 57.38 189 SER A O 1
ATOM 1438 N N . LEU A 1 190 ? -24.156 -5.332 8.906 1 64.25 190 LEU A N 1
ATOM 1439 C CA . LEU A 1 190 ? -23.156 -4.27 8.875 1 64.25 190 LEU A CA 1
ATOM 1440 C C . LEU A 1 190 ? -23.219 -3.43 10.148 1 64.25 190 LEU A C 1
ATOM 1442 O O . LEU A 1 190 ? -22.547 -2.396 10.242 1 64.25 190 LEU A O 1
ATOM 1446 N N . VAL A 1 191 ? -23.969 -3.883 11.078 1 63.41 191 VAL A N 1
ATOM 1447 C CA . VAL A 1 191 ? -24.281 -3.066 12.25 1 63.41 191 VAL A CA 1
ATOM 1448 C C . VAL A 1 191 ? -22.984 -2.719 12.984 1 63.41 191 VAL A C 1
ATOM 1450 O O . VAL A 1 191 ? -22.797 -1.58 13.422 1 63.41 191 VAL A O 1
ATOM 1453 N N . ASN A 1 192 ? -22.109 -3.682 12.992 1 68.81 192 ASN A N 1
ATOM 1454 C CA . ASN A 1 192 ? -20.891 -3.439 13.75 1 68.81 192 ASN A CA 1
ATOM 1455 C C . ASN A 1 192 ? -19.984 -2.41 13.062 1 68.81 192 ASN A C 1
ATOM 1457 O O . ASN A 1 192 ? -19.359 -1.587 13.734 1 68.81 192 ASN A O 1
ATOM 1461 N N . VAL A 1 193 ? -19.953 -2.486 11.828 1 71.06 193 VAL A N 1
ATOM 1462 C CA . VAL A 1 193 ? -19.141 -1.526 11.078 1 71.06 193 VAL A CA 1
ATOM 1463 C C . VAL A 1 193 ? -19.781 -0.139 11.172 1 71.06 193 VAL A C 1
ATOM 1465 O O . VAL A 1 193 ? -19.078 0.855 11.375 1 71.06 193 VAL A O 1
ATOM 1468 N N . VAL A 1 194 ? -21.062 -0.122 11.109 1 72.69 194 VAL A N 1
ATOM 1469 C CA . VAL A 1 194 ? -21.781 1.143 11.195 1 72.69 194 VAL A CA 1
ATOM 1470 C C . VAL A 1 194 ? -21.609 1.743 12.586 1 72.69 194 VAL A C 1
ATOM 1472 O O . VAL A 1 194 ? -21.391 2.951 12.727 1 72.69 194 VAL A O 1
ATOM 1475 N N . THR A 1 195 ? -21.641 0.907 13.508 1 73.75 195 THR A N 1
ATOM 1476 C CA . THR A 1 195 ? -21.438 1.372 14.875 1 73.75 195 THR A CA 1
ATOM 1477 C C . THR A 1 195 ? -20.031 1.931 15.062 1 73.75 195 THR A C 1
ATOM 1479 O O . THR A 1 195 ? -19.844 2.957 15.719 1 73.75 195 THR A O 1
ATOM 1482 N N . ALA A 1 196 ? -19.141 1.243 14.453 1 74.06 196 ALA A N 1
ATOM 1483 C CA . ALA A 1 196 ? -17.766 1.729 14.531 1 74.06 196 ALA A CA 1
ATOM 1484 C C . ALA A 1 196 ? -17.625 3.094 13.867 1 74.06 196 ALA A C 1
ATOM 1486 O O . ALA A 1 196 ? -16.953 3.98 14.383 1 74.06 196 ALA A O 1
ATOM 1487 N N . MET A 1 197 ? -18.297 3.227 12.797 1 77.69 197 MET A N 1
ATOM 1488 C CA . MET A 1 197 ? -18.266 4.488 12.062 1 77.69 197 MET A CA 1
ATOM 1489 C C . MET A 1 197 ? -18.906 5.605 12.867 1 77.69 197 MET A C 1
ATOM 1491 O O . MET A 1 197 ? -18.391 6.719 12.938 1 77.69 197 MET A O 1
ATOM 1495 N N . GLU A 1 198 ? -20 5.301 13.445 1 77.06 198 GLU A N 1
ATOM 1496 C CA . GLU A 1 198 ? -20.688 6.289 14.273 1 77.06 198 GLU A CA 1
ATOM 1497 C C . GLU A 1 198 ? -19.828 6.711 15.461 1 77.06 198 GLU A C 1
ATOM 1499 O O . GLU A 1 198 ? -19.734 7.898 15.773 1 77.06 198 GLU A O 1
ATOM 1504 N N . ASN A 1 199 ? -19.25 5.723 16 1 76.5 199 ASN A N 1
ATOM 1505 C CA . ASN A 1 199 ? -18.375 6.02 17.141 1 76.5 199 ASN A CA 1
ATOM 1506 C C . ASN A 1 199 ? -17.188 6.883 16.719 1 76.5 199 ASN A C 1
ATOM 1508 O O . ASN A 1 199 ? -16.812 7.801 17.453 1 76.5 199 ASN A O 1
ATOM 1512 N N . ALA A 1 200 ? -16.719 6.512 15.633 1 77.19 200 ALA A N 1
ATOM 1513 C CA . ALA A 1 200 ? -15.562 7.258 15.133 1 77.19 200 ALA A CA 1
ATOM 1514 C C . ALA A 1 200 ? -15.922 8.711 14.867 1 77.19 200 ALA A C 1
ATOM 1516 O O . ALA A 1 200 ? -15.109 9.617 15.078 1 77.19 200 ALA A O 1
ATOM 1517 N N . VAL A 1 201 ? -17.094 8.938 14.445 1 77 201 VAL A N 1
ATOM 1518 C CA . VAL A 1 201 ? -17.531 10.281 14.094 1 77 201 VAL A CA 1
ATOM 1519 C C . VAL A 1 201 ? -17.922 11.047 15.359 1 77 201 VAL A C 1
ATOM 1521 O O . VAL A 1 201 ? -17.641 12.234 15.484 1 77 201 VAL A O 1
ATOM 1524 N N . THR A 1 202 ? -18.422 10.344 16.312 1 77.69 202 THR A N 1
ATOM 1525 C CA . THR A 1 202 ? -19.062 11.055 17.406 1 77.69 202 THR A CA 1
ATOM 1526 C C . THR A 1 202 ? -18.172 11.055 18.641 1 77.69 202 THR A C 1
ATOM 1528 O O . THR A 1 202 ? -18.25 11.977 19.469 1 77.69 202 THR A O 1
ATOM 1531 N N . ASN A 1 203 ? -17.359 9.945 18.734 1 71.25 203 ASN A N 1
ATOM 1532 C CA . ASN A 1 203 ? -16.609 9.82 19.984 1 71.25 203 ASN A CA 1
ATOM 1533 C C . ASN A 1 203 ? -15.383 10.719 19.984 1 71.25 203 ASN A C 1
ATOM 1535 O O . ASN A 1 203 ? -14.586 10.695 19.047 1 71.25 203 ASN A O 1
ATOM 1539 N N . LEU A 1 204 ? -15.273 11.445 21.016 1 65.62 204 LEU A N 1
ATOM 1540 C CA . LEU A 1 204 ? -14.164 12.375 21.172 1 65.62 204 LEU A CA 1
ATOM 1541 C C . LEU A 1 204 ? -12.883 11.641 21.547 1 65.62 204 LEU A C 1
ATOM 1543 O O . LEU A 1 204 ? -11.781 12.117 21.266 1 65.62 204 LEU A O 1
ATOM 1547 N N . SER A 1 205 ? -13.023 10.422 22.266 1 61.75 205 SER A N 1
ATOM 1548 C CA . SER A 1 205 ? -11.859 9.664 22.719 1 61.75 205 SER A CA 1
ATOM 1549 C C . SER A 1 205 ? -11.625 8.438 21.844 1 61.75 205 SER A C 1
ATOM 1551 O O . SER A 1 205 ? -11.18 7.395 22.328 1 61.75 205 SER A O 1
ATOM 1553 N N . SER A 1 206 ? -11.859 8.594 20.656 1 57.59 206 SER A N 1
ATOM 1554 C CA . SER A 1 206 ? -11.805 7.43 19.781 1 57.59 206 SER A CA 1
ATOM 1555 C C . SER A 1 206 ? -10.367 6.98 19.547 1 57.59 206 SER A C 1
ATOM 1557 O O . SER A 1 206 ? -9.445 7.793 19.594 1 57.59 206 SER A O 1
ATOM 1559 N N . GLY A 1 207 ? -10.242 5.676 19.531 1 64.81 207 GLY A N 1
ATOM 1560 C CA . GLY A 1 207 ? -8.961 5.125 19.141 1 64.81 207 GLY A CA 1
ATOM 1561 C C . GLY A 1 207 ? -8.609 5.41 17.688 1 64.81 207 GLY A C 1
ATOM 1562 O O . GLY A 1 207 ? -9.484 5.789 16.906 1 64.81 207 GLY A O 1
ATOM 1563 N N . SER A 1 208 ? -7.383 5.457 17.422 1 72.25 208 SER A N 1
ATOM 1564 C CA . SER A 1 208 ? -6.902 5.785 16.078 1 72.25 208 SER A CA 1
ATOM 1565 C C . SER A 1 208 ? -7.109 4.621 15.117 1 72.25 208 SER A C 1
ATOM 1567 O O . SER A 1 208 ? -7.066 4.801 13.898 1 72.25 208 SER A O 1
ATOM 1569 N N . GLN A 1 209 ? -7.375 3.465 15.719 1 72 209 GLN A N 1
ATOM 1570 C CA . GLN A 1 209 ? -7.527 2.273 14.891 1 72 209 GLN A CA 1
ATOM 1571 C C . GLN A 1 209 ? -8.602 1.347 15.453 1 72 209 GLN A C 1
ATOM 1573 O O . GLN A 1 209 ? -8.617 1.053 16.641 1 72 209 GLN A O 1
ATOM 1578 N N . TYR A 1 210 ? -9.586 1.074 14.578 1 66.5 210 TYR A N 1
ATOM 1579 C CA . TYR A 1 210 ? -10.641 0.142 14.961 1 66.5 210 TYR A CA 1
ATOM 1580 C C . TYR A 1 210 ? -10.57 -1.134 14.133 1 66.5 210 TYR A C 1
ATOM 1582 O O . TYR A 1 210 ? -10.664 -1.089 12.906 1 66.5 210 TYR A O 1
ATOM 1590 N N . LEU A 1 211 ? -10.094 -2.166 14.75 1 56.53 211 LEU A N 1
ATOM 1591 C CA . LEU A 1 211 ? -10.266 -3.475 14.125 1 56.53 211 LEU A CA 1
ATOM 1592 C C . LEU A 1 211 ? -11.641 -4.055 14.453 1 56.53 211 LEU A C 1
ATOM 1594 O O . LEU A 1 211 ? -11.906 -4.422 15.602 1 56.53 211 LEU A O 1
ATOM 1598 N N . VAL A 1 212 ? -12.523 -3.805 13.555 1 56.66 212 VAL A N 1
ATOM 1599 C CA . VAL A 1 212 ? -13.898 -4.223 13.82 1 56.66 212 VAL A CA 1
ATOM 1600 C C . VAL A 1 212 ? -14.055 -5.711 13.516 1 56.66 212 VAL A C 1
ATOM 1602 O O . VAL A 1 212 ? -13.828 -6.148 12.391 1 56.66 212 VAL A O 1
ATOM 1605 N N . ASP A 1 213 ? -13.984 -6.523 14.516 1 48.94 213 ASP A N 1
ATOM 1606 C CA . ASP A 1 213 ? -14.188 -7.961 14.344 1 48.94 213 ASP A CA 1
ATOM 1607 C C . ASP A 1 213 ? -15.422 -8.234 13.484 1 48.94 213 ASP A C 1
ATOM 1609 O O . ASP A 1 213 ? -16.469 -7.625 13.68 1 48.94 213 ASP A O 1
ATOM 1613 N N . GLY A 1 214 ? -15.242 -8.523 12.195 1 48.47 214 GLY A N 1
ATOM 1614 C CA . GLY A 1 214 ? -16.297 -9.016 11.32 1 48.47 214 GLY A CA 1
ATOM 1615 C C . GLY A 1 214 ? -16.438 -10.531 11.336 1 48.47 214 GLY A C 1
ATOM 1616 O O . GLY A 1 214 ? -15.57 -11.227 11.875 1 48.47 214 GLY A O 1
ATOM 1617 N N . GLY A 1 215 ? -17.656 -11.242 11.188 1 44.62 215 GLY A N 1
ATOM 1618 C CA . GLY A 1 215 ? -18.016 -12.641 10.969 1 44.62 215 GLY A CA 1
ATOM 1619 C C . GLY A 1 215 ? -19.156 -13.109 11.859 1 44.62 215 GLY A C 1
ATOM 1620 O O . GLY A 1 215 ? -19.469 -12.461 12.859 1 44.62 215 GLY A O 1
ATOM 1621 N N . SER A 1 216 ? -19.953 -13.523 11.156 1 40.25 216 SER A N 1
ATOM 1622 C CA . SER A 1 216 ? -20.906 -14.359 11.891 1 40.25 216 SER A CA 1
ATOM 1623 C C . SER A 1 216 ? -20.188 -15.383 12.766 1 40.25 216 SER A C 1
ATOM 1625 O O . SER A 1 216 ? -20.828 -16.109 13.523 1 40.25 216 SER A O 1
ATOM 1627 N N . GLN A 1 217 ? -18.984 -15.766 12.383 1 43.31 217 GLN A N 1
ATOM 1628 C CA . GLN A 1 217 ? -18.422 -16.875 13.141 1 43.31 217 GLN A CA 1
ATOM 1629 C C . GLN A 1 217 ? -17.641 -16.375 14.352 1 43.31 217 GLN A C 1
ATOM 1631 O O . GLN A 1 217 ? -17.312 -15.188 14.438 1 43.31 217 GLN A O 1
ATOM 1636 N N . LEU A 1 218 ? -17.328 -17.188 15.375 1 42.97 218 LEU A N 1
ATOM 1637 C CA . LEU A 1 218 ? -16.75 -17.016 16.703 1 42.97 218 LEU A CA 1
ATOM 1638 C C . LEU A 1 218 ? -15.43 -16.25 16.625 1 42.97 218 LEU A C 1
ATOM 1640 O O . LEU A 1 218 ? -15.117 -15.453 17.516 1 42.97 218 LEU A O 1
ATOM 1644 N N . PHE A 1 219 ? -14.602 -16.531 15.43 1 48.81 219 PHE A N 1
ATOM 1645 C CA . PHE A 1 219 ? -13.266 -15.938 15.414 1 48.81 219 PHE A CA 1
ATOM 1646 C C . PHE A 1 219 ? -12.93 -15.398 14.031 1 48.81 219 PHE A C 1
ATOM 1648 O O . PHE A 1 219 ? -13.273 -16.016 13.016 1 48.81 219 PHE A O 1
ATOM 1655 N N . ASP A 1 220 ? -12.773 -14.133 13.75 1 58.28 220 ASP A N 1
ATOM 1656 C CA . ASP A 1 220 ? -12.266 -13.586 12.492 1 58.28 220 ASP A CA 1
ATOM 1657 C C . ASP A 1 220 ? -10.875 -14.133 12.18 1 58.28 220 ASP A C 1
ATOM 1659 O O . ASP A 1 220 ? -9.883 -13.695 12.773 1 58.28 220 ASP A O 1
ATOM 1663 N N . VAL A 1 221 ? -10.812 -15.188 11.336 1 61.59 221 VAL A N 1
ATOM 1664 C CA . VAL A 1 221 ? -9.57 -15.883 11.016 1 61.59 221 VAL A CA 1
ATOM 1665 C C . VAL A 1 221 ? -8.539 -14.883 10.5 1 61.59 221 VAL A C 1
ATOM 1667 O O . VAL A 1 221 ? -7.359 -14.969 10.852 1 61.59 221 VAL A O 1
ATOM 1670 N N . SER A 1 222 ? -9 -13.945 9.812 1 65.25 222 SER A N 1
ATOM 1671 C CA . SER A 1 222 ? -8.062 -12.953 9.281 1 65.25 222 SER A CA 1
ATOM 1672 C C . SER A 1 222 ? -7.414 -12.148 10.406 1 65.25 222 SER A C 1
ATOM 1674 O O . SER A 1 222 ? -6.203 -11.914 10.383 1 65.25 222 SER A O 1
ATOM 1676 N N . ASN A 1 223 ? -8.242 -11.812 11.344 1 65.56 223 ASN A N 1
ATOM 1677 C CA . ASN A 1 223 ? -7.707 -11.055 12.469 1 65.56 223 ASN A CA 1
ATOM 1678 C C . ASN A 1 223 ? -6.719 -11.883 13.289 1 65.56 223 ASN A C 1
ATOM 1680 O O . ASN A 1 223 ? -5.719 -11.359 13.773 1 65.56 223 ASN A O 1
ATOM 1684 N N . ILE A 1 224 ? -6.992 -13.109 13.32 1 69.5 224 ILE A N 1
ATOM 1685 C CA . ILE A 1 224 ? -6.094 -14.008 14.047 1 69.5 224 ILE A CA 1
ATOM 1686 C C . ILE A 1 224 ? -4.766 -14.117 13.305 1 69.5 224 ILE A C 1
ATOM 1688 O O . ILE A 1 224 ? -3.697 -14.078 13.922 1 69.5 224 ILE A O 1
ATOM 1692 N N . LEU A 1 225 ? -4.926 -14.219 12.086 1 74.69 225 LEU A N 1
ATOM 1693 C CA . LEU A 1 225 ? -3.719 -14.352 11.281 1 74.69 225 LEU A CA 1
ATOM 1694 C C . LEU A 1 225 ? -2.883 -13.078 11.336 1 74.69 225 LEU A C 1
ATOM 1696 O O . LEU A 1 225 ? -1.652 -13.141 11.367 1 74.69 225 LEU A O 1
ATOM 1700 N N . ILE A 1 226 ? -3.533 -12.039 11.414 1 73 226 ILE A N 1
ATOM 1701 C CA . ILE A 1 226 ? -2.854 -10.75 11.516 1 73 226 ILE A CA 1
ATOM 1702 C C . ILE A 1 226 ? -2.076 -10.68 12.828 1 73 226 ILE A C 1
ATOM 1704 O O . ILE A 1 226 ? -0.901 -10.312 12.844 1 73 226 ILE A O 1
ATOM 1708 N N . LYS A 1 227 ? -2.691 -11.039 13.883 1 71.25 227 LYS A N 1
ATOM 1709 C CA . LYS A 1 227 ? -2.086 -10.969 15.211 1 71.25 227 LYS A CA 1
ATOM 1710 C C . LYS A 1 227 ? -0.958 -11.992 15.352 1 71.25 227 LYS A C 1
ATOM 1712 O O . LYS A 1 227 ? -0.005 -11.766 16.109 1 71.25 227 LYS A O 1
ATOM 1717 N N . LEU A 1 228 ? -1.049 -13.078 14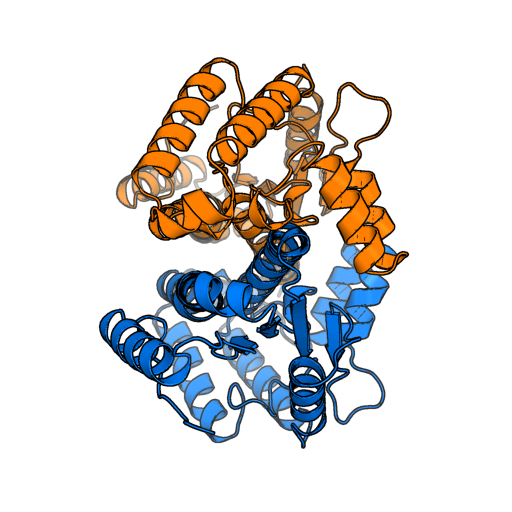.547 1 73.62 228 LEU A N 1
ATOM 1718 C CA . LEU A 1 228 ? -0.09 -14.172 14.656 1 73.62 228 LEU A CA 1
ATOM 1719 C C . LEU A 1 228 ? 1.169 -13.875 13.852 1 73.62 228 LEU A C 1
ATOM 1721 O O . LEU A 1 228 ? 2.223 -14.461 14.094 1 73.62 228 LEU A O 1
ATOM 1725 N N . ARG A 1 229 ? 1.051 -12.961 13 1 75.75 229 ARG A N 1
ATOM 1726 C CA . ARG A 1 229 ? 2.07 -12.742 11.977 1 75.75 229 ARG A CA 1
ATOM 1727 C C . ARG A 1 229 ? 3.432 -12.477 12.617 1 75.75 229 ARG A C 1
ATOM 1729 O O . ARG A 1 229 ? 4.438 -13.055 12.203 1 75.75 229 ARG A O 1
ATOM 1736 N N . PRO A 1 230 ? 3.439 -11.633 13.68 1 67.19 230 PRO A N 1
ATOM 1737 C CA . PRO A 1 230 ? 4.754 -11.328 14.25 1 67.19 230 PRO A CA 1
ATOM 1738 C C . PRO A 1 230 ? 5.336 -12.5 15.039 1 67.19 230 PRO A C 1
ATOM 1740 O O . PRO A 1 230 ? 6.527 -12.5 15.359 1 67.19 230 PRO A O 1
ATOM 1743 N N . PHE A 1 231 ? 4.562 -13.531 15.242 1 71.5 231 PHE A N 1
ATOM 1744 C CA . PHE A 1 231 ? 4.988 -14.57 16.172 1 71.5 231 PHE A CA 1
ATOM 1745 C C . PHE A 1 231 ? 5.293 -15.867 15.43 1 71.5 231 PHE A C 1
ATOM 1747 O O . PHE A 1 231 ? 5.727 -16.844 16.047 1 71.5 231 PHE A O 1
ATOM 1754 N N . VAL A 1 232 ? 5.121 -15.938 14.109 1 73.94 232 VAL A N 1
ATOM 1755 C CA . VAL A 1 232 ? 5.328 -17.172 13.359 1 73.94 232 VAL A CA 1
ATOM 1756 C C . VAL A 1 232 ? 6.215 -16.891 12.148 1 73.94 232 VAL A C 1
ATOM 1758 O O . VAL A 1 232 ? 6.211 -15.789 11.602 1 73.94 232 VAL A O 1
ATOM 1761 N N . PRO A 1 233 ? 6.965 -17.938 11.828 1 72.94 233 PRO A N 1
ATOM 1762 C CA . PRO A 1 233 ? 7.734 -17.766 10.594 1 72.94 233 PRO A CA 1
ATOM 1763 C C . PRO A 1 233 ? 6.855 -17.469 9.383 1 72.94 233 PRO A C 1
ATOM 1765 O O . PRO A 1 233 ? 5.699 -17.906 9.336 1 72.94 233 PRO A O 1
ATOM 1768 N N . ALA A 1 234 ? 7.43 -16.734 8.539 1 76.25 234 ALA A N 1
ATOM 1769 C CA . ALA A 1 234 ? 6.684 -16.312 7.355 1 76.25 234 ALA A CA 1
ATOM 1770 C C . ALA A 1 234 ? 6.117 -17.516 6.602 1 76.25 234 ALA A C 1
ATOM 1772 O O . ALA A 1 234 ? 4.988 -17.469 6.105 1 76.25 234 ALA A O 1
ATOM 1773 N N . SER A 1 235 ? 6.852 -18.531 6.484 1 78 235 SER A N 1
ATOM 1774 C CA . SER A 1 235 ? 6.402 -19.703 5.746 1 78 235 SER A CA 1
ATOM 1775 C C . SER A 1 235 ? 5.172 -20.328 6.395 1 78 235 SER A C 1
ATOM 1777 O O . SER A 1 235 ? 4.266 -20.797 5.699 1 78 235 SER A O 1
ATOM 1779 N N . TRP A 1 236 ? 5.188 -20.281 7.688 1 79.38 236 TRP A N 1
ATOM 1780 C CA . TRP A 1 236 ? 4.035 -20.828 8.398 1 79.38 236 TRP A CA 1
ATOM 1781 C C . TRP A 1 236 ? 2.812 -19.938 8.219 1 79.38 236 TRP A C 1
ATOM 1783 O O . TRP A 1 236 ? 1.709 -20.422 7.965 1 79.38 236 TRP A O 1
ATOM 1793 N N . HIS A 1 237 ? 3.131 -18.734 8.398 1 82.94 237 HIS A N 1
ATOM 1794 C CA . HIS A 1 237 ? 2.047 -17.766 8.211 1 82.94 237 HIS A CA 1
ATOM 1795 C C . HIS A 1 237 ? 1.454 -17.875 6.809 1 82.94 237 HIS A C 1
ATOM 1797 O O . HIS A 1 237 ? 0.233 -17.906 6.648 1 82.94 237 HIS A O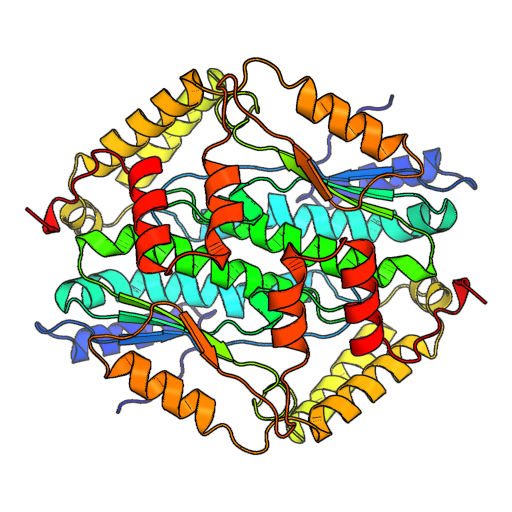 1
ATOM 1803 N N . ASP A 1 238 ? 2.318 -17.984 5.871 1 84 238 ASP A N 1
ATOM 1804 C CA . ASP A 1 238 ? 1.878 -18.109 4.484 1 84 238 ASP A CA 1
ATOM 1805 C C . ASP A 1 238 ? 1.041 -19.359 4.277 1 84 238 ASP A C 1
ATOM 1807 O O . ASP A 1 238 ? 0.057 -19.344 3.533 1 84 238 ASP A O 1
ATOM 1811 N N . SER A 1 239 ? 1.455 -20.344 4.832 1 80.31 239 SER A N 1
ATOM 1812 C CA . SER A 1 239 ? 0.717 -21.609 4.715 1 80.31 239 SER A CA 1
ATOM 1813 C C . SER A 1 239 ? -0.687 -21.469 5.301 1 80.31 239 SER A C 1
ATOM 1815 O O . SER A 1 239 ? -1.648 -22 4.738 1 80.31 239 SER A O 1
ATOM 1817 N N . LEU A 1 240 ? -0.768 -20.812 6.426 1 78.69 240 LEU A N 1
ATOM 1818 C CA . LEU A 1 240 ? -2.061 -20.609 7.07 1 78.69 240 LEU A CA 1
ATOM 1819 C C . LEU A 1 240 ? -2.965 -19.734 6.215 1 78.69 240 LEU A C 1
ATOM 1821 O O . LEU A 1 240 ? -4.16 -20 6.086 1 78.69 240 LEU A O 1
ATOM 1825 N N . VAL A 1 241 ? -2.377 -18.797 5.664 1 81.25 241 VAL A N 1
ATOM 1826 C CA . VAL A 1 241 ? -3.139 -17.906 4.789 1 81.25 241 VAL A CA 1
ATOM 1827 C C . VAL A 1 241 ? -3.594 -18.672 3.549 1 81.25 241 VAL A C 1
ATOM 1829 O O . VAL A 1 241 ? -4.75 -18.562 3.131 1 81.25 241 VAL A O 1
ATOM 1832 N N . SER A 1 242 ? -2.662 -19.406 3.008 1 79.69 242 SER A N 1
ATOM 1833 C CA . SER A 1 242 ? -2.988 -20.219 1.834 1 79.69 242 SER A CA 1
ATOM 1834 C C . SER A 1 242 ? -4.133 -21.172 2.127 1 79.69 242 SER A C 1
ATOM 1836 O O . SER A 1 242 ? -5.051 -21.328 1.317 1 79.69 242 SER A O 1
ATOM 1838 N N . LYS A 1 243 ? -4.039 -21.797 3.197 1 76.94 243 LYS A N 1
ATOM 1839 C CA . LYS A 1 243 ? -5.074 -22.75 3.58 1 76.94 243 LYS A CA 1
ATOM 1840 C C . LYS A 1 243 ? -6.43 -22.062 3.717 1 76.94 243 LYS A C 1
ATOM 1842 O O . LYS A 1 243 ? -7.461 -22.641 3.367 1 76.94 243 LYS A O 1
ATOM 1847 N N . ASN A 1 244 ? -6.379 -20.906 4.18 1 73.12 244 ASN A N 1
ATOM 1848 C CA . ASN A 1 244 ? -7.613 -20.172 4.414 1 73.12 244 ASN A CA 1
ATOM 1849 C C . ASN A 1 244 ? -8.211 -19.641 3.111 1 73.12 244 ASN A C 1
ATOM 1851 O O . ASN A 1 244 ? -9.43 -19.578 2.963 1 73.12 244 ASN A O 1
ATOM 1855 N N . PHE A 1 245 ? -7.359 -19.391 2.229 1 72.62 245 PHE A N 1
ATOM 1856 C CA . PHE A 1 245 ? -7.867 -18.688 1.051 1 72.62 245 PHE A CA 1
ATOM 1857 C C . PHE A 1 245 ? -7.824 -19.594 -0.172 1 72.62 245 PHE A C 1
ATOM 1859 O O . PHE A 1 245 ? -8.484 -19.328 -1.175 1 72.62 245 PHE A O 1
ATOM 1866 N N . ARG A 1 246 ? -6.934 -20.547 -0.207 1 69 246 ARG A N 1
ATOM 1867 C CA . ARG A 1 246 ? -6.766 -21.375 -1.389 1 69 246 ARG A CA 1
ATOM 1868 C C . ARG A 1 246 ? -7.199 -22.812 -1.107 1 69 246 ARG A C 1
ATOM 1870 O O . ARG A 1 246 ? -6.758 -23.75 -1.784 1 69 246 ARG A O 1
ATOM 1877 N N . GLN A 1 247 ? -8.031 -22.984 -0.252 1 58.91 247 GLN A N 1
ATOM 1878 C CA . GLN A 1 247 ? -8.453 -24.359 0.018 1 58.91 247 GLN A CA 1
ATOM 1879 C C . GLN A 1 247 ? -8.906 -25.047 -1.261 1 58.91 247 GLN A C 1
ATOM 1881 O O . GLN A 1 247 ? -9.734 -24.516 -2.002 1 58.91 247 GLN A O 1
ATOM 1886 N N . GLY A 1 248 ? -8.125 -26.078 -1.742 1 54.09 248 GLY A N 1
ATOM 1887 C CA . GLY A 1 248 ? -8.578 -26.969 -2.799 1 54.09 248 GLY A CA 1
ATOM 1888 C C . GLY A 1 248 ? -7.984 -26.641 -4.156 1 54.09 248 GLY A C 1
ATOM 1889 O O . GLY A 1 248 ? -8.266 -27.312 -5.145 1 54.09 248 GLY A O 1
ATOM 1890 N N . THR A 1 249 ? -7.367 -25.422 -4.254 1 56.62 249 THR A N 1
ATOM 1891 C CA . THR A 1 249 ? -6.957 -25.062 -5.609 1 56.62 249 THR A CA 1
ATOM 1892 C C . THR A 1 249 ? -5.633 -25.734 -5.969 1 56.62 249 THR A C 1
ATOM 1894 O O . THR A 1 249 ? -4.656 -25.625 -5.223 1 56.62 249 THR A O 1
ATOM 1897 N N . THR A 1 250 ? -5.707 -26.828 -6.605 1 53.88 250 THR A N 1
ATOM 1898 C CA . THR A 1 250 ? -4.527 -27.531 -7.109 1 53.88 250 THR A CA 1
ATOM 1899 C C . THR A 1 250 ? -4.102 -26.953 -8.461 1 53.88 250 THR A C 1
ATOM 1901 O O . THR A 1 250 ? -4.918 -26.828 -9.375 1 53.88 250 THR A O 1
ATOM 1904 N N . VAL A 1 251 ? -3.074 -26.109 -8.484 1 58.31 251 VAL A N 1
ATOM 1905 C CA . VAL A 1 251 ? -2.521 -25.641 -9.75 1 58.31 251 VAL A CA 1
ATOM 1906 C C . VAL A 1 251 ? -1.988 -26.812 -10.555 1 58.31 251 VAL A C 1
ATOM 1908 O O . VAL A 1 251 ? -1.468 -27.781 -9.984 1 58.31 251 VAL A O 1
ATOM 1911 N N . GLN A 1 252 ? -2.5 -26.969 -11.734 1 53.38 252 GLN A N 1
ATOM 1912 C CA . GLN A 1 252 ? -2.178 -28.094 -12.594 1 53.38 252 GLN A CA 1
ATOM 1913 C C . GLN A 1 252 ? -0.668 -28.297 -12.703 1 53.38 252 GLN A C 1
ATOM 1915 O O . GLN A 1 252 ? -0.196 -29.422 -12.852 1 53.38 252 GLN A O 1
ATOM 1920 N N . ALA A 1 253 ? 0.125 -27.234 -12.727 1 47.97 253 ALA A N 1
ATOM 1921 C CA . ALA A 1 253 ? 1.537 -27.5 -12.992 1 47.97 253 ALA A CA 1
ATOM 1922 C C . ALA A 1 253 ? 2.141 -28.391 -11.906 1 47.97 253 ALA A C 1
ATOM 1924 O O . ALA A 1 253 ? 3.23 -28.938 -12.086 1 47.97 253 ALA A O 1
ATOM 1925 N N . VAL A 1 254 ? 1.587 -28.422 -10.758 1 44.72 254 VAL A N 1
ATOM 1926 C CA . VAL A 1 254 ? 2.129 -29.328 -9.75 1 44.72 254 VAL A CA 1
ATOM 1927 C C . VAL A 1 254 ? 1.548 -30.719 -9.938 1 44.72 254 VAL A C 1
ATOM 1929 O O . VAL A 1 254 ? 1.929 -31.656 -9.227 1 44.72 254 VAL A O 1
ATOM 1932 N N . GLN A 1 255 ? 0.688 -30.891 -10.859 1 40.19 255 GLN A N 1
ATOM 1933 C CA . GLN A 1 255 ? 0.297 -32.281 -11.117 1 40.19 255 GLN A CA 1
ATOM 1934 C C . GLN A 1 255 ? 1.208 -32.938 -12.156 1 40.19 255 GLN A C 1
ATOM 1936 O O . GLN A 1 255 ? 1.659 -32.25 -13.094 1 40.19 255 GLN A O 1
ATOM 1941 N N . MET B 1 1 ? 27.078 -10.336 -17.359 1 48.19 1 MET B N 1
ATOM 1942 C CA . MET B 1 1 ? 26.031 -9.484 -16.781 1 48.19 1 MET B CA 1
ATOM 1943 C C . MET B 1 1 ? 25.516 -8.484 -17.828 1 48.19 1 MET B C 1
ATOM 1945 O O . MET B 1 1 ? 26.312 -7.793 -18.469 1 48.19 1 MET B O 1
ATOM 1949 N N . HIS B 1 2 ? 24.469 -8.617 -18.391 1 61.56 2 HIS B N 1
ATOM 1950 C CA . HIS B 1 2 ? 23.875 -7.68 -19.328 1 61.56 2 HIS B CA 1
ATOM 1951 C C . HIS B 1 2 ? 23.078 -6.594 -18.609 1 61.56 2 HIS B C 1
ATOM 1953 O O . HIS B 1 2 ? 22.375 -6.879 -17.641 1 61.56 2 HIS B O 1
ATOM 1959 N N . VAL B 1 3 ? 23.453 -5.336 -18.719 1 59.22 3 VAL B N 1
ATOM 1960 C CA . VAL B 1 3 ? 22.75 -4.199 -18.141 1 59.22 3 VAL B CA 1
ATOM 1961 C C . VAL B 1 3 ? 21.734 -3.67 -19.156 1 59.22 3 VAL B C 1
ATOM 1963 O O . VAL B 1 3 ? 22.078 -3.369 -20.297 1 59.22 3 VAL B O 1
ATOM 1966 N N . VAL B 1 4 ? 20.516 -3.809 -18.875 1 61 4 VAL B N 1
ATOM 1967 C CA . VAL B 1 4 ? 19.484 -3.266 -19.75 1 61 4 VAL B CA 1
ATOM 1968 C C . VAL B 1 4 ? 18.781 -2.092 -19.078 1 61 4 VAL B C 1
ATOM 1970 O O . VAL B 1 4 ? 18.375 -2.189 -17.922 1 61 4 VAL B O 1
ATOM 1973 N N . SER B 1 5 ? 18.906 -0.977 -19.656 1 63.72 5 SER B N 1
ATOM 1974 C CA . SER B 1 5 ? 18.141 0.164 -19.172 1 63.72 5 SER B CA 1
ATOM 1975 C C . SER B 1 5 ? 16.641 -0.084 -19.297 1 63.72 5 SER B C 1
ATOM 1977 O O . SER B 1 5 ? 16.172 -0.542 -20.328 1 63.72 5 SER B O 1
ATOM 1979 N N . LEU B 1 6 ? 16 -0.083 -18.203 1 71.62 6 LEU B N 1
ATOM 1980 C CA . LEU B 1 6 ? 14.562 -0.355 -18.234 1 71.62 6 LEU B CA 1
ATOM 1981 C C . LEU B 1 6 ? 13.789 0.74 -17.5 1 71.62 6 LEU B C 1
ATOM 1983 O O . LEU B 1 6 ? 14.117 1.094 -16.375 1 71.62 6 LEU B O 1
ATOM 1987 N N . ASP B 1 7 ? 13.031 1.458 -18.375 1 73.25 7 ASP B N 1
ATOM 1988 C CA . ASP B 1 7 ? 11.969 2.258 -17.766 1 73.25 7 ASP B CA 1
ATOM 1989 C C . ASP B 1 7 ? 10.695 1.439 -17.594 1 73.25 7 ASP B C 1
ATOM 1991 O O . ASP B 1 7 ? 9.969 1.203 -18.562 1 73.25 7 ASP B O 1
ATOM 1995 N N . VAL B 1 8 ? 10.461 1.092 -16.375 1 73.25 8 VAL B N 1
ATOM 1996 C CA . VAL B 1 8 ? 9.391 0.152 -16.078 1 73.25 8 VAL B CA 1
ATOM 1997 C C . VAL B 1 8 ? 8.039 0.773 -16.422 1 73.25 8 VAL B C 1
ATOM 1999 O O . VAL B 1 8 ? 7.027 0.074 -16.5 1 73.25 8 VAL B O 1
ATOM 2002 N N . THR B 1 9 ? 8.039 2.084 -16.688 1 73.44 9 THR B N 1
ATOM 2003 C CA . THR B 1 9 ? 6.785 2.768 -16.984 1 73.44 9 THR B CA 1
ATOM 2004 C C . THR B 1 9 ? 6.59 2.914 -18.484 1 73.44 9 THR B C 1
ATOM 2006 O O . THR B 1 9 ? 5.539 3.365 -18.953 1 73.44 9 THR B O 1
ATOM 2009 N N . ASP B 1 10 ? 7.625 2.52 -19.188 1 76.75 10 ASP B N 1
ATOM 2010 C CA . ASP B 1 10 ? 7.586 2.637 -20.641 1 76.75 10 ASP B CA 1
ATOM 2011 C C . ASP B 1 10 ? 7.391 1.27 -21.297 1 76.75 10 ASP B C 1
ATOM 2013 O O . ASP B 1 10 ? 8.266 0.406 -21.219 1 76.75 10 ASP B O 1
ATOM 2017 N N . GLU B 1 11 ? 6.324 1.173 -21.922 1 78.44 11 GLU B N 1
ATOM 2018 C CA . GLU B 1 11 ? 5.957 -0.115 -22.5 1 78.44 11 GLU B CA 1
ATOM 2019 C C . GLU B 1 11 ? 7.016 -0.596 -23.484 1 78.44 11 GLU B C 1
ATOM 2021 O O . GLU B 1 11 ? 7.336 -1.786 -23.531 1 78.44 11 GLU B O 1
ATOM 2026 N N . ASP B 1 12 ? 7.434 0.372 -24.297 1 78.38 12 ASP B N 1
ATOM 2027 C CA . ASP B 1 12 ? 8.445 0.003 -25.281 1 78.38 12 ASP B CA 1
ATOM 2028 C C . ASP B 1 12 ? 9.727 -0.484 -24.609 1 78.38 12 ASP B C 1
ATOM 2030 O O . ASP B 1 12 ? 10.344 -1.447 -25.062 1 78.38 12 ASP B O 1
ATOM 2034 N N . SER B 1 13 ? 10.07 0.22 -23.594 1 80.94 13 SER B N 1
ATOM 2035 C CA . SER B 1 13 ? 11.25 -0.17 -22.828 1 80.94 13 SER B CA 1
ATOM 2036 C C . SER B 1 13 ? 11.078 -1.56 -22.219 1 80.94 13 SER B C 1
ATOM 2038 O O . SER B 1 13 ? 12 -2.381 -22.281 1 80.94 13 SER B O 1
ATOM 2040 N N . VAL B 1 14 ? 9.953 -1.87 -21.828 1 79.38 14 VAL B N 1
ATOM 2041 C CA . VAL B 1 14 ? 9.656 -3.162 -21.219 1 79.38 14 VAL B CA 1
ATOM 2042 C C . VAL B 1 14 ? 9.672 -4.254 -22.281 1 79.38 14 VAL B C 1
ATOM 2044 O O . VAL B 1 14 ? 10.227 -5.336 -22.062 1 79.38 14 VAL B O 1
ATOM 2047 N N . PHE B 1 15 ? 9.102 -3.943 -23.375 1 78.19 15 PHE B N 1
ATOM 2048 C CA . PHE B 1 15 ? 9.062 -4.898 -24.469 1 78.19 15 PHE B CA 1
ATOM 2049 C C . PHE B 1 15 ? 10.477 -5.285 -24.891 1 78.19 15 PHE B C 1
ATOM 2051 O O . PHE B 1 15 ? 10.766 -6.469 -25.094 1 78.19 15 PHE B O 1
ATOM 2058 N N . GLN B 1 16 ? 11.266 -4.293 -25.062 1 79.06 16 GLN B N 1
ATOM 2059 C CA . GLN B 1 16 ? 12.641 -4.543 -25.5 1 79.06 16 GLN B CA 1
ATOM 2060 C C . GLN B 1 16 ? 13.391 -5.383 -24.469 1 79.06 16 GLN B C 1
ATOM 2062 O O . GLN B 1 16 ? 14.156 -6.277 -24.828 1 79.06 16 GLN B O 1
ATOM 2067 N N . CYS B 1 17 ? 13.141 -5.031 -23.266 1 79.06 17 CYS B N 1
ATOM 2068 C CA . CYS B 1 17 ? 13.758 -5.793 -22.188 1 79.06 17 CYS B CA 1
ATOM 2069 C C . CYS B 1 17 ? 13.297 -7.246 -22.219 1 79.06 17 CYS B C 1
ATOM 2071 O O . CYS B 1 17 ? 14.117 -8.164 -22.109 1 79.06 17 CYS B O 1
ATOM 2073 N N . MET B 1 18 ? 12.07 -7.469 -22.469 1 81.31 18 MET B N 1
ATOM 2074 C CA . MET B 1 18 ? 11.516 -8.82 -22.469 1 81.31 18 MET B CA 1
ATOM 2075 C C . MET B 1 18 ? 12.023 -9.625 -23.656 1 81.31 18 MET B C 1
ATOM 2077 O O . MET B 1 18 ? 12.219 -10.836 -23.562 1 81.31 18 MET B O 1
ATOM 2081 N N . ALA B 1 19 ? 12.203 -8.938 -24.75 1 80.81 19 ALA B N 1
ATOM 2082 C CA . ALA B 1 19 ? 12.766 -9.602 -25.922 1 80.81 19 ALA B CA 1
ATOM 2083 C C . ALA B 1 19 ? 14.148 -10.164 -25.625 1 80.81 19 ALA B C 1
ATOM 2085 O O . ALA B 1 19 ? 14.477 -11.281 -26.016 1 80.81 19 ALA B O 1
ATOM 2086 N N . LYS B 1 20 ? 14.844 -9.398 -24.953 1 78.75 20 LYS B N 1
ATOM 2087 C CA . LYS B 1 20 ? 16.188 -9.828 -24.578 1 78.75 20 LYS B CA 1
ATOM 2088 C C . LYS B 1 20 ? 16.125 -10.984 -23.578 1 78.75 20 LYS B C 1
ATOM 2090 O O . LYS B 1 20 ? 16.922 -11.93 -23.672 1 78.75 20 LYS B O 1
ATOM 2095 N N . VAL B 1 21 ? 15.273 -10.875 -22.656 1 79.69 21 VAL B N 1
ATOM 2096 C CA . VAL B 1 21 ? 15.109 -11.938 -21.656 1 79.69 21 VAL B CA 1
ATOM 2097 C C . VAL B 1 21 ? 14.727 -13.242 -22.359 1 79.69 21 VAL B C 1
ATOM 2099 O O . VAL B 1 21 ? 15.258 -14.305 -22.031 1 79.69 21 VAL B O 1
ATOM 2102 N N . LYS B 1 22 ? 13.828 -13.125 -23.266 1 80.12 22 LYS B N 1
ATOM 2103 C CA . LYS B 1 22 ? 13.391 -14.297 -24 1 80.12 22 LYS B CA 1
ATOM 2104 C C . LYS B 1 22 ? 14.547 -14.938 -24.766 1 80.12 22 LYS B C 1
ATOM 2106 O O . LYS B 1 22 ? 14.648 -16.156 -24.844 1 80.12 22 LYS B O 1
ATOM 2111 N N . GLU B 1 23 ? 15.305 -14.062 -25.297 1 78.75 23 GLU B N 1
ATOM 2112 C CA . GLU B 1 23 ? 16.453 -14.531 -26.062 1 78.75 23 GLU B CA 1
ATOM 2113 C C . GLU B 1 23 ? 17.453 -15.25 -25.156 1 78.75 23 GLU B C 1
ATOM 2115 O O . GLU B 1 23 ? 18 -16.297 -25.531 1 78.75 23 GLU B O 1
ATOM 2120 N N . PHE B 1 24 ? 17.609 -14.641 -24.047 1 77 24 PHE B N 1
ATOM 2121 C CA . PHE B 1 24 ? 18.609 -15.18 -23.125 1 77 24 PHE B CA 1
ATOM 2122 C C . PHE B 1 24 ? 18.078 -16.422 -22.422 1 77 24 PHE B C 1
ATOM 2124 O O . PHE B 1 24 ? 18.828 -17.359 -22.125 1 77 24 PHE B O 1
ATOM 2131 N N . CYS B 1 25 ? 16.859 -16.406 -21.984 1 74.75 25 CYS B N 1
ATOM 2132 C CA . CYS B 1 25 ? 16.281 -17.469 -21.172 1 74.75 25 CYS B CA 1
ATOM 2133 C C . CYS B 1 25 ? 16 -18.703 -22.016 1 74.75 25 CYS B C 1
ATOM 2135 O O . CYS B 1 25 ? 16.016 -19.828 -21.5 1 74.75 25 CYS B O 1
ATOM 2137 N N . GLN B 1 26 ? 16.109 -18.625 -23.375 1 65.94 26 GLN B N 1
ATOM 2138 C CA . GLN B 1 26 ? 15.844 -19.766 -24.219 1 65.94 26 GLN B CA 1
ATOM 2139 C C . GLN B 1 26 ? 15.016 -20.828 -23.484 1 65.94 26 GLN B C 1
ATOM 2141 O O . GLN B 1 26 ? 14.031 -20.484 -22.828 1 65.94 26 GLN B O 1
ATOM 2146 N N . ASN B 1 27 ? 15.422 -22.141 -23.328 1 70.5 27 ASN B N 1
ATOM 2147 C CA . ASN B 1 27 ? 14.703 -23.266 -22.734 1 70.5 27 ASN B CA 1
ATOM 2148 C C . ASN B 1 27 ? 14.922 -23.344 -21.234 1 70.5 27 ASN B C 1
ATOM 2150 O O . ASN B 1 27 ? 14.273 -24.141 -20.547 1 70.5 27 ASN B O 1
ATOM 2154 N N . LYS B 1 28 ? 15.75 -22.516 -20.625 1 79.94 28 LYS B N 1
ATOM 2155 C CA . LYS B 1 28 ? 16.141 -22.75 -19.234 1 79.94 28 LYS B CA 1
ATOM 2156 C C . LYS B 1 28 ? 15.312 -21.875 -18.281 1 79.94 28 LYS B C 1
ATOM 2158 O O . LYS B 1 28 ? 15.273 -22.141 -17.078 1 79.94 28 LYS B O 1
ATOM 2163 N N . GLY B 1 29 ? 14.664 -20.906 -18.781 1 86.81 29 GLY B N 1
ATOM 2164 C CA . GLY B 1 29 ? 13.844 -20.062 -17.938 1 86.81 29 GLY B CA 1
ATOM 2165 C C . GLY B 1 29 ? 14.633 -18.953 -17.266 1 86.81 29 GLY B C 1
ATOM 2166 O O . GLY B 1 29 ? 15.789 -18.703 -17.609 1 86.81 29 GLY B O 1
ATOM 2167 N N . LEU B 1 30 ? 14.062 -18.141 -16.375 1 87.06 30 LEU B N 1
ATOM 2168 C CA . LEU B 1 30 ? 14.648 -17.031 -15.648 1 87.06 30 LEU B CA 1
ATOM 2169 C C . LEU B 1 30 ? 14.812 -17.359 -14.164 1 87.06 30 LEU B C 1
ATOM 2171 O O . LEU B 1 30 ? 13.836 -17.703 -13.492 1 87.06 30 LEU B O 1
ATOM 2175 N N . TRP B 1 31 ? 16.016 -17.281 -13.711 1 87.06 31 TRP B N 1
ATOM 2176 C CA . TRP B 1 31 ? 16.328 -17.703 -12.352 1 87.06 31 TRP B CA 1
ATOM 2177 C C . TRP B 1 31 ? 15.812 -16.703 -11.328 1 87.06 31 TRP B C 1
ATOM 2179 O O . TRP B 1 31 ? 15.273 -17.078 -10.289 1 87.06 31 TRP B O 1
ATOM 2189 N N . ALA B 1 32 ? 16.047 -15.422 -11.695 1 89.12 32 ALA B N 1
ATOM 2190 C CA . ALA B 1 32 ? 15.648 -14.43 -10.703 1 89.12 32 ALA B CA 1
ATOM 2191 C C . ALA B 1 32 ? 15.281 -13.109 -11.367 1 89.12 32 ALA B C 1
ATOM 2193 O O . ALA B 1 32 ? 15.867 -12.734 -12.383 1 89.12 32 ALA B O 1
ATOM 2194 N N . ILE B 1 33 ? 14.344 -12.5 -10.805 1 88.06 33 ILE B N 1
ATOM 2195 C CA . ILE B 1 33 ? 14.016 -11.109 -11.102 1 88.06 33 ILE B CA 1
ATOM 2196 C C . ILE B 1 33 ? 14.133 -10.266 -9.836 1 88.06 33 ILE B C 1
ATOM 2198 O O . ILE B 1 33 ? 13.648 -10.656 -8.773 1 88.06 33 ILE B O 1
ATOM 2202 N N . ILE B 1 34 ? 14.883 -9.164 -9.938 1 87 34 ILE B N 1
ATOM 2203 C CA . ILE B 1 34 ? 15.039 -8.234 -8.82 1 87 34 ILE B CA 1
ATOM 2204 C C . ILE B 1 34 ? 14.375 -6.906 -9.156 1 87 34 ILE B C 1
ATOM 2206 O O . ILE B 1 34 ? 14.828 -6.188 -10.055 1 87 34 ILE B O 1
ATOM 2210 N N . ASN B 1 35 ? 13.289 -6.695 -8.547 1 87.75 35 ASN B N 1
ATOM 2211 C CA . ASN B 1 35 ? 12.648 -5.391 -8.641 1 87.75 35 ASN B CA 1
ATOM 2212 C C . ASN B 1 35 ? 13.258 -4.391 -7.664 1 87.75 35 ASN B C 1
ATOM 2214 O O . ASN B 1 35 ? 12.898 -4.363 -6.488 1 87.75 35 ASN B O 1
ATOM 2218 N N . ASN B 1 36 ? 14.055 -3.471 -8.164 1 79.81 36 ASN B N 1
ATO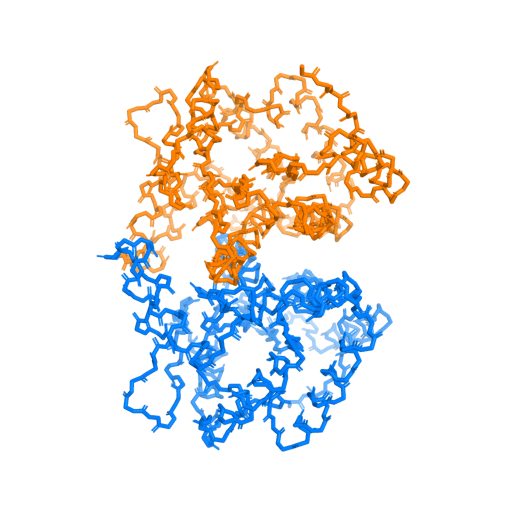M 2219 C CA . ASN B 1 36 ? 14.789 -2.555 -7.301 1 79.81 36 ASN B CA 1
ATOM 2220 C C . ASN B 1 36 ? 14.492 -1.098 -7.645 1 79.81 36 ASN B C 1
ATOM 2222 O O . ASN B 1 36 ? 14.812 -0.194 -6.871 1 79.81 36 ASN B O 1
ATOM 2226 N N . ALA B 1 37 ? 13.852 -0.871 -8.773 1 70.5 37 ALA B N 1
ATOM 2227 C CA . ALA B 1 37 ? 13.57 0.507 -9.172 1 70.5 37 ALA B CA 1
ATOM 2228 C C . ALA B 1 37 ? 12.602 1.174 -8.203 1 70.5 37 ALA B C 1
ATOM 2230 O O . ALA B 1 37 ? 11.656 0.539 -7.727 1 70.5 37 ALA B O 1
ATOM 2231 N N . GLY B 1 38 ? 12.977 2.312 -7.75 1 76.75 38 GLY B N 1
ATOM 2232 C CA . GLY B 1 38 ? 12.102 3.068 -6.867 1 76.75 38 GLY B CA 1
ATOM 2233 C C . GLY B 1 38 ? 12.445 4.543 -6.797 1 76.75 38 GLY B C 1
ATOM 2234 O O . GLY B 1 38 ? 13.602 4.922 -7.004 1 76.75 38 GLY B O 1
ATOM 2235 N N . ILE B 1 39 ? 11.508 5.32 -6.699 1 79.75 39 ILE B N 1
ATOM 2236 C CA . ILE B 1 39 ? 11.695 6.754 -6.492 1 79.75 39 ILE B CA 1
ATOM 2237 C C . ILE B 1 39 ? 11.031 7.18 -5.188 1 79.75 39 ILE B C 1
ATOM 2239 O O . ILE B 1 39 ? 10.07 6.551 -4.742 1 79.75 39 ILE B O 1
ATOM 2243 N N . ALA B 1 40 ? 11.656 8.133 -4.609 1 79.62 40 ALA B N 1
ATOM 2244 C CA . ALA B 1 40 ? 11.117 8.68 -3.367 1 79.62 40 ALA B CA 1
ATOM 2245 C C . ALA B 1 40 ? 10.578 10.094 -3.572 1 79.62 40 ALA B C 1
ATOM 2247 O O . ALA B 1 40 ? 10.961 10.773 -4.527 1 79.62 40 ALA B O 1
ATOM 2248 N N . SER B 1 41 ? 9.609 10.461 -2.855 1 81.75 41 SER B N 1
ATOM 2249 C CA . SER B 1 41 ? 9.078 11.812 -2.762 1 81.75 41 SER B CA 1
ATOM 2250 C C . SER B 1 41 ? 8.859 12.219 -1.309 1 81.75 41 SER B C 1
ATOM 2252 O O . SER B 1 41 ? 8.508 11.383 -0.469 1 81.75 41 SER B O 1
ATOM 2254 N N . PHE B 1 42 ? 9.102 13.523 -1.137 1 82.88 42 PHE B N 1
ATOM 2255 C CA . PHE B 1 42 ? 9.016 14.016 0.232 1 82.88 42 PHE B CA 1
ATOM 2256 C C . PHE B 1 42 ? 8.016 15.164 0.331 1 82.88 42 PHE B C 1
ATOM 2258 O O . PHE B 1 42 ? 7.828 15.914 -0.629 1 82.88 42 PHE B O 1
ATOM 2265 N N . GLY B 1 43 ? 7.445 15.273 1.515 1 86.44 43 GLY B N 1
ATOM 2266 C CA . GLY B 1 43 ? 6.473 16.312 1.818 1 86.44 43 GLY B CA 1
ATOM 2267 C C . GLY B 1 43 ? 5.238 15.789 2.529 1 86.44 43 GLY B C 1
ATOM 2268 O O . GLY B 1 43 ? 4.816 14.656 2.293 1 86.44 43 GLY B O 1
ATOM 2269 N N . ASP B 1 44 ? 4.723 16.672 3.301 1 91.56 44 ASP B N 1
ATOM 2270 C CA . ASP B 1 44 ? 3.457 16.328 3.938 1 91.56 44 ASP B CA 1
ATOM 2271 C C . ASP B 1 44 ? 2.367 16.094 2.896 1 91.56 44 ASP B C 1
ATOM 2273 O O . ASP B 1 44 ? 2.494 16.516 1.746 1 91.56 44 ASP B O 1
ATOM 2277 N N . ILE B 1 45 ? 1.368 15.438 3.316 1 93.5 45 ILE B N 1
ATOM 2278 C CA . ILE B 1 45 ? 0.287 15.008 2.434 1 93.5 45 ILE B CA 1
ATOM 2279 C C . ILE B 1 45 ? -0.351 16.234 1.774 1 93.5 45 ILE B C 1
ATOM 2281 O O . ILE B 1 45 ? -0.641 16.219 0.576 1 93.5 45 ILE B O 1
ATOM 2285 N N . GLU B 1 46 ? -0.523 17.297 2.492 1 91.75 46 GLU B N 1
ATOM 2286 C CA . GLU B 1 46 ? -1.181 18.484 1.94 1 91.75 46 GLU B CA 1
ATOM 2287 C C . GLU B 1 46 ? -0.292 19.172 0.915 1 91.75 46 GLU B C 1
ATOM 2289 O O . GLU B 1 46 ? -0.783 19.938 0.073 1 91.75 46 GLU B O 1
ATOM 2294 N N . PHE B 1 47 ? 0.988 18.938 0.993 1 90.5 47 PHE B N 1
ATOM 2295 C CA . PHE B 1 47 ? 1.924 19.578 0.077 1 90.5 47 PHE B CA 1
ATOM 2296 C C . PHE B 1 47 ? 2.168 18.703 -1.147 1 90.5 47 PHE B C 1
ATOM 2298 O O . PHE B 1 47 ? 2.531 19.203 -2.213 1 90.5 47 PHE B O 1
ATOM 2305 N N . THR B 1 48 ? 2.051 17.453 -1.054 1 91 48 THR B N 1
ATOM 2306 C CA . THR B 1 48 ? 2.369 16.5 -2.113 1 91 48 THR B CA 1
ATOM 2307 C C . THR B 1 48 ? 1.274 16.484 -3.176 1 91 48 THR B C 1
ATOM 2309 O O . THR B 1 48 ? 0.095 16.328 -2.857 1 91 48 THR B O 1
ATOM 2312 N N . SER B 1 49 ? 1.624 16.688 -4.406 1 90.94 49 SER B N 1
ATOM 2313 C CA . SER B 1 49 ? 0.646 16.719 -5.488 1 90.94 49 SER B CA 1
ATOM 2314 C C . SER B 1 49 ? 0.135 15.312 -5.809 1 90.94 49 SER B C 1
ATOM 2316 O O . SER B 1 49 ? 0.825 14.32 -5.559 1 90.94 49 SER B O 1
ATOM 2318 N N . MET B 1 50 ? -1.046 15.266 -6.383 1 92.25 50 MET B N 1
ATOM 2319 C CA . MET B 1 50 ? -1.597 13.977 -6.793 1 92.25 50 MET B CA 1
ATOM 2320 C C . MET B 1 50 ? -0.739 13.336 -7.879 1 92.25 50 MET B C 1
ATOM 2322 O O . MET B 1 50 ? -0.613 12.117 -7.938 1 92.25 50 MET B O 1
ATOM 2326 N N . GLU B 1 51 ? -0.215 14.172 -8.727 1 92 51 GLU B N 1
ATOM 2327 C CA . GLU B 1 51 ? 0.668 13.68 -9.781 1 92 51 GLU B CA 1
ATOM 2328 C C . GLU B 1 51 ? 1.865 12.938 -9.195 1 92 51 GLU B C 1
ATOM 2330 O O . GLU B 1 51 ? 2.287 11.906 -9.734 1 92 51 GLU B O 1
ATOM 2335 N N . LYS B 1 52 ? 2.365 13.438 -8.164 1 91.69 52 LYS B N 1
ATOM 2336 C CA . LYS B 1 52 ? 3.502 12.789 -7.52 1 91.69 52 LYS B CA 1
ATOM 2337 C C . LYS B 1 52 ? 3.109 11.43 -6.949 1 91.69 52 LYS B C 1
ATOM 2339 O O . LYS B 1 52 ? 3.854 10.461 -7.082 1 91.69 52 LYS B O 1
ATOM 2344 N N . TYR B 1 53 ? 1.989 11.375 -6.289 1 94.75 53 TYR B N 1
ATOM 2345 C CA . TYR B 1 53 ? 1.496 10.094 -5.805 1 94.75 53 TYR B CA 1
ATOM 2346 C C . TYR B 1 53 ? 1.399 9.078 -6.938 1 94.75 53 TYR B C 1
ATOM 2348 O O . TYR B 1 53 ? 1.85 7.938 -6.801 1 94.75 53 TYR B O 1
ATOM 2356 N N . ARG B 1 54 ? 0.812 9.547 -8.039 1 94.5 54 ARG B N 1
ATOM 2357 C CA . ARG B 1 54 ? 0.643 8.664 -9.188 1 94.5 54 ARG B CA 1
ATOM 2358 C C . ARG B 1 54 ? 1.993 8.227 -9.75 1 94.5 54 ARG B C 1
ATOM 2360 O O . ARG B 1 54 ? 2.182 7.059 -10.094 1 94.5 54 ARG B O 1
ATOM 2367 N N . GLN B 1 55 ? 2.863 9.125 -9.805 1 91.88 55 GLN B N 1
ATOM 2368 C CA . GLN B 1 55 ? 4.184 8.828 -10.344 1 91.88 55 GLN B CA 1
ATOM 2369 C C . GLN B 1 55 ? 4.906 7.789 -9.492 1 91.88 55 GLN B C 1
ATOM 2371 O O . GLN B 1 55 ? 5.473 6.832 -10.023 1 91.88 55 GLN B O 1
ATOM 2376 N N . VAL B 1 56 ? 4.926 8.008 -8.211 1 92.62 56 VAL B N 1
ATOM 2377 C CA . VAL B 1 56 ? 5.613 7.102 -7.293 1 92.62 56 VAL B CA 1
ATOM 2378 C C . VAL B 1 56 ? 4.973 5.715 -7.359 1 92.62 56 VAL B C 1
ATOM 2380 O O . VAL B 1 56 ? 5.672 4.703 -7.434 1 92.62 56 VAL B O 1
ATOM 2383 N N . LEU B 1 57 ? 3.668 5.664 -7.391 1 95.5 57 LEU B N 1
ATOM 2384 C CA . LEU B 1 57 ? 2.965 4.391 -7.48 1 95.5 57 LEU B CA 1
ATOM 2385 C C . LEU B 1 57 ? 3.266 3.695 -8.805 1 95.5 57 LEU B C 1
ATOM 2387 O O . LEU B 1 57 ? 3.42 2.473 -8.844 1 95.5 57 LEU B O 1
ATOM 2391 N N . GLU B 1 58 ? 3.289 4.5 -9.844 1 94 58 GLU B N 1
ATOM 2392 C CA . GLU B 1 58 ? 3.531 3.939 -11.172 1 94 58 GLU B CA 1
ATOM 2393 C C . GLU B 1 58 ? 4.906 3.277 -11.25 1 94 58 GLU B C 1
ATOM 2395 O O . GLU B 1 58 ? 5.043 2.178 -11.789 1 94 58 GLU B O 1
ATOM 2400 N N . VAL B 1 59 ? 5.875 3.877 -10.727 1 90.12 59 VAL B N 1
ATOM 2401 C CA . VAL B 1 59 ? 7.25 3.396 -10.812 1 90.12 59 VAL B CA 1
ATOM 2402 C C . VAL B 1 59 ? 7.48 2.293 -9.789 1 90.12 59 VAL B C 1
ATOM 2404 O O . VAL B 1 59 ? 7.855 1.173 -10.141 1 90.12 59 VAL B O 1
ATOM 2407 N N . ASN B 1 60 ? 7.207 2.572 -8.5 1 91.25 60 ASN B N 1
ATOM 2408 C CA . ASN B 1 60 ? 7.605 1.699 -7.406 1 91.25 60 ASN B CA 1
ATOM 2409 C C . ASN B 1 60 ? 6.738 0.445 -7.344 1 91.25 60 ASN B C 1
ATOM 2411 O O . ASN B 1 60 ? 7.207 -0.62 -6.938 1 91.25 60 ASN B O 1
ATOM 2415 N N . LEU B 1 61 ? 5.465 0.611 -7.688 1 94.94 61 LEU B N 1
ATOM 2416 C CA . LEU B 1 61 ? 4.535 -0.497 -7.5 1 94.94 61 LEU B CA 1
ATOM 2417 C C . LEU B 1 61 ? 4.105 -1.08 -8.844 1 94.94 61 LEU B C 1
ATOM 2419 O O . LEU B 1 61 ? 4.398 -2.24 -9.141 1 94.94 61 LEU B O 1
ATOM 2423 N N . LEU B 1 62 ? 3.486 -0.271 -9.68 1 95.19 62 LEU B N 1
ATOM 2424 C CA . LEU B 1 62 ? 2.895 -0.787 -10.906 1 95.19 62 LEU B CA 1
ATOM 2425 C C . LEU B 1 62 ? 3.975 -1.259 -11.875 1 95.19 62 LEU B C 1
ATOM 2427 O O . LEU B 1 62 ? 3.783 -2.242 -12.594 1 95.19 62 LEU B O 1
ATOM 2431 N N . GLY B 1 63 ? 5.066 -0.519 -11.953 1 91.12 63 GLY B N 1
ATOM 2432 C CA . GLY B 1 63 ? 6.195 -0.989 -12.734 1 91.12 63 GLY B CA 1
ATOM 2433 C C . GLY B 1 63 ? 6.699 -2.354 -12.297 1 91.12 63 GLY B C 1
ATOM 2434 O O . GLY B 1 63 ? 6.969 -3.217 -13.133 1 91.12 63 GLY B O 1
ATOM 2435 N N . SER B 1 64 ? 6.812 -2.557 -11.008 1 91.38 64 SER B N 1
ATOM 2436 C CA . SER B 1 64 ? 7.258 -3.832 -10.453 1 91.38 64 SER B CA 1
ATOM 2437 C C . SER B 1 64 ? 6.266 -4.949 -10.773 1 91.38 64 SER B C 1
ATOM 2439 O O . SER B 1 64 ? 6.668 -6.055 -11.133 1 91.38 64 SER B O 1
ATOM 2441 N N . ILE B 1 65 ? 4.98 -4.676 -10.609 1 94.25 65 ILE B N 1
ATOM 2442 C CA . ILE B 1 65 ? 3.947 -5.664 -10.906 1 94.25 65 ILE B CA 1
ATOM 2443 C C . ILE B 1 65 ? 4.012 -6.055 -12.383 1 94.25 65 ILE B C 1
ATOM 2445 O O . ILE B 1 65 ? 3.996 -7.242 -12.719 1 94.25 65 ILE B O 1
ATOM 2449 N N . GLN B 1 66 ? 4.094 -5.059 -13.203 1 91.5 66 GLN B N 1
ATOM 2450 C CA . GLN B 1 66 ? 4.109 -5.293 -14.648 1 91.5 66 GLN B CA 1
ATOM 2451 C C . GLN B 1 66 ? 5.312 -6.145 -15.047 1 91.5 66 GLN B C 1
ATOM 2453 O O . GLN B 1 66 ? 5.164 -7.121 -15.789 1 91.5 66 GLN B O 1
ATOM 2458 N N . LEU B 1 67 ? 6.445 -5.77 -14.602 1 89.44 67 LEU B N 1
ATOM 2459 C CA . LEU B 1 67 ? 7.652 -6.52 -14.93 1 89.44 67 LEU B CA 1
ATOM 2460 C C . LEU B 1 67 ? 7.562 -7.949 -14.398 1 89.44 67 LEU B C 1
ATOM 2462 O O . LEU B 1 67 ? 7.945 -8.898 -15.094 1 89.44 67 LEU B O 1
ATOM 2466 N N . THR B 1 68 ? 7.133 -8.078 -13.211 1 92.44 68 THR B N 1
ATOM 2467 C CA . THR B 1 68 ? 6.984 -9.406 -12.625 1 92.44 68 THR B CA 1
ATOM 2468 C C . THR B 1 68 ? 6.047 -10.273 -13.461 1 92.44 68 THR B C 1
ATOM 2470 O O . THR B 1 68 ? 6.371 -11.414 -13.781 1 92.44 68 THR B O 1
ATOM 2473 N N . LYS B 1 69 ? 4.906 -9.711 -13.797 1 91.5 69 LYS B N 1
ATOM 2474 C CA . LYS B 1 69 ? 3.926 -10.438 -14.602 1 91.5 69 LYS B CA 1
ATOM 2475 C C . LYS B 1 69 ? 4.535 -10.922 -15.914 1 91.5 69 LYS B C 1
ATOM 2477 O O . LYS B 1 69 ? 4.301 -12.055 -16.328 1 91.5 69 LYS B O 1
ATOM 2482 N N . LEU B 1 70 ? 5.266 -10.109 -16.547 1 87.38 70 LEU B N 1
ATOM 2483 C CA . LEU B 1 70 ? 5.871 -10.422 -17.828 1 87.38 70 LEU B CA 1
ATOM 2484 C C . LEU B 1 70 ? 6.926 -11.516 -17.688 1 87.38 70 LEU B C 1
ATOM 2486 O O . LEU B 1 70 ? 7.121 -12.32 -18.594 1 87.38 70 LEU B O 1
ATOM 2490 N N . CYS B 1 71 ? 7.574 -11.594 -16.562 1 89.69 71 CYS B N 1
ATOM 2491 C CA . CYS B 1 71 ? 8.703 -12.492 -16.359 1 89.69 71 CYS B CA 1
ATOM 2492 C C . CYS B 1 71 ? 8.25 -13.805 -15.742 1 89.69 71 CYS B C 1
ATOM 2494 O O . CYS B 1 71 ? 8.961 -14.812 -15.812 1 89.69 71 CYS B O 1
ATOM 2496 N N . LEU B 1 72 ? 7.098 -13.852 -15.117 1 91.81 72 LEU B N 1
ATOM 2497 C CA . LEU B 1 72 ? 6.672 -14.969 -14.273 1 91.81 72 LEU B CA 1
ATOM 2498 C C . LEU B 1 72 ? 6.641 -16.266 -15.07 1 91.81 72 LEU B C 1
ATOM 2500 O O . LEU B 1 72 ? 7.047 -17.312 -14.57 1 91.81 72 LEU B O 1
ATOM 2504 N N . PRO B 1 73 ? 6.152 -16.25 -16.359 1 88.75 73 PRO B N 1
ATOM 2505 C CA . PRO B 1 73 ? 6.168 -17.516 -17.109 1 88.75 73 PRO B CA 1
ATOM 2506 C C . PRO B 1 73 ? 7.566 -18.109 -17.219 1 88.75 73 PRO B C 1
ATOM 2508 O O . PRO B 1 73 ? 7.723 -19.344 -17.172 1 88.75 73 PRO B O 1
ATOM 2511 N N . TYR B 1 74 ? 8.539 -17.281 -17.281 1 87.38 74 TYR B N 1
ATOM 2512 C CA . TYR B 1 74 ? 9.914 -17.75 -17.391 1 87.38 74 TYR B CA 1
ATOM 2513 C C . TYR B 1 74 ? 10.469 -18.125 -16.016 1 87.38 74 TYR B C 1
ATOM 2515 O O . TYR B 1 74 ? 11.297 -19.031 -15.906 1 87.38 74 TYR B O 1
ATOM 2523 N N . VAL B 1 75 ? 10.055 -17.453 -15.062 1 90.5 75 VAL B N 1
ATOM 2524 C CA . VAL B 1 75 ? 10.5 -17.734 -13.695 1 90.5 75 VAL B CA 1
ATOM 2525 C C . VAL B 1 75 ? 9.938 -19.078 -13.234 1 90.5 75 VAL B C 1
ATOM 2527 O O . VAL B 1 75 ? 10.625 -19.844 -12.57 1 90.5 75 VAL B O 1
ATOM 2530 N N . ARG B 1 76 ? 8.672 -19.328 -13.586 1 90 76 ARG B N 1
ATOM 2531 C CA . ARG B 1 76 ? 8.039 -20.594 -13.219 1 90 76 ARG B CA 1
ATOM 2532 C C . ARG B 1 76 ? 8.773 -21.766 -13.852 1 90 76 ARG B C 1
ATOM 2534 O O . ARG B 1 76 ? 8.961 -22.812 -13.211 1 90 76 ARG B O 1
ATOM 2541 N N . LYS B 1 77 ? 9.188 -21.578 -15.062 1 87.56 77 LYS B N 1
ATOM 2542 C CA . LYS B 1 77 ? 9.883 -22.641 -15.773 1 87.56 77 LYS B CA 1
ATOM 2543 C C . LYS B 1 77 ? 11.18 -23.016 -15.055 1 87.56 77 LYS B C 1
ATOM 2545 O O . LYS B 1 77 ? 11.531 -24.203 -14.992 1 87.56 77 LYS B O 1
ATOM 2550 N N . ALA B 1 78 ? 11.797 -22.062 -14.5 1 88.94 78 ALA B N 1
ATOM 2551 C CA . ALA B 1 78 ? 13.078 -22.297 -13.844 1 88.94 78 ALA B CA 1
ATOM 2552 C C . ALA B 1 78 ? 12.891 -22.562 -12.352 1 88.94 78 ALA B C 1
ATOM 2554 O O . ALA B 1 78 ? 13.859 -22.812 -11.633 1 88.94 78 ALA B O 1
ATOM 2555 N N . LYS B 1 79 ? 11.641 -22.5 -11.898 1 91.56 79 LYS B N 1
ATOM 2556 C CA . LYS B 1 79 ? 11.406 -22.516 -10.453 1 91.56 79 LYS B CA 1
ATOM 2557 C C . LYS B 1 79 ? 12.328 -21.547 -9.727 1 91.56 79 LYS B C 1
ATOM 2559 O O . LYS B 1 79 ? 12.984 -21.906 -8.758 1 91.56 79 LYS B O 1
ATOM 2564 N N . GLY B 1 80 ? 12.328 -20.359 -10.297 1 92 80 GLY B N 1
ATOM 2565 C CA . GLY B 1 80 ? 13.234 -19.328 -9.844 1 92 80 GLY B CA 1
ATOM 2566 C C . GLY B 1 80 ? 12.688 -18.516 -8.68 1 92 80 GLY B C 1
ATOM 2567 O O . GLY B 1 80 ? 12.078 -19.078 -7.762 1 92 80 GLY B O 1
ATOM 2568 N N . ARG B 1 81 ? 13.062 -17.172 -8.719 1 91.5 81 ARG B N 1
ATOM 2569 C CA . ARG B 1 81 ? 12.648 -16.375 -7.578 1 91.5 81 ARG B CA 1
ATOM 2570 C C . ARG B 1 81 ? 12.406 -14.922 -7.992 1 91.5 81 ARG B C 1
ATOM 2572 O O . ARG B 1 81 ? 12.977 -14.445 -8.977 1 91.5 81 ARG B O 1
ATOM 2579 N N . VAL B 1 82 ? 11.547 -14.367 -7.34 1 91.88 82 VAL B N 1
ATOM 2580 C CA . VAL B 1 82 ? 11.242 -12.945 -7.461 1 91.88 82 VAL B CA 1
ATOM 2581 C C . VAL B 1 82 ? 11.68 -12.219 -6.191 1 91.88 82 VAL B C 1
ATOM 2583 O O . VAL B 1 82 ? 11.273 -12.586 -5.086 1 91.88 82 VAL B O 1
ATOM 2586 N N . ILE B 1 83 ? 12.547 -11.227 -6.34 1 89.25 83 ILE B N 1
ATOM 2587 C CA . ILE B 1 83 ? 13.031 -10.43 -5.219 1 89.25 83 ILE B CA 1
ATOM 2588 C C . ILE B 1 83 ? 12.5 -9 -5.328 1 89.25 83 ILE B C 1
ATOM 2590 O O . ILE B 1 83 ? 12.727 -8.328 -6.332 1 89.25 83 ILE B O 1
ATOM 2594 N N . ASN B 1 84 ? 11.734 -8.602 -4.363 1 90.25 84 ASN B N 1
ATOM 2595 C CA . ASN B 1 84 ? 11.188 -7.25 -4.301 1 90.25 84 ASN B CA 1
ATOM 2596 C C . ASN B 1 84 ? 11.844 -6.426 -3.197 1 90.25 84 ASN B C 1
ATOM 2598 O O . ASN B 1 84 ? 12.031 -6.914 -2.082 1 90.25 84 ASN B O 1
ATOM 2602 N N . MET B 1 85 ? 12.102 -5.191 -3.568 1 85.94 85 MET B N 1
ATOM 2603 C CA . MET B 1 85 ? 12.664 -4.27 -2.588 1 85.94 85 MET B CA 1
ATOM 2604 C C . MET B 1 85 ? 11.578 -3.389 -1.979 1 85.94 85 MET B C 1
ATOM 2606 O O . MET B 1 85 ? 10.805 -2.76 -2.705 1 85.94 85 MET B O 1
ATOM 2610 N N . SER B 1 86 ? 11.359 -3.453 -0.763 1 85.25 86 SER B N 1
ATOM 2611 C CA . SER B 1 86 ? 10.461 -2.562 -0.03 1 85.25 86 SER B CA 1
ATOM 2612 C C . SER B 1 86 ? 11.242 -1.64 0.901 1 85.25 86 SER B C 1
ATOM 2614 O O . SER B 1 86 ? 12.023 -0.802 0.443 1 85.25 86 SER B O 1
ATOM 2616 N N . GLY B 1 87 ? 11.297 -1.808 2.15 1 75.38 87 GLY B N 1
ATOM 2617 C CA . GLY B 1 87 ? 12.008 -1.042 3.166 1 75.38 87 GLY B CA 1
ATOM 2618 C C . GLY B 1 87 ? 11.258 -0.971 4.484 1 75.38 87 GLY B C 1
ATOM 2619 O O . GLY B 1 87 ? 10.156 -1.511 4.613 1 75.38 87 GLY B O 1
ATOM 2620 N N . ALA B 1 88 ? 11.914 -0.318 5.398 1 74.19 88 ALA B N 1
ATOM 2621 C CA . ALA B 1 88 ? 11.25 -0.067 6.672 1 74.19 88 ALA B CA 1
ATOM 2622 C C . ALA B 1 88 ? 9.969 0.746 6.469 1 74.19 88 ALA B C 1
ATOM 2624 O O . ALA B 1 88 ? 9 0.59 7.219 1 74.19 88 ALA B O 1
ATOM 2625 N N . SER B 1 89 ? 9.977 1.466 5.406 1 76.5 89 SER B N 1
ATOM 2626 C CA . SER B 1 89 ? 8.844 2.316 5.062 1 76.5 89 SER B CA 1
ATOM 2627 C C . SER B 1 89 ? 7.652 1.486 4.598 1 76.5 89 SER B C 1
ATOM 2629 O O . SER B 1 89 ? 6.535 1.993 4.512 1 76.5 89 SER B O 1
ATOM 2631 N N . GLY B 1 90 ? 7.871 0.265 4.348 1 83.5 90 GLY B N 1
ATOM 2632 C CA . GLY B 1 90 ? 6.781 -0.632 3.998 1 83.5 90 GLY B CA 1
ATOM 2633 C C . GLY B 1 90 ? 6.031 -1.159 5.207 1 83.5 90 GLY B C 1
ATOM 2634 O O . GLY B 1 90 ? 4.945 -1.729 5.07 1 83.5 90 GLY B O 1
ATOM 2635 N N . LEU B 1 91 ? 6.594 -0.895 6.332 1 79.88 91 LEU B N 1
ATOM 2636 C CA . LEU B 1 91 ? 6 -1.413 7.562 1 79.88 91 LEU B CA 1
ATOM 2637 C C . LEU B 1 91 ? 5.723 -0.285 8.547 1 79.88 91 LEU B C 1
ATOM 2639 O O . LEU B 1 91 ? 5.004 -0.478 9.531 1 79.88 91 LEU B O 1
ATOM 2643 N N . LEU B 1 92 ? 6.289 0.868 8.18 1 82.62 92 LEU B N 1
ATOM 2644 C CA . LEU B 1 92 ? 6.129 2.049 9.023 1 82.62 92 LEU B CA 1
ATOM 2645 C C . LEU B 1 92 ? 5.988 3.307 8.172 1 82.62 92 LEU B C 1
ATOM 2647 O O . LEU B 1 92 ? 6.93 3.703 7.48 1 82.62 92 LEU B O 1
ATOM 2651 N N . SER B 1 93 ? 4.898 3.895 8.305 1 87.81 93 SER B N 1
ATOM 2652 C CA . SER B 1 93 ? 4.672 5.113 7.531 1 87.81 93 SER B CA 1
ATOM 2653 C C . SER B 1 93 ? 5.18 6.344 8.281 1 87.81 93 SER B C 1
ATOM 2655 O O . SER B 1 93 ? 4.812 6.566 9.43 1 87.81 93 SER B O 1
ATOM 2657 N N . ALA B 1 94 ? 6.008 7.109 7.633 1 84.38 94 ALA B N 1
ATOM 2658 C CA . ALA B 1 94 ? 6.602 8.305 8.234 1 84.38 94 ALA B CA 1
ATOM 2659 C C . ALA B 1 94 ? 5.938 9.57 7.707 1 84.38 94 ALA B C 1
ATOM 2661 O O . ALA B 1 94 ? 5.621 9.664 6.52 1 84.38 94 ALA B O 1
ATOM 2662 N N . PRO B 1 95 ? 5.766 10.531 8.656 1 88.31 95 PRO B N 1
ATOM 2663 C CA . PRO B 1 95 ? 5.297 11.828 8.164 1 88.31 95 PRO B CA 1
ATOM 2664 C C . PRO B 1 95 ? 6.273 12.469 7.18 1 88.31 95 PRO B C 1
ATOM 2666 O O . PRO B 1 95 ? 7.488 12.352 7.344 1 88.31 95 PRO B O 1
ATOM 2669 N N . GLY B 1 96 ? 5.711 13.109 6.199 1 88.06 96 GLY B N 1
ATOM 2670 C CA . GLY B 1 96 ? 6.543 13.773 5.207 1 88.06 96 GLY B CA 1
ATOM 2671 C C . GLY B 1 96 ? 7.035 12.836 4.121 1 88.06 96 GLY B C 1
ATOM 2672 O O . GLY B 1 96 ? 7.789 13.242 3.234 1 88.06 96 GLY B O 1
ATOM 2673 N N . GLN B 1 97 ? 6.652 11.602 4.184 1 88.38 97 GLN B N 1
ATOM 2674 C CA . GLN B 1 97 ? 7.07 10.609 3.201 1 88.38 97 GLN B CA 1
ATOM 2675 C C . GLN B 1 97 ? 5.898 9.719 2.793 1 88.38 97 GLN B C 1
ATOM 2677 O O . GLN B 1 97 ? 6.078 8.523 2.568 1 88.38 97 GLN B O 1
ATOM 2682 N N . SER B 1 98 ? 4.77 10.297 2.76 1 92.81 98 SER B N 1
ATOM 2683 C CA . SER B 1 98 ? 3.559 9.5 2.588 1 92.81 98 SER B CA 1
ATOM 2684 C C . SER B 1 98 ? 3.562 8.766 1.25 1 92.81 98 SER B C 1
ATOM 2686 O O . SER B 1 98 ? 3.236 7.582 1.184 1 92.81 98 SER B O 1
ATOM 2688 N N . ALA B 1 99 ? 3.941 9.469 0.16 1 93.5 99 ALA B N 1
ATOM 2689 C CA . ALA B 1 99 ? 3.902 8.852 -1.162 1 93.5 99 ALA B CA 1
ATOM 2690 C C . ALA B 1 99 ? 4.82 7.633 -1.225 1 93.5 99 ALA B C 1
ATOM 2692 O O . ALA B 1 99 ? 4.441 6.586 -1.754 1 93.5 99 ALA B O 1
ATOM 2693 N N . PHE B 1 100 ? 5.922 7.812 -0.69 1 90.19 100 PHE B N 1
ATOM 2694 C CA . PHE B 1 100 ? 6.891 6.723 -0.686 1 90.19 100 PHE B CA 1
ATOM 2695 C C . PHE B 1 100 ? 6.414 5.574 0.196 1 90.19 100 PHE B C 1
ATOM 2697 O O . PHE B 1 100 ? 6.422 4.418 -0.225 1 90.19 100 PHE B O 1
ATOM 2704 N N . CYS B 1 101 ? 6.027 5.879 1.393 1 92.12 101 CYS B N 1
ATOM 2705 C CA . CYS B 1 101 ? 5.555 4.855 2.32 1 92.12 101 CYS B CA 1
ATOM 2706 C C . CYS B 1 101 ? 4.371 4.094 1.734 1 92.12 101 CYS B C 1
ATOM 2708 O O . CYS B 1 101 ? 4.305 2.869 1.837 1 92.12 101 CYS B O 1
ATOM 2710 N N . ILE B 1 102 ? 3.486 4.805 1.157 1 95.5 102 ILE B N 1
ATOM 2711 C CA . ILE B 1 102 ? 2.324 4.207 0.509 1 95.5 102 ILE B CA 1
ATOM 2712 C C . ILE B 1 102 ? 2.777 3.174 -0.52 1 95.5 102 ILE B C 1
ATOM 2714 O O . ILE B 1 102 ? 2.271 2.051 -0.546 1 95.5 102 ILE B O 1
ATOM 2718 N N . SER B 1 103 ? 3.719 3.512 -1.335 1 94.75 103 SER B N 1
ATOM 2719 C CA . SER B 1 103 ? 4.211 2.6 -2.361 1 94.75 103 SER B CA 1
ATOM 2720 C C . SER B 1 103 ? 4.875 1.374 -1.742 1 94.75 103 SER B C 1
ATOM 2722 O O . SER B 1 103 ? 4.723 0.258 -2.242 1 94.75 103 SER B O 1
ATOM 2724 N N . CYS B 1 104 ? 5.598 1.604 -0.689 1 91.94 104 CYS B N 1
ATOM 2725 C CA . CYS B 1 104 ? 6.293 0.501 -0.035 1 91.94 104 CYS B CA 1
ATOM 2726 C C . CYS B 1 104 ? 5.305 -0.45 0.628 1 91.94 104 CYS B C 1
ATOM 2728 O O . CYS B 1 104 ? 5.465 -1.67 0.558 1 91.94 104 CYS B O 1
ATOM 2730 N N . PHE B 1 105 ? 4.312 0.095 1.272 1 93.38 105 PHE B N 1
ATOM 2731 C CA . PHE B 1 105 ? 3.256 -0.735 1.837 1 93.38 105 PHE B CA 1
ATOM 2732 C C . PHE B 1 105 ? 2.586 -1.57 0.752 1 93.38 105 PHE B C 1
ATOM 2734 O O . PHE B 1 105 ? 2.307 -2.754 0.956 1 93.38 105 PHE B O 1
ATOM 2741 N N . ALA B 1 106 ? 2.348 -0.926 -0.302 1 95.56 106 ALA B N 1
ATOM 2742 C CA . ALA B 1 106 ? 1.713 -1.6 -1.432 1 95.56 106 ALA B CA 1
ATOM 2743 C C . ALA B 1 106 ? 2.584 -2.738 -1.952 1 95.56 106 ALA B C 1
ATOM 2745 O O . ALA B 1 106 ? 2.078 -3.811 -2.293 1 95.56 106 ALA B O 1
ATOM 2746 N N . VAL B 1 107 ? 3.855 -2.551 -2.02 1 94.06 107 VAL B N 1
ATOM 2747 C CA . VAL B 1 107 ? 4.789 -3.572 -2.477 1 94.06 107 VAL B CA 1
ATOM 2748 C C . VAL B 1 107 ? 4.766 -4.762 -1.52 1 94.06 107 VAL B C 1
ATOM 2750 O O . VAL B 1 107 ? 4.875 -5.914 -1.947 1 94.06 107 VAL B O 1
ATOM 2753 N N . GLU B 1 108 ? 4.672 -4.465 -0.234 1 91.88 108 GLU B N 1
ATOM 2754 C CA . GLU B 1 108 ? 4.562 -5.543 0.744 1 91.88 108 GLU B CA 1
ATOM 2755 C C . GLU B 1 108 ? 3.35 -6.426 0.455 1 91.88 108 GLU B C 1
ATOM 2757 O O . GLU B 1 108 ? 3.459 -7.652 0.442 1 91.88 108 GLU B O 1
ATOM 2762 N N . ALA B 1 109 ? 2.223 -5.805 0.246 1 94 109 ALA B N 1
ATOM 2763 C CA . ALA B 1 109 ? 0.998 -6.543 -0.048 1 94 109 ALA B CA 1
ATOM 2764 C C . ALA B 1 109 ? 1.147 -7.367 -1.324 1 94 109 ALA B C 1
ATOM 2766 O O . ALA B 1 109 ? 0.746 -8.531 -1.369 1 94 109 ALA B O 1
ATOM 2767 N N . PHE B 1 110 ? 1.711 -6.742 -2.332 1 95.44 110 PHE B N 1
ATOM 2768 C CA . PHE B 1 110 ? 1.98 -7.41 -3.602 1 95.44 110 PHE B CA 1
ATOM 2769 C C . PHE B 1 110 ? 2.863 -8.633 -3.393 1 95.44 110 PHE B C 1
ATOM 2771 O O . PHE B 1 110 ? 2.553 -9.719 -3.883 1 95.44 110 PHE B O 1
ATOM 2778 N N . SER B 1 111 ? 3.906 -8.469 -2.672 1 93.44 111 SER B N 1
ATOM 2779 C CA . SER B 1 111 ? 4.879 -9.531 -2.432 1 93.44 111 SER B CA 1
ATOM 2780 C C . SER B 1 111 ? 4.258 -10.688 -1.66 1 93.44 111 SER B C 1
ATOM 2782 O O . SER B 1 111 ? 4.477 -11.852 -1.996 1 93.44 111 SER B O 1
ATOM 2784 N N . ASP B 1 112 ? 3.512 -10.352 -0.639 1 91.5 112 ASP B N 1
ATOM 2785 C CA . ASP B 1 112 ? 2.879 -11.383 0.185 1 91.5 112 ASP B CA 1
ATOM 2786 C C . ASP B 1 112 ? 1.897 -12.219 -0.634 1 91.5 112 ASP B C 1
ATOM 2788 O O . ASP B 1 112 ? 1.899 -13.445 -0.551 1 91.5 112 ASP B O 1
ATOM 2792 N N . ALA B 1 113 ? 1.074 -11.57 -1.389 1 92.88 113 ALA B N 1
ATOM 2793 C CA . ALA B 1 113 ? 0.107 -12.281 -2.223 1 92.88 113 ALA B CA 1
ATOM 2794 C C . ALA B 1 113 ? 0.812 -13.164 -3.252 1 92.88 113 ALA B C 1
ATOM 2796 O O . ALA B 1 113 ? 0.444 -14.32 -3.439 1 92.88 113 ALA B O 1
ATOM 2797 N N . LEU B 1 114 ? 1.798 -12.602 -3.891 1 94.5 114 LEU B N 1
ATOM 2798 C CA . LEU B 1 114 ? 2.537 -13.328 -4.914 1 94.5 114 LEU B CA 1
ATOM 2799 C C . LEU B 1 114 ? 3.211 -14.562 -4.32 1 94.5 114 LEU B C 1
ATOM 2801 O O . LEU B 1 114 ? 3.26 -15.617 -4.957 1 94.5 114 LEU B O 1
ATOM 2805 N N . ARG B 1 115 ? 3.77 -14.375 -3.174 1 92.25 115 ARG B N 1
ATOM 2806 C CA . ARG B 1 115 ? 4.477 -15.469 -2.518 1 92.25 115 ARG B CA 1
ATOM 2807 C C . ARG B 1 115 ? 3.568 -16.688 -2.346 1 92.25 115 ARG B C 1
ATOM 2809 O O . ARG B 1 115 ? 3.963 -17.812 -2.654 1 92.25 115 ARG B O 1
ATOM 2816 N N . ILE B 1 116 ? 2.395 -16.469 -1.926 1 89.62 116 ILE B N 1
ATOM 2817 C CA . ILE B 1 116 ? 1.442 -17.562 -1.706 1 89.62 116 ILE B CA 1
ATOM 2818 C C . ILE B 1 116 ? 0.996 -18.141 -3.049 1 89.62 116 ILE B C 1
ATOM 2820 O O . ILE B 1 116 ? 0.929 -19.359 -3.217 1 89.62 116 ILE B O 1
ATOM 2824 N N . GLU B 1 117 ? 0.742 -17.328 -4.012 1 91.25 117 GLU B N 1
ATOM 2825 C CA . GLU B 1 117 ? 0.248 -17.75 -5.316 1 91.25 117 GLU B CA 1
ATOM 2826 C C . GLU B 1 117 ? 1.297 -18.578 -6.066 1 91.25 117 GLU B C 1
ATOM 2828 O O . GLU B 1 117 ? 0.956 -19.438 -6.867 1 91.25 117 GLU B O 1
ATOM 2833 N N . MET B 1 118 ? 2.574 -18.344 -5.754 1 92.5 118 MET B N 1
ATOM 2834 C CA . MET B 1 118 ? 3.65 -18.953 -6.523 1 92.5 118 MET B CA 1
ATOM 2835 C C . MET B 1 118 ? 4.148 -20.234 -5.844 1 92.5 118 MET B C 1
ATOM 2837 O O . MET B 1 118 ? 4.938 -20.984 -6.422 1 92.5 118 MET B O 1
ATOM 2841 N N . GLN B 1 119 ? 3.666 -20.484 -4.699 1 88.88 119 GLN B N 1
ATOM 2842 C CA . GLN B 1 119 ? 4.105 -21.656 -3.939 1 88.88 119 GLN B CA 1
ATOM 2843 C C . GLN B 1 119 ? 3.91 -22.938 -4.742 1 88.88 119 GLN B C 1
ATOM 2845 O O . GLN B 1 119 ? 4.828 -23.75 -4.852 1 88.88 119 GLN B O 1
ATOM 2850 N N . PRO B 1 120 ? 2.762 -23.078 -5.375 1 86.88 120 PRO B N 1
ATOM 2851 C CA . PRO B 1 120 ? 2.559 -24.328 -6.113 1 86.88 120 PRO B CA 1
ATOM 2852 C C . PRO B 1 120 ? 3.535 -24.5 -7.277 1 86.88 120 PRO B C 1
ATOM 2854 O O . PRO B 1 120 ? 3.76 -25.609 -7.746 1 86.88 120 PRO B O 1
ATOM 2857 N N . PHE B 1 121 ? 4.156 -23.469 -7.703 1 90.94 121 PHE B N 1
ATOM 2858 C CA . PHE B 1 121 ? 5.043 -23.5 -8.859 1 90.94 121 PHE B CA 1
ATOM 2859 C C . PHE B 1 121 ? 6.496 -23.656 -8.422 1 90.94 121 PHE B C 1
ATOM 2861 O O . PHE B 1 121 ? 7.398 -23.734 -9.258 1 90.94 121 PHE B O 1
ATOM 2868 N N . GLY B 1 122 ? 6.699 -23.562 -7.09 1 90.69 122 GLY B N 1
ATOM 2869 C CA . GLY B 1 122 ? 8.055 -23.672 -6.578 1 90.69 122 GLY B CA 1
ATOM 2870 C C . GLY B 1 122 ? 8.852 -22.391 -6.738 1 90.69 122 GLY B C 1
ATOM 2871 O O . GLY B 1 122 ? 10.086 -22.422 -6.707 1 90.69 122 GLY B O 1
ATOM 2872 N N . VAL B 1 123 ? 8.172 -21.344 -7.062 1 91.44 123 VAL B N 1
ATOM 2873 C CA . VAL B 1 123 ? 8.82 -20.047 -7.215 1 91.44 123 VAL B CA 1
ATOM 2874 C C . VAL B 1 123 ? 8.938 -19.359 -5.855 1 91.44 123 VAL B C 1
ATOM 2876 O O . VAL B 1 123 ? 7.965 -19.312 -5.094 1 91.44 123 VAL B O 1
ATOM 2879 N N . LYS B 1 124 ? 10.109 -18.875 -5.535 1 91.38 124 LYS B N 1
ATOM 2880 C CA . LYS B 1 124 ? 10.328 -18.141 -4.289 1 91.38 124 LYS B CA 1
ATOM 2881 C C . LYS B 1 124 ? 10.086 -16.641 -4.477 1 91.38 124 LYS B C 1
ATOM 2883 O O . LYS B 1 124 ? 10.453 -16.078 -5.508 1 91.38 124 LYS B O 1
ATOM 2888 N N . VAL B 1 125 ? 9.43 -16.078 -3.529 1 92.38 125 VAL B N 1
ATOM 2889 C CA . VAL B 1 125 ? 9.234 -14.625 -3.498 1 92.38 125 VAL B CA 1
ATOM 2890 C C . VAL B 1 125 ? 9.852 -14.055 -2.225 1 92.38 125 VAL B C 1
ATOM 2892 O O . VAL B 1 125 ? 9.438 -14.391 -1.117 1 92.38 125 VAL B O 1
ATOM 2895 N N . ILE B 1 126 ? 10.805 -13.203 -2.432 1 88.31 126 ILE B N 1
ATOM 2896 C CA . ILE B 1 126 ? 11.594 -12.68 -1.315 1 88.31 126 ILE B CA 1
ATOM 2897 C C . ILE B 1 126 ? 11.445 -11.164 -1.254 1 88.31 126 ILE B C 1
ATOM 2899 O O . ILE B 1 126 ? 11.516 -10.484 -2.281 1 88.31 126 ILE B O 1
ATOM 2903 N N . THR B 1 127 ? 11.156 -10.711 -0.116 1 88.38 127 THR B N 1
ATOM 2904 C CA . THR B 1 127 ? 11.102 -9.273 0.111 1 88.38 127 THR B CA 1
ATOM 2905 C C . THR B 1 127 ? 12.305 -8.812 0.929 1 88.38 127 THR B C 1
ATOM 2907 O O . THR B 1 127 ? 12.578 -9.352 2.002 1 88.38 127 THR B O 1
ATOM 2910 N N . ILE B 1 128 ? 13.023 -7.883 0.383 1 82.62 128 ILE B N 1
ATOM 2911 C CA . ILE B 1 128 ? 14.133 -7.277 1.104 1 82.62 128 ILE B CA 1
ATOM 2912 C C . ILE B 1 128 ? 13.727 -5.91 1.639 1 82.62 128 ILE B C 1
ATOM 2914 O O . ILE B 1 128 ? 13.203 -5.074 0.894 1 82.62 128 ILE B O 1
ATOM 2918 N N . ARG B 1 129 ? 13.922 -5.699 2.857 1 82.19 129 ARG B N 1
ATOM 2919 C CA . ARG B 1 129 ? 13.562 -4.457 3.535 1 82.19 129 ARG B CA 1
ATOM 2920 C C . ARG B 1 129 ? 14.805 -3.746 4.062 1 82.19 129 ARG B C 1
ATOM 2922 O O . ARG B 1 129 ? 15.195 -3.943 5.215 1 82.19 129 ARG B O 1
ATOM 2929 N N . PRO B 1 130 ? 15.273 -2.967 3.17 1 72.5 130 PRO B N 1
ATOM 2930 C CA . PRO B 1 130 ? 16.422 -2.203 3.684 1 72.5 130 PRO B CA 1
ATOM 2931 C C . PRO B 1 130 ? 16 -1.147 4.707 1 72.5 130 PRO B C 1
ATOM 2933 O O . PRO B 1 130 ? 14.953 -0.519 4.566 1 72.5 130 PRO B O 1
ATOM 2936 N N . GLY B 1 131 ? 16.609 -1.067 5.816 1 62.44 131 GLY B N 1
ATOM 2937 C CA . GLY B 1 131 ? 16.375 -0.005 6.781 1 62.44 131 GLY B CA 1
ATOM 2938 C C . GLY B 1 131 ? 16.75 1.369 6.258 1 62.44 131 GLY B C 1
ATOM 2939 O O . GLY B 1 131 ? 16.406 1.722 5.129 1 62.44 131 GLY B O 1
ATOM 2940 N N . ASN B 1 132 ? 17.344 2.217 7.121 1 56.31 132 ASN B N 1
ATOM 2941 C CA . ASN B 1 132 ? 17.688 3.602 6.805 1 56.31 132 ASN B CA 1
ATOM 2942 C C . ASN B 1 132 ? 18.859 3.688 5.832 1 56.31 132 ASN B C 1
ATOM 2944 O O . ASN B 1 132 ? 19.984 3.939 6.238 1 56.31 132 ASN B O 1
ATOM 2948 N N . TYR B 1 133 ? 18.578 3.346 4.676 1 54.59 133 TYR B N 1
ATOM 2949 C CA . TYR B 1 133 ? 19.625 3.469 3.668 1 54.59 133 TYR B CA 1
ATOM 2950 C C . TYR B 1 133 ? 19.328 4.621 2.715 1 54.59 133 TYR B C 1
ATOM 2952 O O . TYR B 1 133 ? 19.781 4.617 1.567 1 54.59 133 TYR B O 1
ATOM 2960 N N . LEU B 1 134 ? 18.422 5.449 3.221 1 52.94 134 LEU B N 1
ATOM 2961 C CA . LEU B 1 134 ? 18 6.555 2.371 1 52.94 134 LEU B CA 1
ATOM 2962 C C . LEU B 1 134 ? 19.203 7.312 1.823 1 52.94 134 LEU B C 1
ATOM 2964 O O . LEU B 1 134 ? 19.203 7.746 0.668 1 52.94 134 LEU B O 1
ATOM 2968 N N . GLY B 1 135 ? 20.125 7.461 2.639 1 47.94 135 GLY B N 1
ATOM 2969 C CA . GLY B 1 135 ? 21.312 8.188 2.207 1 47.94 135 GLY B CA 1
ATOM 2970 C C . GLY B 1 135 ? 22.219 7.367 1.315 1 47.94 135 GLY B C 1
ATOM 2971 O O . GLY B 1 135 ? 22.859 7.902 0.4 1 47.94 135 GLY B O 1
ATOM 2972 N N . ALA B 1 136 ? 22.219 6.234 1.736 1 47.84 136 ALA B N 1
ATOM 2973 C CA . ALA B 1 136 ? 23.156 5.402 0.984 1 47.84 136 ALA B CA 1
ATOM 2974 C C . ALA B 1 136 ? 22.562 5 -0.366 1 47.84 136 ALA B C 1
ATOM 2976 O O . ALA B 1 136 ? 23.297 4.668 -1.297 1 47.84 136 ALA B O 1
ATOM 2977 N N . THR B 1 137 ? 21.266 5.121 -0.337 1 52.28 137 THR B N 1
ATOM 2978 C CA . THR B 1 137 ? 20.656 4.867 -1.637 1 52.28 137 THR B CA 1
ATOM 2979 C C . THR B 1 137 ? 20.578 6.152 -2.455 1 52.28 137 THR B C 1
ATOM 2981 O O . THR B 1 137 ? 20.719 7.25 -1.911 1 52.28 137 THR B O 1
ATOM 2984 N N . GLY B 1 138 ? 20.828 6.098 -3.754 1 51.66 138 GLY B N 1
ATOM 2985 C CA . GLY B 1 138 ? 20.75 7.234 -4.66 1 51.66 138 GLY B CA 1
ATOM 2986 C C . GLY B 1 138 ? 19.516 8.086 -4.445 1 51.66 138 GLY B C 1
ATOM 2987 O O . GLY B 1 138 ? 19.328 9.094 -5.133 1 51.66 138 GLY B O 1
ATOM 2988 N N . ILE B 1 139 ? 18.75 7.734 -3.381 1 50.88 139 ILE B N 1
ATOM 2989 C CA . ILE B 1 139 ? 17.516 8.5 -3.195 1 50.88 139 ILE B CA 1
ATOM 2990 C C . ILE B 1 139 ? 17.828 9.812 -2.482 1 50.88 139 ILE B C 1
ATOM 2992 O O . ILE B 1 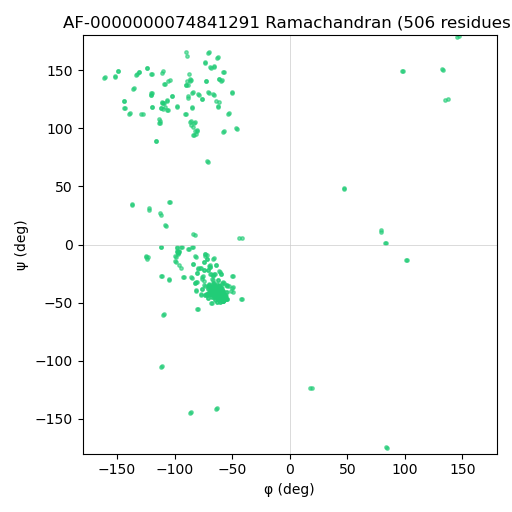139 ? 17.266 10.859 -2.824 1 50.88 139 ILE B O 1
ATOM 2996 N N . LEU B 1 140 ? 18.797 9.789 -1.42 1 53.31 140 LEU B N 1
ATOM 2997 C CA . LEU B 1 140 ? 19.219 11.008 -0.735 1 53.31 140 LEU B CA 1
ATOM 2998 C C . LEU B 1 140 ? 20.719 11.203 -0.84 1 53.31 140 LEU B C 1
ATOM 3000 O O . LEU B 1 140 ? 21.359 11.703 0.094 1 53.31 140 LEU B O 1
ATOM 3004 N N . ASN B 1 141 ? 21.266 10.75 -1.844 1 51.75 141 ASN B N 1
ATOM 3005 C CA . ASN B 1 141 ? 22.688 11.031 -1.98 1 51.75 141 ASN B CA 1
ATOM 3006 C C . ASN B 1 141 ? 22.938 12.508 -2.281 1 51.75 141 ASN B C 1
ATOM 3008 O O . ASN B 1 141 ? 21.984 13.281 -2.449 1 51.75 141 ASN B O 1
ATOM 3012 N N . LYS B 1 142 ? 24.266 12.93 -2.115 1 53 142 LYS B N 1
ATOM 3013 C CA . LYS B 1 142 ? 24.656 14.32 -2.322 1 53 142 LYS B CA 1
ATOM 3014 C C . LYS B 1 142 ? 23.984 14.898 -3.562 1 53 142 LYS B C 1
ATOM 3016 O O . LYS B 1 142 ? 23.547 16.047 -3.555 1 53 142 LYS B O 1
ATOM 3021 N N . SER B 1 143 ? 24.016 14.156 -4.641 1 53.94 143 SER B N 1
ATOM 3022 C CA . SER B 1 143 ? 23.359 14.602 -5.867 1 53.94 143 SER B CA 1
ATOM 3023 C C . SER B 1 143 ? 21.844 14.68 -5.688 1 53.94 143 SER B C 1
ATOM 3025 O O . SER B 1 143 ? 21.188 15.516 -6.309 1 53.94 143 SER B O 1
ATOM 3027 N N . ALA B 1 144 ? 21.422 13.859 -4.734 1 58.91 144 ALA B N 1
ATOM 3028 C CA . ALA B 1 144 ? 19.984 13.812 -4.492 1 58.91 144 ALA B CA 1
ATOM 3029 C C . ALA B 1 144 ? 19.531 14.992 -3.637 1 58.91 144 ALA B C 1
ATOM 3031 O O . ALA B 1 144 ? 18.375 15.43 -3.721 1 58.91 144 ALA B O 1
ATOM 3032 N N . CYS B 1 145 ? 20.469 15.547 -2.955 1 62.53 145 CYS B N 1
ATOM 3033 C CA . CYS B 1 145 ? 20.156 16.688 -2.098 1 62.53 145 CYS B CA 1
ATOM 3034 C C . CYS B 1 145 ? 19.688 17.875 -2.924 1 62.53 145 CYS B C 1
ATOM 3036 O O . CYS B 1 145 ? 18.75 18.578 -2.529 1 62.53 145 CYS B O 1
ATOM 3038 N N . GLY B 1 146 ? 20.422 18.125 -4.086 1 65.75 146 GLY B N 1
ATOM 3039 C CA . GLY B 1 146 ? 19.953 19.188 -4.961 1 65.75 146 GLY B CA 1
ATOM 3040 C C . GLY B 1 146 ? 18.547 18.953 -5.488 1 65.75 146 GLY B C 1
ATOM 3041 O O . GLY B 1 146 ? 17.734 19.891 -5.543 1 65.75 146 GLY B O 1
ATOM 3042 N N . LYS B 1 147 ? 18.328 17.766 -5.75 1 74.38 147 LYS B N 1
ATOM 3043 C CA . LYS B 1 147 ? 17.016 17.422 -6.285 1 74.38 147 LYS B CA 1
ATOM 3044 C C . LYS B 1 147 ? 15.93 17.562 -5.219 1 74.38 147 LYS B C 1
ATOM 3046 O O . LYS B 1 147 ? 14.812 18 -5.516 1 74.38 147 LYS B O 1
ATOM 3051 N N . VAL B 1 148 ? 16.297 17.266 -4.059 1 76.75 148 VAL B N 1
ATOM 3052 C CA . VAL B 1 148 ? 15.344 17.359 -2.953 1 76.75 148 VAL B CA 1
ATOM 3053 C C . VAL B 1 148 ? 15 18.828 -2.703 1 76.75 148 VAL B C 1
ATOM 3055 O O . VAL B 1 148 ? 13.828 19.172 -2.508 1 76.75 148 VAL B O 1
ATOM 3058 N N . LYS B 1 149 ? 16.016 19.656 -2.748 1 79.88 149 LYS B N 1
ATOM 3059 C CA . LYS B 1 149 ? 15.773 21.094 -2.557 1 79.88 149 LYS B CA 1
ATOM 3060 C C . LYS B 1 149 ? 14.859 21.641 -3.645 1 79.88 149 LYS B C 1
ATOM 3062 O O . LYS B 1 149 ? 13.953 22.422 -3.359 1 79.88 149 LYS B O 1
ATOM 3067 N N . THR B 1 150 ? 15.148 21.172 -4.859 1 81.56 150 THR B N 1
ATOM 3068 C CA . THR B 1 150 ? 14.328 21.609 -5.98 1 81.56 150 THR B CA 1
ATOM 3069 C C . THR B 1 150 ? 12.883 21.141 -5.805 1 81.56 150 THR B C 1
ATOM 3071 O O . THR B 1 150 ? 11.945 21.875 -6.125 1 81.56 150 THR B O 1
ATOM 3074 N N . GLU B 1 151 ? 12.703 20.016 -5.305 1 80.94 151 GLU B N 1
ATOM 3075 C CA . GLU B 1 151 ? 11.367 19.469 -5.07 1 80.94 151 GLU B CA 1
ATOM 3076 C C . GLU B 1 151 ? 10.633 20.281 -3.998 1 80.94 151 GLU B C 1
ATOM 3078 O O . GLU B 1 151 ? 9.445 20.562 -4.148 1 80.94 151 GLU B O 1
ATOM 3083 N N . PHE B 1 152 ? 11.32 20.594 -3.012 1 83.75 152 PHE B N 1
ATOM 3084 C CA . PHE B 1 152 ? 10.703 21.359 -1.938 1 83.75 152 PHE B CA 1
ATOM 3085 C C . PHE B 1 152 ? 10.336 22.75 -2.412 1 83.75 152 PHE B C 1
ATOM 3087 O O . PHE B 1 152 ? 9.305 23.312 -2.014 1 83.75 152 PHE B O 1
ATOM 3094 N N . ASP B 1 153 ? 11.203 23.266 -3.25 1 82.81 153 ASP B N 1
ATOM 3095 C CA . ASP B 1 153 ? 10.891 24.562 -3.828 1 82.81 153 ASP B CA 1
ATOM 3096 C C . ASP B 1 153 ? 9.633 24.484 -4.691 1 82.81 153 ASP B C 1
ATOM 3098 O O . ASP B 1 153 ? 8.789 25.391 -4.648 1 82.81 153 ASP B O 1
ATOM 3102 N N . GLN B 1 154 ? 9.57 23.469 -5.395 1 82.94 154 GLN B N 1
ATOM 3103 C CA . GLN B 1 154 ? 8.391 23.266 -6.234 1 82.94 154 GLN B CA 1
ATOM 3104 C C . GLN B 1 154 ? 7.133 23.109 -5.387 1 82.94 154 GLN B C 1
ATOM 3106 O O . GLN B 1 154 ? 6.066 23.609 -5.738 1 82.94 154 GLN B O 1
ATOM 3111 N N . LEU B 1 155 ? 7.305 22.422 -4.34 1 83.31 155 LEU B N 1
ATOM 3112 C CA . LEU B 1 155 ? 6.184 22.234 -3.424 1 83.31 155 LEU B CA 1
ATOM 3113 C C . LEU B 1 155 ? 5.715 23.562 -2.859 1 83.31 155 LEU B C 1
ATOM 3115 O O . LEU B 1 155 ? 4.516 23.828 -2.799 1 83.31 155 LEU B O 1
ATOM 3119 N N . LYS B 1 156 ? 6.633 24.344 -2.449 1 81.75 156 LYS B N 1
ATOM 3120 C CA . LYS B 1 156 ? 6.32 25.656 -1.888 1 81.75 156 LYS B CA 1
ATOM 3121 C C . LYS B 1 156 ? 5.566 26.516 -2.895 1 81.75 156 LYS B C 1
ATOM 3123 O O . LYS B 1 156 ? 4.594 27.188 -2.541 1 81.75 156 LYS B O 1
ATOM 3128 N N . ASN B 1 157 ? 5.965 26.375 -4.125 1 83.62 157 ASN B N 1
ATOM 3129 C CA . ASN B 1 157 ? 5.402 27.234 -5.164 1 83.62 157 ASN B CA 1
ATOM 3130 C C . ASN B 1 157 ? 4.035 26.734 -5.625 1 83.62 157 ASN B C 1
ATOM 3132 O O . ASN B 1 157 ? 3.213 27.516 -6.109 1 83.62 157 ASN B O 1
ATOM 3136 N N . SER B 1 158 ? 3.803 25.453 -5.445 1 82.06 158 SER B N 1
ATOM 3137 C CA . SER B 1 158 ? 2.588 24.875 -5.996 1 82.06 158 SER B CA 1
ATOM 3138 C C . SER B 1 158 ? 1.502 24.75 -4.93 1 82.06 158 SER B C 1
ATOM 3140 O O . SER B 1 158 ? 0.345 24.469 -5.246 1 82.06 158 SER B O 1
ATOM 3142 N N . THR B 1 159 ? 1.862 24.953 -3.771 1 84.06 159 THR B N 1
ATOM 3143 C CA . THR B 1 159 ? 0.919 24.766 -2.674 1 84.06 159 THR B CA 1
ATOM 3144 C C . THR B 1 159 ? 0.098 26.031 -2.447 1 84.06 159 THR B C 1
ATOM 3146 O O . THR B 1 159 ? 0.611 27.141 -2.582 1 84.06 159 THR B O 1
ATOM 3149 N N . ASP B 1 160 ? -1.191 25.766 -2.139 1 82.62 160 ASP B N 1
ATOM 3150 C CA . ASP B 1 160 ? -2.09 26.875 -1.82 1 82.62 160 ASP B CA 1
ATOM 3151 C C . ASP B 1 160 ? -1.57 27.672 -0.63 1 82.62 160 ASP B C 1
ATOM 3153 O O . ASP B 1 160 ? -1.073 27.094 0.343 1 82.62 160 ASP B O 1
ATOM 3157 N N . GLN B 1 161 ? -1.729 28.953 -0.724 1 83 161 GLN B N 1
ATOM 3158 C CA . GLN B 1 161 ? -1.245 29.875 0.309 1 83 161 GLN B CA 1
ATOM 3159 C C . GLN B 1 161 ? -1.884 29.562 1.659 1 83 161 GLN B C 1
ATOM 3161 O O . GLN B 1 161 ? -1.236 29.688 2.701 1 83 161 GLN B O 1
ATOM 3166 N N . GLU B 1 162 ? -3.076 29.125 1.632 1 82.19 162 GLU B N 1
ATOM 3167 C CA . GLU B 1 162 ? -3.77 28.812 2.877 1 82.19 162 GLU B CA 1
ATOM 3168 C C . GLU B 1 162 ? -3.086 27.672 3.613 1 82.19 162 GLU B C 1
ATOM 3170 O O . GLU B 1 162 ? -2.951 27.703 4.84 1 82.19 162 GLU B O 1
ATOM 3175 N N . VAL B 1 163 ? -2.664 26.797 2.877 1 85.12 163 VAL B N 1
ATOM 3176 C CA . VAL B 1 163 ? -1.985 25.641 3.457 1 85.12 163 VAL B CA 1
ATOM 3177 C C . VAL B 1 163 ? -0.612 26.062 3.979 1 85.12 163 VAL B C 1
ATOM 3179 O O . VAL B 1 163 ? -0.226 25.688 5.09 1 85.12 163 VAL B O 1
ATOM 3182 N N . LEU B 1 164 ? 0.052 26.859 3.195 1 85.19 164 LEU B N 1
ATOM 3183 C CA . LEU B 1 164 ? 1.368 27.328 3.609 1 85.19 164 LEU B CA 1
ATOM 3184 C C . LEU B 1 164 ? 1.276 28.109 4.914 1 85.19 164 LEU B C 1
ATOM 3186 O O . LEU B 1 164 ? 2.107 27.938 5.809 1 85.19 164 LEU B O 1
ATOM 3190 N N . ASN B 1 165 ? 0.255 28.906 5.008 1 85.69 165 ASN B N 1
ATOM 3191 C CA . ASN B 1 165 ? 0.06 29.719 6.203 1 85.69 165 ASN B CA 1
ATOM 3192 C C . ASN B 1 165 ? -0.28 28.859 7.418 1 85.69 165 ASN B C 1
ATOM 3194 O O . ASN B 1 165 ? 0.157 29.156 8.531 1 85.69 165 ASN B O 1
ATOM 3198 N N . ALA B 1 166 ? -1.004 27.875 7.121 1 85.75 166 ALA B N 1
ATOM 3199 C CA . ALA B 1 166 ? -1.405 27 8.219 1 85.75 166 ALA B CA 1
ATOM 3200 C C . ALA B 1 166 ? -0.199 26.281 8.812 1 85.75 166 ALA B C 1
ATOM 3202 O O . ALA B 1 166 ? -0.113 26.094 10.023 1 85.75 166 ALA B O 1
ATOM 3203 N N . TYR B 1 167 ? 0.696 25.875 7.949 1 87.44 167 TYR B N 1
ATOM 3204 C CA . TYR B 1 167 ? 1.865 25.125 8.398 1 87.44 167 TYR B CA 1
ATOM 3205 C C . TYR B 1 167 ? 2.977 26.078 8.844 1 87.44 167 TYR B C 1
ATOM 3207 O O . TYR B 1 167 ? 3.777 25.734 9.719 1 87.44 167 TYR B O 1
ATOM 3215 N N . GLY B 1 168 ? 3.008 27.219 8.273 1 83 168 GLY B N 1
ATOM 3216 C CA . GLY B 1 168 ? 4.094 28.156 8.516 1 83 168 GLY B CA 1
ATOM 3217 C C . GLY B 1 168 ? 5.16 28.125 7.434 1 83 168 GLY B C 1
ATOM 3218 O O . GLY B 1 168 ? 5.453 27.062 6.875 1 83 168 GLY B O 1
ATOM 3219 N N . THR B 1 169 ? 5.766 29.219 7.227 1 72.56 169 THR B N 1
ATOM 3220 C CA . THR B 1 169 ? 6.703 29.391 6.125 1 72.56 169 THR B CA 1
ATOM 3221 C C . THR B 1 169 ? 7.973 28.578 6.355 1 72.56 169 THR B C 1
ATOM 3223 O O . THR B 1 169 ? 8.664 28.203 5.402 1 72.56 169 THR B O 1
ATOM 3226 N N . LYS B 1 170 ? 8.141 28.25 7.613 1 80.5 170 LYS B N 1
ATOM 3227 C CA . LYS B 1 170 ? 9.406 27.594 7.926 1 80.5 170 LYS B CA 1
ATOM 3228 C C . LYS B 1 170 ? 9.258 26.078 7.953 1 80.5 170 LYS B C 1
ATOM 3230 O O . LYS B 1 170 ? 10.242 25.344 8.086 1 80.5 170 LYS B O 1
ATOM 3235 N N . HIS B 1 171 ? 8.07 25.641 7.816 1 84.06 171 HIS B N 1
ATOM 3236 C CA . HIS B 1 171 ? 7.816 24.219 7.965 1 84.06 171 HIS B CA 1
ATOM 3237 C C . HIS B 1 171 ? 8.562 23.406 6.906 1 84.06 171 HIS B C 1
ATOM 3239 O O . HIS B 1 171 ? 9.25 22.438 7.227 1 84.06 171 HIS B O 1
ATOM 3245 N N . LEU B 1 172 ? 8.469 23.828 5.734 1 82.88 172 LEU B N 1
ATOM 3246 C CA . LEU B 1 172 ? 9.109 23.109 4.637 1 82.88 172 LEU B CA 1
ATOM 3247 C C . LEU B 1 172 ? 10.625 23.203 4.734 1 82.88 172 LEU B C 1
ATOM 3249 O O . LEU B 1 172 ? 11.336 22.234 4.426 1 82.88 172 LEU B O 1
ATOM 3253 N N . ASP B 1 173 ? 11.016 24.359 5.176 1 80.81 173 ASP B N 1
ATOM 3254 C CA . ASP B 1 173 ? 12.453 24.531 5.359 1 80.81 173 ASP B CA 1
ATOM 3255 C C . ASP B 1 173 ? 12.984 23.594 6.445 1 80.81 173 ASP B C 1
ATOM 3257 O O . ASP B 1 173 ? 14.062 23.016 6.301 1 80.81 173 ASP B O 1
ATOM 3261 N N . THR B 1 174 ? 12.242 23.5 7.457 1 81.12 174 THR B N 1
ATOM 3262 C CA . THR B 1 174 ? 12.625 22.609 8.547 1 81.12 174 THR B CA 1
ATOM 3263 C C . THR B 1 174 ? 12.641 21.156 8.086 1 81.12 174 THR B C 1
ATOM 3265 O O . THR B 1 174 ? 13.539 20.391 8.445 1 81.12 174 THR B O 1
ATOM 3268 N N . GLN B 1 175 ? 11.68 20.828 7.336 1 80.62 175 GLN B N 1
ATOM 3269 C CA . GLN B 1 175 ? 11.617 19.469 6.816 1 80.62 175 GLN B CA 1
ATOM 3270 C C . GLN B 1 175 ? 12.82 19.156 5.926 1 80.62 175 GLN B C 1
ATOM 3272 O O . GLN B 1 175 ? 13.383 18.062 5.984 1 80.62 175 GLN B O 1
ATOM 3277 N N . LEU B 1 176 ? 13.133 20.094 5.102 1 78.56 176 LEU B N 1
ATOM 3278 C CA . LEU B 1 176 ? 14.289 19.938 4.227 1 78.56 176 LEU B CA 1
ATOM 3279 C C . LEU B 1 176 ? 15.562 19.75 5.043 1 78.56 176 LEU B C 1
ATOM 3281 O O . LEU B 1 176 ? 16.406 18.922 4.699 1 78.56 176 LEU B O 1
ATOM 3285 N N . GLU B 1 177 ? 15.641 20.531 6.07 1 77.81 177 GLU B N 1
ATOM 3286 C CA . GLU B 1 177 ? 16.812 20.438 6.938 1 77.81 177 GLU B CA 1
ATOM 3287 C C . GLU B 1 177 ? 16.891 19.078 7.609 1 77.81 177 GLU B C 1
ATOM 3289 O O . GLU B 1 177 ? 17.984 18.516 7.742 1 77.81 177 GLU B O 1
ATOM 3294 N N . GLN B 1 178 ? 15.812 18.641 8.008 1 75 178 GLN B N 1
ATOM 3295 C CA . GLN B 1 178 ? 15.766 17.344 8.664 1 75 178 GLN B CA 1
ATOM 3296 C C . GLN B 1 178 ? 16.188 16.234 7.703 1 75 178 GLN B C 1
ATOM 3298 O O . GLN B 1 178 ? 16.906 15.312 8.094 1 75 178 GLN B O 1
ATOM 3303 N N . LEU B 1 179 ? 15.695 16.344 6.574 1 74.06 179 LEU B N 1
ATOM 3304 C CA . LEU B 1 179 ? 16.047 15.359 5.562 1 74.06 179 LEU B CA 1
ATOM 3305 C C . LEU B 1 179 ? 17.547 15.414 5.258 1 74.06 179 LEU B C 1
ATOM 3307 O O . LEU B 1 179 ? 18.188 14.375 5.059 1 74.06 179 LEU B O 1
ATOM 3311 N N . SER B 1 180 ? 18.031 16.625 5.176 1 71.62 180 SER B N 1
ATOM 3312 C CA . SER B 1 180 ? 19.469 16.812 4.953 1 71.62 180 SER B CA 1
ATOM 3313 C C . SER B 1 180 ? 20.281 16.172 6.07 1 71.62 180 SER B C 1
ATOM 3315 O O . SER B 1 180 ? 21.312 15.547 5.812 1 71.62 180 SER B O 1
ATOM 3317 N N . ASP B 1 181 ? 19.781 16.328 7.258 1 70.12 181 ASP B N 1
ATOM 3318 C CA . ASP B 1 181 ? 20.469 15.75 8.406 1 70.12 181 ASP B CA 1
ATOM 3319 C C . ASP B 1 181 ? 20.438 14.227 8.367 1 70.12 181 ASP B C 1
ATOM 3321 O O . ASP B 1 181 ? 21.422 13.562 8.688 1 70.12 181 ASP B O 1
ATOM 3325 N N . LEU B 1 182 ? 19.344 13.75 7.949 1 65.06 182 LEU B N 1
ATOM 3326 C CA . LEU B 1 182 ? 19.188 12.305 7.836 1 65.06 182 LEU B CA 1
ATOM 3327 C C . LEU B 1 182 ? 20.109 11.734 6.754 1 65.06 182 LEU B C 1
ATOM 3329 O O . LEU B 1 182 ? 20.656 10.648 6.91 1 65.06 182 LEU B O 1
ATOM 3333 N N . SER B 1 183 ? 20.219 12.398 5.73 1 62.91 183 SER B N 1
ATOM 3334 C CA . SER B 1 183 ? 21.078 11.953 4.629 1 62.91 183 SER B CA 1
ATOM 3335 C C . SER B 1 183 ? 22.531 11.859 5.062 1 62.91 183 SER B C 1
ATOM 3337 O O . SER B 1 183 ? 23.297 11.055 4.523 1 62.91 183 SER B O 1
ATOM 3339 N N . LYS B 1 184 ? 22.844 12.727 6 1 62.12 184 LYS B N 1
ATOM 3340 C CA . LYS B 1 184 ? 24.219 12.695 6.504 1 62.12 184 LYS B CA 1
ATOM 3341 C C . LYS B 1 184 ? 24.453 11.492 7.41 1 62.12 184 LYS B C 1
ATOM 3343 O O . LYS B 1 184 ? 25.594 11.055 7.59 1 62.12 184 LYS B O 1
ATOM 3348 N N . SER B 1 185 ? 23.328 10.945 7.969 1 57.22 185 SER B N 1
ATOM 3349 C CA . SER B 1 185 ? 23.453 9.852 8.938 1 57.22 185 SER B CA 1
ATOM 3350 C C . SER B 1 185 ? 23.234 8.5 8.273 1 57.22 185 SER B C 1
ATOM 3352 O O . SER B 1 185 ? 23.203 7.469 8.953 1 57.22 185 SER B O 1
ATOM 3354 N N . THR B 1 186 ? 22.953 8.43 7.105 1 55.31 186 THR B N 1
ATOM 3355 C CA . THR B 1 186 ? 22.625 7.18 6.422 1 55.31 186 THR B CA 1
ATOM 3356 C C . THR B 1 186 ? 23.844 6.285 6.305 1 55.31 186 THR B C 1
ATOM 3358 O O . THR B 1 186 ? 24.984 6.742 6.492 1 55.31 186 THR B O 1
ATOM 3361 N N . ALA B 1 187 ? 23.516 4.934 6.25 1 55.09 187 ALA B N 1
ATOM 3362 C CA . ALA B 1 187 ? 24.594 3.945 6.137 1 55.09 187 ALA B CA 1
ATOM 3363 C C . ALA B 1 187 ? 25.547 4.305 5.012 1 55.09 187 ALA B C 1
ATOM 3365 O O . ALA B 1 187 ? 25.141 4.789 3.957 1 55.09 187 ALA B O 1
ATOM 3366 N N . SER B 1 188 ? 26.844 4.293 5.363 1 52.5 188 SER B N 1
ATOM 3367 C CA . SER B 1 188 ? 27.938 4.621 4.457 1 52.5 188 SER B CA 1
ATOM 3368 C C . SER B 1 188 ? 28.109 3.545 3.389 1 52.5 188 SER B C 1
ATOM 3370 O O . SER B 1 188 ? 28.703 3.797 2.338 1 52.5 188 SER B O 1
ATOM 3372 N N . SER B 1 189 ? 27.516 2.412 3.734 1 57.62 189 SER B N 1
ATOM 3373 C CA . SER B 1 189 ? 27.812 1.341 2.787 1 57.62 189 SER B CA 1
ATOM 3374 C C . SER B 1 189 ? 26.547 0.547 2.453 1 57.62 189 SER B C 1
ATOM 3376 O O . SER B 1 189 ? 25.688 0.353 3.312 1 57.62 189 SER B O 1
ATOM 3378 N N . LEU B 1 190 ? 26.344 0.289 1.191 1 64.25 190 LEU B N 1
ATOM 3379 C CA . LEU B 1 190 ? 25.25 -0.524 0.69 1 64.25 190 LEU B CA 1
ATOM 3380 C C . LEU B 1 190 ? 25.578 -2.01 0.772 1 64.25 190 LEU B C 1
ATOM 3382 O O . LEU B 1 190 ? 24.844 -2.85 0.261 1 64.25 190 LEU B O 1
ATOM 3386 N N . VAL B 1 191 ? 26.656 -2.293 1.4 1 63.38 191 VAL B N 1
ATOM 3387 C CA . VAL B 1 191 ? 27.203 -3.648 1.359 1 63.38 191 VAL B CA 1
ATOM 3388 C C . VAL B 1 191 ? 26.172 -4.629 1.933 1 63.38 191 VAL B C 1
ATOM 3390 O O . VAL B 1 191 ? 25.969 -5.711 1.381 1 63.38 191 VAL B O 1
ATOM 3393 N N . ASN B 1 192 ? 25.516 -4.164 2.955 1 68.56 192 ASN B N 1
ATOM 3394 C CA . ASN B 1 192 ? 24.594 -5.082 3.602 1 68.56 192 ASN B CA 1
ATOM 3395 C C . ASN B 1 192 ? 23.375 -5.359 2.719 1 68.56 192 ASN B C 1
ATOM 3397 O O . ASN B 1 192 ? 22.875 -6.484 2.682 1 68.56 192 ASN B O 1
ATOM 3401 N N . VAL B 1 193 ? 22.938 -4.391 2.072 1 70.94 193 VAL B N 1
ATOM 3402 C CA . VAL B 1 193 ? 21.797 -4.562 1.175 1 70.94 193 VAL B CA 1
ATOM 3403 C C . VAL B 1 193 ? 22.203 -5.426 -0.018 1 70.94 193 VAL B C 1
ATOM 3405 O O . VAL B 1 193 ? 21.469 -6.32 -0.427 1 70.94 193 VAL B O 1
ATOM 3408 N N . VAL B 1 194 ? 23.391 -5.176 -0.485 1 72.62 194 VAL B N 1
ATOM 3409 C CA . VAL B 1 194 ? 23.906 -5.938 -1.618 1 72.62 194 VAL B CA 1
ATOM 3410 C C . VAL B 1 194 ? 24.094 -7.398 -1.215 1 72.62 194 VAL B C 1
ATOM 3412 O O . VAL B 1 194 ? 23.75 -8.305 -1.978 1 72.62 194 VAL B O 1
ATOM 3415 N N . THR B 1 195 ? 24.531 -7.559 -0.061 1 73.69 195 THR B N 1
ATOM 3416 C CA . THR B 1 195 ? 24.719 -8.914 0.436 1 73.69 195 THR B CA 1
ATOM 3417 C C . THR B 1 195 ? 23.391 -9.633 0.573 1 73.69 195 THR B C 1
ATOM 3419 O O . THR B 1 195 ? 23.266 -10.812 0.23 1 73.69 195 THR B O 1
ATOM 3422 N N . ALA B 1 196 ? 22.469 -8.875 1.031 1 74.06 196 ALA B N 1
ATOM 3423 C CA . ALA B 1 196 ? 21.141 -9.461 1.15 1 74.06 196 ALA B CA 1
ATOM 3424 C C . ALA B 1 196 ? 20.578 -9.844 -0.218 1 74.06 196 ALA B C 1
ATOM 3426 O O . ALA B 1 196 ? 19.969 -10.906 -0.37 1 74.06 196 ALA B O 1
ATOM 3427 N N . MET B 1 197 ? 20.828 -9.023 -1.149 1 77.62 197 MET B N 1
ATOM 3428 C CA . MET B 1 197 ? 20.359 -9.281 -2.51 1 77.62 197 MET B CA 1
ATOM 3429 C C . MET B 1 197 ? 21.062 -10.5 -3.1 1 77.62 197 MET B C 1
ATOM 3431 O O . MET B 1 197 ? 20.422 -11.344 -3.734 1 77.62 197 MET B O 1
ATOM 3435 N N . GLU B 1 198 ? 22.297 -10.57 -2.885 1 77 198 GLU B N 1
ATOM 3436 C CA . GLU B 1 198 ? 23.062 -11.719 -3.377 1 77 198 GLU B CA 1
ATOM 3437 C C . GLU B 1 198 ? 22.578 -13.016 -2.742 1 77 198 GLU B C 1
ATOM 3439 O O . GLU B 1 198 ? 22.406 -14.023 -3.43 1 77 198 GLU B O 1
ATOM 3444 N N . ASN B 1 199 ? 22.359 -12.883 -1.493 1 76.12 199 ASN B N 1
ATOM 3445 C CA . ASN B 1 199 ? 21.859 -14.062 -0.792 1 76.12 199 ASN B CA 1
ATOM 3446 C C . ASN B 1 199 ? 20.484 -14.484 -1.3 1 76.12 199 ASN B C 1
ATOM 3448 O O . ASN B 1 199 ? 20.219 -15.68 -1.459 1 76.12 199 ASN B O 1
ATOM 3452 N N . ALA B 1 200 ? 19.75 -13.508 -1.487 1 77.06 200 ALA B N 1
ATOM 3453 C CA . ALA B 1 200 ? 18.391 -13.781 -1.962 1 77.06 200 ALA B CA 1
ATOM 3454 C C . ALA B 1 200 ? 18.422 -14.445 -3.334 1 77.06 200 ALA B C 1
ATOM 3456 O O . ALA B 1 200 ? 17.594 -15.312 -3.629 1 77.06 200 ALA B O 1
ATOM 3457 N N . VAL B 1 201 ? 19.344 -14.094 -4.117 1 77.5 201 VAL B N 1
ATOM 3458 C CA . VAL B 1 201 ? 19.438 -14.617 -5.477 1 77.5 201 VAL B CA 1
ATOM 3459 C C . VAL B 1 201 ? 20.094 -15.992 -5.461 1 77.5 201 VAL B C 1
ATOM 3461 O O . VAL B 1 201 ? 19.672 -16.891 -6.203 1 77.5 201 VAL B O 1
ATOM 3464 N N . THR B 1 202 ? 20.969 -16.188 -4.559 1 77.81 202 THR B N 1
ATOM 3465 C CA . THR B 1 202 ? 21.812 -17.375 -4.68 1 77.81 202 THR B CA 1
ATOM 3466 C C . THR B 1 202 ? 21.375 -18.453 -3.688 1 77.81 202 THR B C 1
ATOM 3468 O O . THR B 1 202 ? 21.578 -19.641 -3.936 1 77.81 202 THR B O 1
ATOM 3471 N N . ASN B 1 203 ? 20.828 -17.922 -2.531 1 71.5 203 ASN B N 1
ATOM 3472 C CA . ASN B 1 203 ? 20.547 -18.906 -1.484 1 71.5 203 ASN B CA 1
ATOM 3473 C C . ASN B 1 203 ? 19.266 -19.672 -1.763 1 71.5 203 ASN B C 1
ATOM 3475 O O . ASN B 1 203 ? 18.219 -19.078 -2.01 1 71.5 203 ASN B O 1
ATOM 3479 N N . LEU B 1 204 ? 19.406 -20.922 -1.709 1 65.44 204 LEU B N 1
ATOM 3480 C CA . LEU B 1 204 ? 18.266 -21.812 -1.973 1 65.44 204 LEU B CA 1
ATOM 3481 C C . LEU B 1 204 ? 17.312 -21.844 -0.788 1 65.44 204 LEU B C 1
ATOM 3483 O O . LEU B 1 204 ? 16.125 -22.109 -0.955 1 65.44 204 LEU B O 1
ATOM 3487 N N . SER B 1 205 ? 17.859 -21.578 0.502 1 61.25 205 SER B N 1
ATOM 3488 C CA . SER B 1 205 ? 17.031 -21.609 1.706 1 61.25 205 SER B CA 1
ATOM 3489 C C . SER B 1 205 ? 16.719 -20.219 2.213 1 61.25 205 SER B C 1
ATOM 3491 O O . SER B 1 205 ? 16.625 -19.984 3.42 1 61.25 205 SER B O 1
ATOM 3493 N N . SER B 1 206 ? 16.531 -19.375 1.347 1 57.19 206 SER B N 1
ATOM 3494 C CA . SER B 1 206 ? 16.375 -17.984 1.745 1 57.19 206 SER B CA 1
ATOM 3495 C C . SER B 1 206 ? 15.031 -17.734 2.412 1 57.19 206 SER B C 1
ATOM 3497 O O . SER B 1 206 ? 14.062 -18.438 2.131 1 57.19 206 SER B O 1
ATOM 3499 N N . GLY B 1 207 ? 15.102 -16.906 3.436 1 64.56 207 GLY B N 1
ATOM 3500 C CA . GLY B 1 207 ? 13.859 -16.469 4.039 1 64.56 207 GLY B CA 1
ATOM 3501 C C . GLY B 1 207 ? 13.016 -15.609 3.111 1 64.56 207 GLY B C 1
ATOM 3502 O O . GLY B 1 207 ? 13.508 -15.125 2.09 1 64.56 207 GLY B O 1
ATOM 3503 N N . SER B 1 208 ? 11.789 -15.617 3.328 1 72.31 208 SER B N 1
ATOM 3504 C CA . SER B 1 208 ? 10.852 -14.891 2.477 1 72.31 208 SER B CA 1
ATOM 3505 C C . SER B 1 208 ? 10.922 -13.391 2.742 1 72.31 208 SER B C 1
ATOM 3507 O O . SER B 1 208 ? 10.453 -12.594 1.925 1 72.31 208 SER B O 1
ATOM 3509 N N . GLN B 1 209 ? 11.547 -13.078 3.875 1 72.44 209 GLN B N 1
ATOM 3510 C CA . GLN B 1 209 ? 11.609 -11.672 4.254 1 72.44 209 GLN B CA 1
ATOM 3511 C C . GLN B 1 209 ? 12.938 -11.336 4.926 1 72.44 209 GLN B C 1
ATOM 3513 O O . GLN B 1 209 ? 13.391 -12.055 5.816 1 72.44 209 GLN B O 1
ATOM 3518 N N . TYR B 1 210 ? 13.609 -10.344 4.328 1 66.25 210 TYR B N 1
ATOM 3519 C CA . TYR B 1 210 ? 14.859 -9.867 4.906 1 66.25 210 TYR B CA 1
ATOM 3520 C C . TYR B 1 210 ? 14.719 -8.445 5.418 1 66.25 210 TYR B C 1
ATOM 3522 O O . TYR B 1 210 ? 14.398 -7.531 4.652 1 66.25 210 TYR B O 1
ATOM 3530 N N . LEU B 1 211 ? 14.625 -8.328 6.707 1 56.31 211 LEU B N 1
ATOM 3531 C CA . LEU B 1 211 ? 14.781 -6.996 7.281 1 56.31 211 LEU B CA 1
ATOM 3532 C C . LEU B 1 211 ? 16.25 -6.648 7.469 1 56.31 211 LEU B C 1
ATOM 3534 O O . LEU B 1 211 ? 16.922 -7.23 8.32 1 56.31 211 LEU B O 1
ATOM 3538 N N . VAL B 1 212 ? 16.75 -5.984 6.48 1 56.34 212 VAL B N 1
ATOM 3539 C CA . VAL B 1 212 ? 18.188 -5.695 6.504 1 56.34 212 VAL B CA 1
ATOM 3540 C C . VAL B 1 212 ? 18.453 -4.492 7.402 1 56.34 212 VAL B C 1
ATOM 3542 O O . VAL B 1 212 ? 17.938 -3.396 7.156 1 56.34 212 VAL B O 1
ATOM 3545 N N . ASP B 1 213 ? 18.844 -4.73 8.609 1 48.78 213 ASP B N 1
ATOM 3546 C CA . ASP B 1 213 ? 19.188 -3.648 9.531 1 48.78 213 ASP B CA 1
ATOM 3547 C C . ASP B 1 213 ? 20.094 -2.619 8.844 1 48.78 213 ASP B C 1
ATOM 3549 O O . ASP B 1 213 ? 21.047 -2.98 8.148 1 48.78 213 ASP B O 1
ATOM 3553 N N . GLY B 1 214 ? 19.547 -1.499 8.398 1 47.91 214 GLY B N 1
ATOM 3554 C CA . GLY B 1 214 ? 20.281 -0.348 7.922 1 47.91 214 GLY B CA 1
ATOM 3555 C C . GLY B 1 214 ? 20.672 0.619 9.031 1 47.91 214 GLY B C 1
ATOM 3556 O O . GLY B 1 214 ? 20.141 0.542 10.133 1 47.91 214 GLY B O 1
ATOM 3557 N N . GLY B 1 215 ? 21.906 1.319 9.125 1 44.44 215 GLY B N 1
ATOM 3558 C CA . GLY B 1 215 ? 22.438 2.406 9.938 1 44.44 215 GLY B CA 1
ATOM 3559 C C . GLY B 1 215 ? 23.859 2.168 10.406 1 44.44 215 GLY B C 1
ATOM 3560 O O . GLY B 1 215 ? 24.359 1.042 10.352 1 44.44 215 GLY B O 1
ATOM 3561 N N . SER B 1 216 ? 24.453 3.092 10.062 1 40.25 216 SER B N 1
ATOM 3562 C CA . SER B 1 216 ? 25.719 3.172 10.781 1 40.25 216 SER B CA 1
ATOM 3563 C C . SER B 1 216 ? 25.5 3.039 12.289 1 40.25 216 SER B C 1
ATOM 3565 O O . SER B 1 216 ? 26.469 3.012 13.062 1 40.25 216 SER B O 1
ATOM 3567 N N . GLN B 1 217 ? 24.344 3.406 12.789 1 43.12 217 GLN B N 1
ATOM 3568 C CA . GLN B 1 217 ? 24.266 3.449 14.242 1 43.12 217 GLN B CA 1
ATOM 3569 C C . GLN B 1 217 ? 23.812 2.107 14.805 1 43.12 217 GLN B C 1
ATOM 3571 O O . GLN B 1 217 ? 23.328 1.249 14.062 1 43.12 217 GLN B O 1
ATOM 3576 N N . LEU B 1 218 ? 23.938 1.795 16.125 1 42.88 218 LEU B N 1
ATOM 3577 C CA . LEU B 1 218 ? 23.781 0.6 16.938 1 42.88 218 LEU B CA 1
ATOM 3578 C C . LEU B 1 218 ? 22.391 -0.013 16.734 1 42.88 218 LEU B C 1
ATOM 3580 O O . LEU B 1 218 ? 22.25 -1.237 16.766 1 42.88 218 LEU B O 1
ATOM 3584 N N . PHE B 1 219 ? 21.281 0.949 16.516 1 49.56 219 PHE B N 1
ATOM 3585 C CA . PHE B 1 219 ? 19.938 0.394 16.5 1 49.56 219 PHE B CA 1
ATOM 3586 C C . PHE B 1 219 ? 19.094 1.042 15.406 1 49.56 219 PHE B C 1
ATOM 3588 O O . PHE B 1 219 ? 19.203 2.25 15.172 1 49.56 219 PHE B O 1
ATOM 3595 N N . ASP B 1 220 ? 18.656 0.427 14.328 1 58.44 220 ASP B N 1
ATOM 3596 C CA . ASP B 1 220 ? 17.703 0.947 13.352 1 58.44 220 ASP B CA 1
ATOM 3597 C C . ASP B 1 220 ? 16.391 1.329 14.031 1 58.44 220 ASP B C 1
ATOM 3599 O O . ASP B 1 220 ? 15.578 0.46 14.359 1 58.44 220 ASP B O 1
ATOM 3603 N N . VAL B 1 221 ? 16.219 2.639 14.352 1 62.06 221 VAL B N 1
ATOM 3604 C CA . VAL B 1 221 ? 15.07 3.139 15.094 1 62.06 221 VAL B CA 1
ATOM 3605 C C . VAL B 1 221 ? 13.781 2.732 14.383 1 62.06 221 VAL B C 1
ATOM 3607 O O . VAL B 1 221 ? 12.805 2.34 15.023 1 62.06 221 VAL B O 1
ATOM 3610 N N . SER B 1 222 ? 13.844 2.711 13.125 1 65.44 222 SER B N 1
ATOM 3611 C CA . SER B 1 222 ? 12.648 2.34 12.383 1 65.44 222 SER B CA 1
ATOM 3612 C C . SER B 1 222 ? 12.273 0.881 12.625 1 65.44 222 SER B C 1
ATOM 3614 O O . SER B 1 222 ? 11.102 0.562 12.836 1 65.44 222 SER B O 1
ATOM 3616 N N . ASN B 1 223 ? 13.289 0.086 12.648 1 65.75 223 ASN B N 1
ATOM 3617 C CA . ASN B 1 223 ? 13.031 -1.329 12.891 1 65.75 223 ASN B CA 1
ATOM 3618 C C . ASN B 1 223 ? 12.508 -1.567 14.305 1 65.75 223 ASN B C 1
ATOM 3620 O O . ASN B 1 223 ? 11.648 -2.426 14.516 1 65.75 223 ASN B O 1
ATOM 3624 N N . ILE B 1 224 ? 12.977 -0.785 15.156 1 69.56 224 ILE B N 1
ATOM 3625 C CA . ILE B 1 224 ? 12.516 -0.896 16.531 1 69.56 224 ILE B CA 1
ATOM 3626 C C . ILE B 1 224 ? 11.047 -0.472 16.625 1 69.56 224 ILE B C 1
ATOM 3628 O O . ILE B 1 224 ? 10.25 -1.127 17.297 1 69.56 224 ILE B O 1
ATOM 3632 N N . LEU B 1 225 ? 10.828 0.54 15.961 1 74.62 225 LEU B N 1
ATOM 3633 C CA . LEU B 1 225 ? 9.461 1.049 15.992 1 74.62 225 LEU B CA 1
ATOM 3634 C C . LEU B 1 225 ? 8.5 0.065 15.336 1 74.62 225 LEU B C 1
ATOM 3636 O O . LEU B 1 225 ? 7.367 -0.108 15.797 1 74.62 225 LEU B O 1
ATOM 3640 N N . ILE B 1 226 ? 8.969 -0.551 14.375 1 73.31 226 ILE B N 1
ATOM 3641 C CA . ILE B 1 226 ? 8.164 -1.552 13.68 1 73.31 226 ILE B CA 1
ATOM 3642 C C . ILE B 1 226 ? 7.859 -2.711 14.625 1 73.31 226 ILE B C 1
ATOM 3644 O O . ILE B 1 226 ? 6.707 -3.141 14.734 1 73.31 226 ILE B O 1
ATOM 3648 N N . LYS B 1 227 ? 8.828 -3.178 15.305 1 71.31 227 LYS B N 1
ATOM 3649 C CA . LYS B 1 227 ? 8.68 -4.32 16.203 1 71.31 227 LYS B CA 1
ATOM 3650 C C . LYS B 1 227 ? 7.832 -3.955 17.422 1 71.31 227 LYS B C 1
ATOM 3652 O O . LYS B 1 227 ? 7.145 -4.809 17.984 1 71.31 227 LYS B O 1
ATOM 3657 N N . LEU B 1 228 ? 7.82 -2.641 17.75 1 73.62 228 LEU B N 1
ATOM 3658 C CA . LEU B 1 228 ? 7.125 -2.174 18.938 1 73.62 228 LEU B CA 1
ATOM 3659 C C . LEU B 1 228 ? 5.645 -1.95 18.656 1 73.62 228 LEU B C 1
ATOM 3661 O O . LEU B 1 228 ? 4.828 -1.921 19.578 1 73.62 228 LEU B O 1
ATOM 3665 N N . ARG B 1 229 ? 5.34 -1.873 17.453 1 76 229 ARG B N 1
ATOM 3666 C CA . ARG B 1 229 ? 4.023 -1.402 17.031 1 76 229 ARG B CA 1
ATOM 3667 C C . ARG B 1 229 ? 2.914 -2.262 17.625 1 76 229 ARG B C 1
ATOM 3669 O O . ARG B 1 229 ? 1.928 -1.736 18.141 1 76 229 ARG B O 1
ATOM 3676 N N . PRO B 1 230 ? 3.123 -3.605 17.609 1 67.31 230 PRO B N 1
ATOM 3677 C CA . PRO B 1 230 ? 2.029 -4.43 18.125 1 67.31 230 PRO B CA 1
ATOM 3678 C C . PRO B 1 230 ? 1.916 -4.375 19.641 1 67.31 230 PRO B C 1
ATOM 3680 O O . PRO B 1 230 ? 0.904 -4.801 20.203 1 67.31 230 PRO B O 1
ATOM 3683 N N . PHE B 1 231 ? 2.869 -3.756 20.281 1 71.56 231 PHE B N 1
ATOM 3684 C CA . PHE B 1 231 ? 2.926 -3.869 21.734 1 71.56 231 PHE B CA 1
ATOM 3685 C C . PHE B 1 231 ? 2.604 -2.533 22.391 1 71.56 231 PHE B C 1
ATOM 3687 O O . PHE B 1 231 ? 2.539 -2.439 23.625 1 71.56 231 PHE B O 1
ATOM 3694 N N . VAL B 1 232 ? 2.361 -1.462 21.656 1 74.38 232 VAL B N 1
ATOM 3695 C CA . VAL B 1 232 ? 2.115 -0.144 22.234 1 74.38 232 VAL B CA 1
ATOM 3696 C C . VAL B 1 232 ? 0.854 0.46 21.609 1 74.38 232 VAL B C 1
ATOM 3698 O O . VAL B 1 232 ? 0.514 0.166 20.469 1 74.38 232 VAL B O 1
ATOM 3701 N N . PRO B 1 233 ? 0.202 1.25 22.469 1 73.38 233 PRO B N 1
ATOM 3702 C CA . PRO B 1 233 ? -0.941 1.959 21.891 1 73.38 233 PRO B CA 1
ATOM 3703 C C . PRO B 1 233 ? -0.554 2.814 20.688 1 73.38 233 PRO B C 1
ATOM 3705 O O . PRO B 1 233 ? 0.574 3.311 20.609 1 73.38 233 PRO B O 1
ATOM 3708 N N . ALA B 1 234 ? -1.474 2.902 19.828 1 76.62 234 ALA B N 1
ATOM 3709 C CA . ALA B 1 234 ? -1.225 3.631 18.578 1 76.62 234 ALA B CA 1
ATOM 37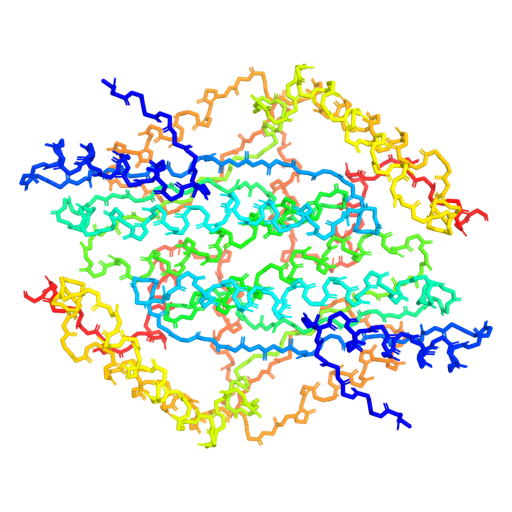10 C C . ALA B 1 234 ? -0.754 5.055 18.875 1 76.62 234 ALA B C 1
ATOM 3712 O O . ALA B 1 234 ? 0.133 5.57 18.188 1 76.62 234 ALA B O 1
ATOM 3713 N N . SER B 1 235 ? -1.326 5.676 19.812 1 78.19 235 SER B N 1
ATOM 3714 C CA . SER B 1 235 ? -0.965 7.051 20.125 1 78.19 235 SER B CA 1
ATOM 3715 C C . SER B 1 235 ? 0.491 7.152 20.578 1 78.19 235 SER B C 1
ATOM 3717 O O . SER B 1 235 ? 1.185 8.109 20.234 1 78.19 235 SER B O 1
ATOM 3719 N N . TRP B 1 236 ? 0.891 6.16 21.281 1 79.69 236 TRP B N 1
ATOM 3720 C CA . TRP B 1 236 ? 2.279 6.148 21.734 1 79.69 236 TRP B CA 1
ATOM 3721 C C . TRP B 1 236 ? 3.227 5.898 20.562 1 79.69 236 TRP B C 1
ATOM 3723 O O . TRP B 1 236 ? 4.254 6.566 20.438 1 79.69 236 TRP B O 1
ATOM 3733 N N . HIS B 1 237 ? 2.803 4.945 19.859 1 83 237 HIS B N 1
ATOM 3734 C CA . HIS B 1 237 ? 3.607 4.641 18.672 1 83 237 HIS B CA 1
ATOM 3735 C C . HIS B 1 237 ? 3.725 5.848 17.766 1 83 237 HIS B C 1
ATOM 3737 O O . HIS B 1 237 ? 4.82 6.184 17.297 1 83 237 HIS B O 1
ATOM 3743 N N . ASP B 1 238 ? 2.633 6.488 17.594 1 83.94 238 ASP B N 1
ATOM 3744 C CA . ASP B 1 238 ? 2.613 7.672 16.734 1 83.94 238 ASP B CA 1
ATOM 3745 C C . ASP B 1 238 ? 3.52 8.766 17.297 1 83.94 238 ASP B C 1
ATOM 3747 O O . ASP B 1 238 ? 4.191 9.469 16.547 1 83.94 238 ASP B O 1
ATOM 3751 N N . SER B 1 239 ? 3.469 8.922 18.484 1 80.44 239 SER B N 1
ATOM 3752 C CA . SER B 1 239 ? 4.312 9.922 19.125 1 80.44 239 SER B CA 1
ATOM 3753 C C . SER B 1 239 ? 5.793 9.617 18.922 1 80.44 239 SER B C 1
ATOM 3755 O O . SER B 1 239 ? 6.594 10.531 18.688 1 80.44 239 SER B O 1
ATOM 3757 N N . LEU B 1 240 ? 6.137 8.359 19.031 1 78.88 240 LEU B N 1
ATOM 3758 C CA . LEU B 1 240 ? 7.52 7.941 18.828 1 78.88 240 LEU B CA 1
ATOM 3759 C C . LEU B 1 240 ? 7.949 8.164 17.391 1 78.88 240 LEU B C 1
ATOM 3761 O O . LEU B 1 240 ? 9.07 8.617 17.125 1 78.88 240 LEU B O 1
ATOM 3765 N N . VAL B 1 241 ? 7.07 7.898 16.547 1 81.38 241 VAL B N 1
ATOM 3766 C CA . VAL B 1 241 ? 7.359 8.109 15.133 1 81.38 241 VAL B CA 1
ATOM 3767 C C . VAL B 1 241 ? 7.504 9.609 14.859 1 81.38 241 VAL B C 1
ATOM 3769 O O . VAL B 1 241 ? 8.43 10.031 14.164 1 81.38 241 VAL B O 1
ATOM 3772 N N . SER B 1 242 ? 6.582 10.336 15.406 1 79.94 242 SER B N 1
ATOM 3773 C CA . SER B 1 242 ? 6.633 11.781 15.234 1 79.94 242 SER B CA 1
ATOM 3774 C C . SER B 1 242 ? 7.949 12.352 15.766 1 79.94 242 SER B C 1
ATOM 3776 O O . SER B 1 242 ? 8.57 13.195 15.109 1 79.94 242 SER B O 1
ATOM 3778 N N . LYS B 1 243 ? 8.297 11.93 16.859 1 77.19 243 LYS B N 1
ATOM 3779 C CA . LYS B 1 243 ? 9.539 12.414 17.469 1 77.19 243 LYS B CA 1
ATOM 3780 C C . LYS B 1 243 ? 10.742 12.078 16.594 1 77.19 243 LYS B C 1
ATOM 3782 O O . LYS B 1 243 ? 11.68 12.875 16.484 1 77.19 243 LYS B O 1
ATOM 3787 N N . ASN B 1 244 ? 10.672 10.977 16.016 1 73.19 244 ASN B N 1
ATOM 3788 C CA . ASN B 1 244 ? 11.781 10.516 15.188 1 73.19 244 ASN B CA 1
ATOM 3789 C C . ASN B 1 244 ? 11.844 11.258 13.859 1 73.19 244 ASN B C 1
ATOM 3791 O O . ASN B 1 244 ? 12.93 11.508 13.328 1 73.19 244 ASN B O 1
ATOM 3795 N N . PHE B 1 245 ? 10.727 11.625 13.43 1 72.62 245 PHE B N 1
ATOM 3796 C CA . PHE B 1 245 ? 10.719 12.156 12.07 1 72.62 245 PHE B CA 1
ATOM 3797 C C . PHE B 1 245 ? 10.43 13.648 12.07 1 72.62 245 PHE B C 1
ATOM 3799 O O . PHE B 1 245 ? 10.688 14.336 11.086 1 72.62 245 PHE B O 1
ATOM 3806 N N . ARG B 1 246 ? 9.734 14.141 13.047 1 68.88 246 ARG B N 1
ATOM 3807 C CA . ARG B 1 246 ? 9.328 15.547 13.055 1 68.88 246 ARG B CA 1
ATOM 3808 C C . ARG B 1 246 ? 10.039 16.312 14.156 1 68.88 246 ARG B C 1
ATOM 3810 O O . ARG B 1 246 ? 9.555 17.359 14.602 1 68.88 246 ARG B O 1
ATOM 3817 N N . GLN B 1 247 ? 11.102 15.891 14.531 1 58.88 247 GLN B N 1
ATOM 3818 C CA . GLN B 1 247 ? 11.789 16.625 15.586 1 58.88 247 GLN B CA 1
ATOM 3819 C C . GLN B 1 247 ? 11.93 18.094 15.219 1 58.88 247 GLN B C 1
ATOM 3821 O O . GLN B 1 247 ? 12.414 18.438 14.133 1 58.88 247 GLN B O 1
ATOM 3826 N N . GLY B 1 248 ? 11.227 19.016 15.969 1 54.5 248 GLY B N 1
ATOM 3827 C CA . GLY B 1 248 ? 11.461 20.438 15.875 1 54.5 248 GLY B CA 1
ATOM 3828 C C . GLY B 1 248 ? 10.43 21.156 15.031 1 54.5 248 GLY B C 1
ATOM 3829 O O . GLY B 1 248 ? 10.5 22.391 14.867 1 54.5 248 GLY B O 1
ATOM 3830 N N . THR B 1 249 ? 9.617 20.359 14.273 1 57 249 THR B N 1
ATOM 3831 C CA . THR B 1 249 ? 8.75 21.094 13.359 1 57 249 THR B CA 1
ATOM 3832 C C . THR B 1 249 ? 7.508 21.609 14.078 1 57 249 THR B C 1
ATOM 3834 O O . THR B 1 249 ? 6.816 20.844 14.758 1 57 249 THR B O 1
ATOM 3837 N N . THR B 1 250 ? 7.527 22.812 14.469 1 54.97 250 THR B N 1
ATOM 3838 C CA . THR B 1 250 ? 6.379 23.469 15.086 1 54.97 250 THR B CA 1
ATOM 3839 C C . THR B 1 250 ? 5.449 24.047 14.016 1 54.97 250 THR B C 1
ATOM 3841 O O . THR B 1 250 ? 5.898 24.734 13.102 1 54.97 250 THR B O 1
ATOM 3844 N N . VAL B 1 251 ? 4.332 23.375 13.758 1 58.81 251 VAL B N 1
ATOM 3845 C CA . VAL B 1 251 ? 3.33 23.953 12.859 1 58.81 251 VAL B CA 1
ATOM 3846 C C . VAL B 1 251 ? 2.762 25.234 13.461 1 58.81 251 VAL B C 1
ATOM 3848 O O . VAL B 1 251 ? 2.609 25.344 14.68 1 58.81 251 VAL B O 1
ATOM 3851 N N . GLN B 1 252 ? 2.869 26.281 12.719 1 53.78 252 GLN B N 1
ATOM 3852 C CA . GLN B 1 252 ? 2.469 27.609 13.18 1 53.78 252 GLN B CA 1
ATOM 3853 C C . GLN B 1 252 ? 1.061 27.578 13.773 1 53.78 252 GLN B C 1
ATOM 3855 O O . GLN B 1 252 ? 0.755 28.328 14.695 1 53.78 252 GLN B O 1
ATOM 3860 N N . ALA B 1 253 ? 0.146 26.797 13.219 1 48.69 253 ALA B N 1
ATOM 3861 C CA . ALA B 1 253 ? -1.22 26.906 13.719 1 48.69 253 ALA B CA 1
ATOM 3862 C C . ALA B 1 253 ? -1.292 26.562 15.203 1 48.69 253 ALA B C 1
ATOM 3864 O O . ALA B 1 253 ? -2.283 26.859 15.875 1 48.69 253 ALA B O 1
ATOM 3865 N N . VAL B 1 254 ? -0.358 25.812 15.688 1 45.41 254 VAL B N 1
ATOM 3866 C CA . VAL B 1 254 ? -0.383 25.531 17.125 1 45.41 254 VAL B CA 1
ATOM 3867 C C . VAL B 1 254 ? 0.299 26.656 17.891 1 45.41 254 VAL B C 1
ATOM 3869 O O . VAL B 1 254 ? 0.31 26.656 19.125 1 45.41 254 VAL B O 1
ATOM 3872 N N . GLN B 1 255 ? 0.815 27.609 17.219 1 41.03 255 GLN B N 1
ATOM 3873 C CA . GLN B 1 255 ? 1.32 28.75 17.984 1 41.03 255 GLN B CA 1
ATOM 3874 C C . GLN B 1 255 ? 0.238 29.797 18.188 1 41.03 255 GLN B C 1
ATOM 3876 O O . GLN B 1 255 ? -0.606 30.016 17.312 1 41.03 255 GLN B O 1
#

Secondary structure (DSSP, 8-state):
-------TT-HHHHHHHHHHHHHHHGGG---EEEE-------B-TTTS-HHHHHHHIIIIIIHHHHHHHHHHHHHHHHT-EEEEE--GGGT---TTBHHHHHHHHHHHHHHHHHHHHHGGGT-EEEEEEE-S-TTTSTTSSHHHHHHHHHHHHHHHHHS-HHHHHHH-TTHHHHHHHHHHHHHHHS-S--HHHHHHHHHHHH-TT--SEEEE---SSSS-HHHHHHHHGGGS-HHHHHHHHHHHH-TT---GGG-/-------TT-HHHHHHHHHHHHHHHGGG---EEEE-------B-TTTS-HHHHHHHIIIIIIHHHHHHHHHHHHHHHHT-EEEEE--GGGT---TTBHHHHHHHHHHHHHHHHHHHHHGGGT-EEEEEEE-S-TTTSTTSSHHHHHHHHHHHHHHHHHS-HHHHHHH-TTHHHHHHHHHHHHHHHS-S--HHHHHHHHHHHH-TT--SEEEE---SSSS-HHHHHHHHGGGS-HHHHHHHHHHHH-TT---GGG-

Foldseek 3Di:
DDDQDADLLDPVRLVVVLVVQCVVLPQQFDAEDEDDWFAFAFAAPLLDDPVNLVVRLSTLPVSLVVSCVSRVVRCLSNLHEYEHEAALLLLDPAGGGNSNSVSSVNVVVVQVVVQVVCVVSNYAGAYEHEFLQCLVPPRNDPVNLVVNVVNLVVSVVPGDPVVCLQQDVCQSVLLSVLSNVSNVFWAPDCVQVVVLVVCRSPPPPDDRYHYRDTTPDPHRLSVVLSVCVVVDDPVVSVVSSCCVRVPPRDRVNVD/DDDQDADLLDPVSLVVVLVVQCVVLPQQFDAEDEQDWFAFAFAAPLLDDPVNLVVRLSTLPVSLVVNCVSRVVRCLSNLHEYEHEAALLLLDPAGGGNSNSVNSVNVVVVQVVVQVVCVVSNYAGAYEHEFLQCLVPPRNDPVNLVVNVVNLVVSVVPGDPVVCLQQDVCQSVLLSVLSNVSNVFWAPDCVQVVVLVVCRSPPPPDDRYHYRDTTPDPHRLSVVLSVCVVVDDPVVSVVSSCCVRVPPRDGVNVD

InterPro domains:
  IPR002347 Short-chain dehydrogenase/reductase SDR [PF00106] (2-133)
  IPR036291 NAD(P)-binding domain superfamily [SSF51735] (2-143)

Radius of gyration: 22.44 Å; Cα contacts (8 Å, |Δi|>4): 890; chains: 2; bounding box: 55×62×49 Å

Organism: Aplysia californica (NCBI:txid6500)

Nearest PDB structures (foldseek):
  6emm-assembly1_A  TM=7.584E-01  e=3.917E-11  Homo sapiens
  2jap-assembly1_D  TM=7.553E-01  e=1.024E-10  Streptomyces clavuligerus
  6hno-assembly1_A  TM=7.175E-01  e=4.386E-11  Homo sapiens
  6h0m-assembly1_A  TM=6.955E-01  e=4.386E-11  Homo sapiens
  6vsp-assembly1_B  TM=7.257E-01  e=5.905E-10  Serratia marcescens

Sequence (510 aa):
MHVVSLDVTDEDSVFQCMAKVKEFCQNKGLWAIINNAGIASFGDIEFTSMEKYRQVLEVNLLGSIQLTKLCLPYVRKAKGRVINMSGASGLLSAPGQSAFCISCFAVEAFSDALRIEMQPFGVKVITIRPGNYLGATGILNKSACGKVKTEFDQLKNSTDQEVLNAYGTKHLDTQLEQLSDLSKSTASSLVNVVTAMENAVTNLSSGSQYLVDGGSQLFDVSNILIKLRPFVPASWHDSLVSKNFRQGTTVQAVQMHVVSLDVTDEDSVFQCMAKVKEFCQNKGLWAIINNAGIASFGDIEFTSMEKYRQVLEVNLLGSIQLTKLCLPYVRKAKGRVINMSGASGLLSAPGQSAFCISCFAVEAFSDALRIEMQPFGVKVITIRPGNYLGATGILNKSACGKVKTEFDQLKNSTDQEVLNAYGTKHLDTQLEQLSDLSKSTASSLVNVVTAMENAVTNLSSGSQYLVDGGSQLFDVSNILIKLRPFVPASWHDSLVSKNFRQGTTVQAVQ

pLDDT: mean 77.15, std 13.84, range [40.19, 95.56]

Solvent-accessible surface area (backbone atoms only — not comparable to full-atom values): 26244 Å² total; per-residue (Å²): 137,87,85,74,85,65,46,63,78,34,65,68,38,43,49,56,50,47,53,50,46,53,63,70,23,62,94,61,27,33,58,67,45,76,42,71,71,68,62,78,52,75,37,40,73,81,50,47,52,69,67,52,42,50,49,35,34,39,45,37,30,50,14,42,51,52,53,46,54,71,44,41,70,34,20,46,67,38,38,15,32,41,38,40,60,52,21,48,37,32,73,41,44,40,58,36,25,30,51,32,12,18,25,19,15,21,37,46,20,44,48,48,11,47,30,54,66,29,46,71,52,54,28,43,41,29,36,38,21,44,37,51,33,52,19,50,32,81,69,35,22,81,75,23,47,58,52,49,54,51,49,51,50,50,33,64,70,70,38,58,65,68,57,44,59,44,36,26,86,57,39,62,55,48,50,51,47,49,49,53,52,47,33,71,55,22,16,88,60,58,59,64,56,50,49,50,50,51,40,59,71,68,41,89,82,54,65,55,61,40,76,38,84,25,43,70,54,98,66,41,63,62,58,50,50,48,70,41,46,88,76,43,57,65,70,57,46,42,49,53,50,38,54,72,65,42,69,83,66,65,48,40,68,66,100,136,86,86,71,85,66,46,63,77,35,66,67,38,43,51,54,50,48,52,50,47,53,63,69,23,61,95,61,28,34,59,65,45,74,44,70,71,66,63,76,52,74,37,42,74,81,48,47,53,68,66,53,43,50,50,34,33,39,46,38,29,50,14,41,52,52,52,46,52,72,44,42,71,34,19,44,68,40,39,16,33,41,36,39,60,52,21,48,38,30,71,41,43,41,57,35,25,30,51,32,12,17,25,19,16,22,37,47,20,42,48,48,12,47,30,53,65,27,46,70,53,54,28,44,42,30,37,38,20,44,35,50,34,51,19,48,32,80,68,35,20,80,76,23,47,59,53,48,51,51,48,51,50,48,33,63,70,69,38,57,65,67,57,42,59,44,35,27,87,56,38,62,56,47,50,51,50,50,51,53,54,46,34,71,56,23,15,89,60,57,59,64,58,51,49,50,50,50,41,57,72,68,40,88,82,53,64,54,62,40,76,39,85,24,45,70,55,100,66,40,63,64,59,50,50,48,68,42,47,88,77,42,57,66,69,57,47,41,48,53,49,38,54,72,65,43,68,85,66,63,46,40,67,64,101